Protein AF-A0A9P1MII8-F1 (afdb_monomer_lite)

Radius of gyration: 29.65 Å; chains: 1; bounding box: 87×74×85 Å

Structure (mmCIF, N/CA/C/O backbone):
data_AF-A0A9P1MII8-F1
#
_entry.id   AF-A0A9P1MII8-F1
#
loop_
_atom_site.group_PDB
_atom_site.id
_atom_site.type_symbol
_atom_site.label_atom_id
_atom_site.label_alt_id
_atom_site.label_comp_id
_atom_site.label_asym_id
_atom_site.label_entity_id
_atom_site.label_seq_id
_atom_site.pdbx_PDB_ins_code
_atom_site.Cartn_x
_atom_site.Cartn_y
_atom_site.Cartn_z
_atom_site.occupancy
_atom_site.B_iso_or_equiv
_atom_site.auth_seq_id
_atom_site.auth_comp_id
_atom_site.auth_asym_id
_atom_site.auth_atom_id
_atom_site.pdbx_PDB_model_num
ATOM 1 N N . MET A 1 1 ? 31.396 -28.221 -33.953 1.00 32.97 1 MET A N 1
ATOM 2 C CA . MET A 1 1 ? 29.943 -28.342 -33.719 1.00 32.97 1 MET A CA 1
ATOM 3 C C . MET A 1 1 ? 29.299 -27.112 -34.314 1.00 32.97 1 MET A C 1
ATOM 5 O O . MET A 1 1 ? 29.757 -26.018 -34.018 1.00 32.97 1 MET A O 1
ATOM 9 N N . ASP A 1 2 ? 28.346 -27.312 -35.213 1.00 24.75 2 ASP A N 1
ATOM 10 C CA . ASP A 1 2 ? 27.667 -26.253 -35.956 1.00 24.75 2 ASP A CA 1
ATOM 11 C C . ASP A 1 2 ? 26.706 -25.480 -35.022 1.00 24.75 2 ASP A C 1
ATOM 13 O O . ASP A 1 2 ? 25.773 -26.088 -34.491 1.00 24.75 2 ASP A O 1
ATOM 17 N N . PRO A 1 3 ? 26.929 -24.178 -34.755 1.00 28.34 3 PRO A N 1
ATOM 18 C CA . PRO A 1 3 ? 26.127 -23.385 -33.819 1.00 28.34 3 PRO A CA 1
ATOM 19 C C . PRO A 1 3 ? 24.722 -23.040 -34.347 1.00 28.34 3 PRO A C 1
ATOM 21 O O . PRO A 1 3 ? 23.960 -22.377 -33.648 1.00 28.34 3 PRO A O 1
ATOM 24 N N . THR A 1 4 ? 24.363 -23.480 -35.557 1.00 27.45 4 THR A N 1
ATOM 25 C CA . THR A 1 4 ? 23.090 -23.144 -36.217 1.00 27.45 4 THR A CA 1
ATOM 26 C C . THR A 1 4 ? 21.970 -24.175 -36.016 1.00 27.45 4 THR A C 1
ATOM 28 O O . THR A 1 4 ? 20.829 -23.900 -36.372 1.00 27.45 4 THR A O 1
ATOM 31 N N . LYS A 1 5 ? 22.243 -25.324 -35.375 1.00 28.20 5 LYS A N 1
ATOM 32 C CA . LYS A 1 5 ? 21.247 -26.380 -35.074 1.00 28.20 5 LYS A CA 1
ATOM 33 C C . LYS A 1 5 ? 20.663 -26.333 -33.651 1.00 28.20 5 LYS A C 1
ATOM 35 O O . LYS A 1 5 ? 20.306 -27.366 -33.093 1.00 28.20 5 LYS A O 1
ATOM 40 N N . PHE A 1 6 ? 20.571 -25.154 -33.039 1.00 36.53 6 PHE A N 1
ATOM 41 C CA . PHE A 1 6 ? 19.809 -24.977 -31.798 1.00 36.53 6 PHE A CA 1
ATOM 42 C C . PHE A 1 6 ? 18.383 -24.537 -32.148 1.00 36.53 6 PHE A C 1
ATOM 44 O O . PHE A 1 6 ? 18.087 -23.342 -32.169 1.00 36.53 6 PHE A O 1
ATOM 51 N N . GLU A 1 7 ? 17.504 -25.496 -32.452 1.00 34.78 7 GLU A N 1
ATOM 52 C CA . GLU A 1 7 ? 16.065 -25.223 -32.474 1.00 34.78 7 GLU A CA 1
ATOM 53 C C . GLU A 1 7 ? 15.640 -24.755 -31.077 1.00 34.78 7 GLU A C 1
ATOM 55 O O . GLU A 1 7 ? 15.855 -25.417 -30.060 1.00 34.78 7 GLU A O 1
ATOM 60 N N . THR A 1 8 ? 15.107 -23.536 -31.026 1.00 40.72 8 THR A N 1
ATOM 61 C CA . THR A 1 8 ? 14.504 -22.970 -29.824 1.00 40.72 8 THR A CA 1
ATOM 62 C C . THR A 1 8 ? 13.138 -23.620 -29.662 1.00 40.72 8 THR A C 1
ATOM 64 O O . THR A 1 8 ? 12.155 -23.138 -30.215 1.00 40.72 8 THR A O 1
ATOM 67 N N . ASP A 1 9 ? 13.072 -24.710 -28.896 1.00 37.88 9 ASP A N 1
ATOM 68 C CA . ASP A 1 9 ? 11.817 -25.326 -28.440 1.00 37.88 9 ASP A CA 1
ATOM 69 C C . ASP A 1 9 ? 11.101 -24.403 -27.429 1.00 37.88 9 ASP A C 1
ATOM 71 O O . ASP A 1 9 ? 10.887 -24.737 -26.263 1.00 37.88 9 ASP A O 1
ATOM 75 N N . LEU A 1 10 ? 10.762 -23.186 -27.855 1.00 39.09 10 LEU A N 1
ATOM 76 C CA . LEU A 1 10 ? 9.827 -22.317 -27.157 1.00 39.09 10 LEU A CA 1
ATOM 77 C C . LEU A 1 10 ? 8.441 -22.862 -27.463 1.00 39.09 10 LEU A C 1
ATOM 79 O O . LEU A 1 10 ? 7.957 -22.699 -28.580 1.00 39.09 10 LEU A O 1
ATOM 83 N N . ILE A 1 11 ? 7.824 -23.527 -26.492 1.00 37.69 11 ILE A N 1
ATOM 84 C CA . ILE A 1 11 ? 6.453 -24.017 -26.621 1.00 37.69 11 ILE A CA 1
ATOM 85 C C . ILE A 1 11 ? 5.523 -22.800 -26.507 1.00 37.69 11 ILE A C 1
ATOM 87 O O . ILE A 1 11 ? 5.471 -22.191 -25.438 1.00 37.69 11 ILE A O 1
ATOM 91 N N . PRO A 1 12 ? 4.792 -22.406 -27.565 1.00 37.06 12 PRO A N 1
ATOM 92 C CA . PRO A 1 12 ? 3.627 -21.556 -27.388 1.00 37.06 12 PRO A CA 1
ATOM 93 C C . PRO A 1 12 ? 2.546 -22.438 -26.760 1.00 37.06 12 PRO A C 1
ATOM 95 O O . PRO A 1 12 ? 2.223 -23.483 -27.330 1.00 37.06 12 PRO A O 1
ATOM 98 N N . ASP A 1 13 ? 1.997 -22.058 -25.606 1.00 37.84 13 ASP A N 1
ATOM 99 C CA . ASP A 1 13 ? 0.803 -22.731 -25.089 1.00 37.84 13 ASP A CA 1
ATOM 100 C C . ASP A 1 13 ? -0.326 -22.451 -26.101 1.00 37.84 13 ASP A C 1
ATOM 102 O O . ASP A 1 13 ? -0.834 -21.333 -26.208 1.00 37.84 13 ASP A O 1
ATOM 106 N N . ARG A 1 14 ? -0.604 -23.422 -26.982 1.00 30.30 14 ARG A N 1
ATOM 107 C CA . ARG A 1 14 ? -1.606 -23.318 -28.050 1.00 30.30 14 ARG A CA 1
ATOM 108 C C . ARG A 1 14 ? -2.989 -23.434 -27.419 1.00 30.30 14 ARG A C 1
ATOM 110 O O . ARG A 1 14 ? -3.574 -24.505 -27.455 1.00 30.30 14 ARG A O 1
ATOM 117 N N . ASN A 1 15 ? -3.472 -22.346 -26.833 1.00 28.12 15 ASN A N 1
ATOM 118 C CA . ASN A 1 15 ? -4.881 -22.095 -26.530 1.00 28.12 15 ASN A CA 1
ATOM 119 C C . ASN A 1 15 ? -5.052 -20.582 -26.348 1.00 28.12 15 ASN A C 1
ATOM 121 O O . ASN A 1 15 ? -4.929 -20.058 -25.247 1.00 28.12 15 ASN A O 1
ATOM 125 N N . VAL A 1 16 ? -5.259 -19.874 -27.460 1.00 31.19 16 VAL A N 1
ATOM 126 C CA . VAL A 1 16 ? -5.390 -18.405 -27.491 1.00 31.19 16 VAL A CA 1
ATOM 127 C C . VAL A 1 16 ? -6.837 -17.945 -27.228 1.00 31.19 16 VAL A C 1
ATOM 129 O O . VAL A 1 16 ? -7.058 -16.758 -27.036 1.00 31.19 16 VAL A O 1
ATOM 132 N N . ASP A 1 17 ? -7.803 -18.858 -27.068 1.00 26.58 17 ASP A N 1
ATOM 133 C CA . ASP A 1 17 ? -9.234 -18.504 -26.987 1.00 26.58 17 ASP A CA 1
ATOM 134 C C . ASP A 1 17 ? -9.902 -18.714 -25.611 1.00 26.58 17 ASP A C 1
ATOM 136 O O . ASP A 1 17 ? -11.124 -18.770 -25.510 1.00 26.58 17 ASP A O 1
ATOM 140 N N . THR A 1 18 ? -9.145 -18.783 -24.509 1.00 30.89 18 THR A N 1
ATOM 141 C CA . THR A 1 18 ? -9.731 -18.854 -23.149 1.00 30.89 18 THR A CA 1
ATOM 142 C C . THR A 1 18 ? -9.037 -17.899 -22.176 1.00 30.89 18 THR A C 1
ATOM 144 O O . THR A 1 18 ? -8.422 -18.330 -21.202 1.00 30.89 18 THR A O 1
ATOM 147 N N . PHE A 1 19 ? -9.094 -16.592 -22.441 1.00 35.31 19 PHE A N 1
ATOM 148 C CA . PHE A 1 19 ? -8.396 -15.573 -21.637 1.00 35.31 19 PHE A CA 1
ATOM 149 C C . PHE A 1 19 ? -9.067 -15.215 -20.297 1.00 35.31 19 PHE A C 1
ATOM 151 O O . PHE A 1 19 ? -8.437 -14.555 -19.478 1.00 35.31 19 PHE A O 1
ATOM 158 N N . TYR A 1 20 ? -10.285 -15.698 -20.027 1.00 35.06 20 TYR A N 1
ATOM 159 C CA . TYR A 1 20 ? -11.029 -15.372 -18.798 1.00 35.06 20 TYR A CA 1
ATOM 160 C C . TYR A 1 20 ? -11.209 -16.540 -17.808 1.00 35.06 20 TYR A C 1
ATOM 162 O O . TYR A 1 20 ? -11.705 -16.316 -16.712 1.00 35.06 20 TYR A O 1
ATOM 170 N N . ASN A 1 21 ? -10.769 -17.765 -18.136 1.00 33.09 21 ASN A N 1
ATOM 171 C CA . ASN A 1 21 ? -11.118 -18.972 -17.357 1.00 33.09 21 ASN A CA 1
ATOM 172 C C . ASN A 1 21 ? -9.945 -19.732 -16.709 1.00 33.09 21 ASN A C 1
ATOM 174 O O . ASN A 1 21 ? -10.143 -20.827 -16.186 1.00 33.09 21 ASN A O 1
ATOM 178 N N . ARG A 1 22 ? -8.723 -19.187 -16.698 1.00 48.59 22 ARG A N 1
ATOM 179 C CA . ARG A 1 22 ? -7.664 -19.690 -15.805 1.00 48.59 22 ARG A CA 1
ATOM 180 C C . ARG A 1 22 ? -7.437 -18.658 -14.710 1.00 48.59 22 ARG A C 1
ATOM 182 O O . ARG A 1 22 ? -6.872 -17.603 -14.977 1.00 48.59 22 ARG A O 1
ATOM 189 N N . THR A 1 23 ? -7.880 -18.962 -13.493 1.00 64.56 23 THR A N 1
ATOM 190 C CA . THR A 1 23 ? -7.539 -18.191 -12.292 1.00 64.56 23 THR A CA 1
ATOM 191 C C . THR A 1 23 ? -6.019 -18.074 -12.208 1.00 64.56 23 THR A C 1
ATOM 193 O O . THR A 1 23 ? -5.321 -19.089 -12.167 1.00 64.56 23 THR A O 1
ATOM 196 N N . PHE A 1 24 ? -5.496 -16.849 -12.257 1.00 80.56 24 PHE A N 1
ATOM 197 C CA . PHE A 1 24 ? -4.070 -16.608 -12.073 1.00 80.56 24 PHE A CA 1
ATOM 198 C C . PHE A 1 24 ? -3.636 -17.139 -10.702 1.00 80.56 24 PHE A C 1
ATOM 200 O O . PHE A 1 24 ? -4.272 -16.843 -9.694 1.00 80.56 24 PHE A O 1
ATOM 207 N N . ASP A 1 25 ? -2.553 -17.912 -10.681 1.00 83.50 25 ASP A N 1
ATOM 208 C CA . ASP A 1 25 ? -2.006 -18.520 -9.472 1.00 83.50 25 ASP A CA 1
ATOM 209 C C . ASP A 1 25 ? -0.565 -18.053 -9.253 1.00 83.50 25 ASP A C 1
ATOM 211 O O . ASP A 1 25 ? 0.316 -18.265 -10.097 1.00 83.50 25 ASP A O 1
ATOM 215 N N . TRP A 1 26 ? -0.325 -17.428 -8.099 1.00 87.00 26 TRP A N 1
ATOM 216 C CA . TRP A 1 26 ? 0.993 -16.932 -7.718 1.00 87.00 26 TRP A CA 1
ATOM 217 C C . TRP A 1 26 ? 2.016 -18.045 -7.580 1.00 87.00 26 TRP A C 1
ATOM 219 O O . TRP A 1 26 ? 3.171 -17.821 -7.934 1.00 87.00 26 TRP A O 1
ATOM 229 N N . GLN A 1 27 ? 1.620 -19.224 -7.094 1.00 85.75 27 GLN A N 1
ATOM 230 C CA . GLN A 1 27 ? 2.563 -20.319 -6.906 1.00 85.75 27 GLN A CA 1
ATOM 231 C C . GLN A 1 27 ? 3.094 -20.798 -8.261 1.00 85.75 27 GLN A C 1
ATOM 233 O O . GLN A 1 27 ? 4.303 -20.771 -8.496 1.00 85.75 27 GLN A O 1
ATOM 238 N N . SER A 1 28 ? 2.202 -21.133 -9.195 1.00 83.50 28 SER A N 1
ATOM 239 C CA . SER A 1 28 ? 2.582 -21.538 -10.549 1.00 83.50 28 SER A CA 1
ATOM 240 C C . SER A 1 28 ? 3.354 -20.440 -11.284 1.00 83.50 28 SER A C 1
ATOM 242 O O . SER A 1 28 ? 4.308 -20.736 -12.007 1.00 83.50 28 SER A O 1
ATOM 244 N N . TYR A 1 29 ? 2.973 -19.170 -11.107 1.00 84.19 29 TYR A N 1
ATOM 245 C CA . TYR A 1 29 ? 3.687 -18.051 -11.718 1.00 84.19 29 TYR A CA 1
ATOM 246 C C . TYR A 1 29 ? 5.101 -17.884 -11.140 1.00 84.19 29 TYR A C 1
ATOM 248 O O . TYR A 1 29 ? 6.058 -17.750 -11.902 1.00 84.19 29 TYR A O 1
ATOM 256 N N . ALA A 1 30 ? 5.265 -17.956 -9.816 1.00 83.12 30 ALA A N 1
ATOM 257 C CA . ALA A 1 30 ? 6.565 -17.878 -9.153 1.00 83.12 30 ALA A CA 1
ATOM 258 C C . ALA A 1 30 ? 7.491 -19.026 -9.571 1.00 83.12 30 ALA A C 1
ATOM 260 O O . ALA A 1 30 ? 8.643 -18.781 -9.931 1.00 83.12 30 ALA A O 1
ATOM 261 N N . GLU A 1 31 ? 6.976 -20.256 -9.621 1.00 79.50 31 GLU A N 1
ATOM 262 C CA . GLU A 1 31 ? 7.726 -21.434 -10.069 1.00 79.50 31 GLU A CA 1
ATOM 263 C C . GLU A 1 31 ? 8.198 -21.295 -11.525 1.00 79.50 31 GLU A C 1
ATOM 265 O O . GLU A 1 31 ? 9.358 -21.582 -11.835 1.00 79.50 31 GLU A O 1
ATOM 270 N N . LYS A 1 32 ? 7.334 -20.800 -12.420 1.00 76.50 32 LYS A N 1
ATOM 271 C CA . LYS A 1 32 ? 7.652 -20.629 -13.848 1.00 76.50 32 LYS A CA 1
ATOM 272 C C . LYS A 1 32 ? 8.563 -19.444 -14.137 1.00 76.50 32 LYS A C 1
ATOM 274 O O . LYS A 1 32 ? 9.344 -19.516 -15.083 1.00 76.50 32 LYS A O 1
ATOM 279 N N . CYS A 1 33 ? 8.468 -18.369 -13.360 1.00 78.12 33 CYS A N 1
ATOM 280 C CA . CYS A 1 33 ? 9.134 -17.103 -13.666 1.00 78.12 33 CYS A CA 1
ATOM 281 C C . CYS A 1 33 ? 10.329 -16.788 -12.754 1.00 78.12 33 CYS A C 1
ATOM 283 O O . CYS A 1 33 ? 11.115 -15.901 -13.081 1.00 78.12 33 CYS A O 1
ATOM 285 N N . GLY A 1 34 ? 10.493 -17.504 -11.636 1.00 75.44 34 GLY A N 1
ATOM 286 C CA . GLY A 1 34 ? 11.553 -17.248 -10.656 1.00 75.44 34 GLY A CA 1
ATOM 287 C C . GLY A 1 34 ? 11.399 -15.892 -9.963 1.00 75.44 34 GLY A C 1
ATOM 288 O O . GLY A 1 34 ? 12.386 -15.178 -9.786 1.00 75.44 34 GLY A O 1
ATOM 289 N N . VAL A 1 35 ? 10.159 -15.509 -9.643 1.00 79.00 35 VAL A N 1
ATOM 290 C CA . VAL A 1 35 ? 9.812 -14.213 -9.037 1.00 79.00 35 VAL A CA 1
ATOM 291 C C . VAL A 1 35 ? 9.468 -14.356 -7.562 1.00 79.00 35 VAL A C 1
ATOM 293 O O . VAL A 1 35 ? 9.085 -15.435 -7.114 1.00 79.00 35 VAL A O 1
ATOM 296 N N . TYR A 1 36 ? 9.556 -13.249 -6.822 1.00 81.50 36 TYR A N 1
ATOM 297 C CA . TYR A 1 36 ? 9.311 -13.229 -5.382 1.00 81.50 36 TYR A CA 1
ATOM 298 C C . TYR A 1 36 ? 8.209 -12.225 -5.019 1.00 81.50 36 TYR A C 1
ATOM 300 O O . TYR A 1 36 ? 8.204 -11.109 -5.554 1.00 81.50 36 TYR A O 1
ATOM 308 N N . PRO A 1 37 ? 7.294 -12.574 -4.099 1.00 89.00 37 PRO A N 1
ATOM 309 C CA . PRO A 1 37 ? 6.378 -11.604 -3.518 1.00 89.00 37 PRO A CA 1
ATOM 310 C C . PRO A 1 37 ? 7.143 -10.627 -2.614 1.00 89.00 37 PRO A C 1
ATOM 312 O O . PRO A 1 37 ? 8.171 -10.968 -2.024 1.00 89.00 37 PRO A O 1
ATOM 315 N N . CYS A 1 38 ? 6.645 -9.400 -2.491 1.00 89.00 38 CYS A N 1
ATOM 316 C CA . CYS A 1 38 ? 7.130 -8.465 -1.488 1.00 89.00 38 CYS A CA 1
ATOM 317 C C . CYS A 1 38 ? 6.577 -8.871 -0.118 1.00 89.00 38 CYS A C 1
ATOM 319 O O . CYS A 1 38 ? 5.375 -9.065 0.037 1.00 89.00 38 CYS A O 1
ATOM 321 N N . THR A 1 39 ? 7.452 -8.978 0.880 1.00 88.25 39 THR A N 1
ATOM 322 C CA . THR A 1 39 ? 7.093 -9.345 2.262 1.00 88.25 39 THR A CA 1
ATOM 323 C C . THR A 1 39 ? 7.304 -8.189 3.239 1.00 88.25 39 THR A C 1
ATOM 325 O O . THR A 1 39 ? 7.342 -8.389 4.452 1.00 88.25 39 THR A O 1
ATOM 328 N N . ASP A 1 40 ? 7.509 -6.974 2.727 1.00 87.81 40 ASP A N 1
ATOM 329 C CA . ASP A 1 40 ? 7.775 -5.808 3.557 1.00 87.81 40 ASP A CA 1
ATOM 330 C C . ASP A 1 40 ? 6.486 -5.314 4.229 1.00 87.81 40 ASP A C 1
ATOM 332 O O . ASP A 1 40 ? 5.653 -4.650 3.611 1.00 87.81 40 ASP A O 1
ATOM 336 N N . GLN A 1 41 ? 6.338 -5.615 5.521 1.00 87.06 41 GLN A N 1
ATOM 337 C CA . GLN A 1 41 ? 5.151 -5.279 6.320 1.00 87.06 41 GLN A CA 1
ATOM 338 C C . GLN A 1 41 ? 4.811 -3.783 6.326 1.00 87.06 41 GLN A C 1
ATOM 340 O O . GLN A 1 41 ? 3.676 -3.400 6.597 1.00 87.06 41 GLN A O 1
ATOM 345 N N . ARG A 1 42 ? 5.759 -2.895 5.997 1.00 87.06 42 ARG A N 1
ATOM 346 C CA . ARG A 1 42 ? 5.494 -1.450 5.940 1.00 87.06 42 ARG A CA 1
ATOM 347 C C . ARG A 1 42 ? 4.495 -1.088 4.843 1.00 87.06 42 ARG A C 1
ATOM 349 O O . ARG A 1 42 ? 3.798 -0.089 4.998 1.00 87.06 42 ARG A O 1
ATOM 356 N N . LEU A 1 43 ? 4.399 -1.898 3.787 1.00 89.44 43 LEU A N 1
ATOM 357 C CA . LEU A 1 43 ? 3.382 -1.753 2.745 1.00 89.44 43 LEU A CA 1
ATOM 358 C C . LEU A 1 43 ? 2.004 -2.259 3.191 1.00 89.44 43 LEU A C 1
ATOM 360 O O . LEU A 1 43 ? 0.995 -1.738 2.732 1.00 89.44 43 LEU A O 1
ATOM 364 N N . PHE A 1 44 ? 1.955 -3.218 4.117 1.00 92.56 44 PHE A N 1
ATOM 365 C CA . PHE A 1 44 ? 0.747 -3.988 4.434 1.00 92.56 44 PHE A CA 1
ATOM 366 C C . PHE A 1 44 ? 0.205 -3.740 5.847 1.00 92.56 44 PHE A C 1
ATOM 368 O O . PHE A 1 44 ? -0.633 -4.489 6.332 1.00 92.56 44 PHE A O 1
ATOM 375 N N . ARG A 1 45 ? 0.612 -2.649 6.510 1.00 89.69 45 ARG A N 1
ATOM 376 C CA . ARG A 1 45 ? 0.165 -2.308 7.879 1.00 89.69 45 ARG A CA 1
ATOM 377 C C . ARG A 1 45 ? -1.352 -2.202 8.054 1.00 89.69 45 ARG A C 1
ATOM 379 O O . ARG A 1 45 ? -1.831 -2.238 9.191 1.00 89.69 45 ARG A O 1
ATOM 386 N N . HIS A 1 46 ? -2.078 -1.944 6.969 1.00 91.38 46 HIS A N 1
ATOM 387 C CA . HIS A 1 46 ? -3.537 -1.903 6.961 1.00 91.38 46 HIS A CA 1
ATOM 388 C C . HIS A 1 46 ? -4.134 -3.311 6.939 1.00 91.38 46 HIS A C 1
ATOM 390 O O . HIS A 1 46 ? -5.064 -3.557 7.697 1.00 91.38 46 HIS A O 1
ATOM 396 N N . VAL A 1 47 ? -3.537 -4.235 6.176 1.00 93.81 47 VAL A N 1
ATOM 397 C CA . VAL A 1 47 ? -3.856 -5.669 6.220 1.00 93.81 47 VAL A CA 1
ATOM 398 C C . VAL A 1 47 ? -3.575 -6.217 7.612 1.00 93.81 47 VAL A C 1
ATOM 400 O O . VAL A 1 47 ? -4.473 -6.757 8.244 1.00 93.81 47 VAL A O 1
ATOM 403 N N . ASP A 1 48 ? -2.370 -5.985 8.139 1.00 91.50 48 ASP A N 1
ATOM 404 C CA . ASP A 1 48 ? -1.997 -6.454 9.478 1.00 91.50 48 ASP A CA 1
ATOM 405 C C . ASP A 1 48 ? -2.962 -5.938 10.549 1.00 91.50 48 ASP A C 1
ATOM 407 O O . ASP A 1 48 ? -3.234 -6.640 11.510 1.00 91.50 48 ASP A O 1
ATOM 411 N N . PHE A 1 49 ? -3.495 -4.721 10.385 1.00 91.81 49 PHE A N 1
ATOM 412 C CA . PHE A 1 49 ? -4.441 -4.142 11.334 1.00 91.81 49 PHE A CA 1
ATOM 413 C C . PHE A 1 49 ? -5.793 -4.843 11.332 1.00 91.81 49 PHE A C 1
ATOM 415 O O . PHE A 1 49 ? -6.271 -5.224 12.391 1.00 91.81 49 PHE A O 1
ATOM 422 N N . VAL A 1 50 ? -6.424 -5.002 10.168 1.00 92.69 50 VAL A N 1
ATOM 423 C CA . VAL A 1 50 ? -7.760 -5.619 10.094 1.00 92.69 50 VAL A CA 1
ATOM 424 C C . VAL A 1 50 ? -7.720 -7.119 10.401 1.00 92.69 50 VAL A C 1
ATOM 426 O O . VAL A 1 50 ? -8.735 -7.705 10.767 1.00 92.69 50 VAL A O 1
ATOM 429 N N . GLU A 1 51 ? -6.544 -7.739 10.309 1.00 92.44 51 GLU A N 1
ATOM 430 C CA . GLU A 1 51 ? -6.304 -9.123 10.724 1.00 92.44 51 GLU A CA 1
ATOM 431 C C . GLU A 1 51 ? -6.136 -9.293 12.238 1.00 92.44 51 GLU A C 1
ATOM 433 O O . GLU A 1 51 ? -6.151 -10.434 12.709 1.00 92.44 51 GLU A O 1
ATOM 438 N N . GLN A 1 52 ? -6.000 -8.196 12.995 1.00 92.19 52 GLN A N 1
ATOM 439 C CA . GLN A 1 52 ? -5.939 -8.260 14.452 1.00 92.19 52 GLN A CA 1
ATOM 440 C C . GLN A 1 52 ? -7.267 -8.739 15.032 1.00 92.19 52 GLN A C 1
ATOM 442 O O . GLN A 1 52 ? -8.337 -8.415 14.525 1.00 92.19 52 GLN A O 1
ATOM 447 N N . THR A 1 53 ? -7.211 -9.478 16.128 1.00 93.38 53 THR A N 1
ATOM 448 C CA . THR A 1 53 ? -8.350 -9.801 16.981 1.00 93.38 53 THR A CA 1
ATOM 449 C C . THR A 1 53 ? -8.783 -8.593 17.806 1.00 93.38 53 THR A C 1
ATOM 451 O O . THR A 1 53 ? -7.996 -7.688 18.095 1.00 93.38 53 THR A O 1
ATOM 454 N N . VAL A 1 54 ? -10.037 -8.589 18.248 1.00 93.00 54 VAL A N 1
ATOM 455 C CA . VAL A 1 54 ? -10.553 -7.558 19.158 1.00 93.00 54 VAL A CA 1
ATOM 456 C C . VAL A 1 54 ? -9.727 -7.477 20.442 1.00 93.00 54 VAL A C 1
ATOM 458 O O . VAL A 1 54 ? -9.426 -6.381 20.913 1.00 93.00 54 VAL A O 1
ATOM 461 N N . LEU A 1 55 ? -9.292 -8.621 20.976 1.00 92.06 55 LEU A N 1
ATOM 462 C CA . LEU A 1 55 ? -8.419 -8.668 22.144 1.00 92.06 55 LEU A CA 1
ATOM 463 C C . LEU A 1 55 ? -7.084 -7.964 21.889 1.00 92.06 55 LEU A C 1
ATOM 465 O O . LEU A 1 55 ? -6.668 -7.162 22.715 1.00 92.06 55 LEU A O 1
ATOM 469 N N . GLU A 1 56 ? -6.418 -8.227 20.763 1.00 91.25 56 GLU A N 1
ATOM 470 C CA . GLU A 1 56 ? -5.174 -7.526 20.400 1.00 91.25 56 GLU A CA 1
ATOM 471 C C . GLU A 1 56 ? -5.387 -6.020 20.286 1.00 91.25 56 GLU A C 1
ATOM 473 O O . GLU A 1 56 ? -4.526 -5.235 20.684 1.00 91.25 56 GLU A O 1
ATOM 478 N N . ARG A 1 57 ? -6.550 -5.607 19.772 1.00 89.31 57 ARG A N 1
ATOM 479 C CA . ARG A 1 57 ? -6.863 -4.192 19.601 1.00 89.31 57 ARG A CA 1
ATOM 480 C C . ARG A 1 57 ? -7.073 -3.477 20.931 1.00 89.31 57 ARG A C 1
ATOM 482 O O . ARG A 1 57 ? -6.631 -2.334 21.063 1.00 89.31 57 ARG A O 1
ATOM 489 N N . ILE A 1 58 ? -7.753 -4.122 21.876 1.00 89.88 58 ILE A N 1
ATOM 490 C CA . ILE A 1 58 ? -8.085 -3.554 23.187 1.00 89.88 58 ILE A CA 1
ATOM 491 C C . ILE A 1 58 ? -6.890 -3.667 24.153 1.00 89.88 58 ILE A C 1
ATOM 493 O O . ILE A 1 58 ? -6.601 -2.735 24.903 1.00 89.88 58 ILE A O 1
ATOM 497 N N . CYS A 1 59 ? -6.168 -4.788 24.129 1.00 86.69 59 CYS A N 1
ATOM 498 C CA . CYS A 1 59 ? -5.003 -5.052 24.972 1.00 86.69 59 CYS A CA 1
ATOM 499 C C . CYS A 1 59 ? -3.707 -4.613 24.280 1.00 86.69 59 CYS A C 1
ATOM 501 O O . CYS A 1 59 ? -2.856 -5.443 23.957 1.00 86.69 59 CYS A O 1
ATOM 503 N N . SER A 1 60 ? -3.547 -3.303 24.069 1.00 76.31 60 SER A N 1
ATOM 504 C CA . SER A 1 60 ? -2.277 -2.748 23.592 1.00 76.31 60 SER A CA 1
ATOM 505 C C . SER A 1 60 ? -1.142 -2.982 24.596 1.00 76.31 60 SER A C 1
ATOM 507 O O . SER A 1 60 ? -1.381 -3.159 25.795 1.00 76.31 60 SER A O 1
ATOM 509 N N . ASP A 1 61 ? 0.101 -2.922 24.120 1.00 73.75 61 ASP A N 1
ATOM 510 C CA . ASP A 1 61 ? 1.286 -3.126 24.951 1.00 73.75 61 ASP A CA 1
ATOM 511 C C . ASP A 1 61 ? 1.256 -2.258 26.219 1.00 73.75 61 ASP A C 1
ATOM 513 O O . ASP A 1 61 ? 0.923 -1.070 26.190 1.00 73.75 61 ASP A O 1
ATOM 517 N N . HIS A 1 62 ? 1.635 -2.868 27.342 1.00 81.69 62 HIS A N 1
ATOM 518 C CA . HIS A 1 62 ? 1.768 -2.241 28.660 1.00 81.69 62 HIS A CA 1
ATOM 519 C C . HIS A 1 62 ? 0.468 -1.855 29.377 1.00 81.69 62 HIS A C 1
ATOM 521 O O . HIS A 1 62 ? 0.533 -1.226 30.436 1.00 81.69 62 HIS A O 1
ATOM 527 N N . VAL A 1 63 ? -0.691 -2.276 28.872 1.00 90.25 63 VAL A N 1
ATOM 528 C CA . VAL A 1 63 ? -1.960 -2.201 29.611 1.00 90.25 63 VAL A CA 1
ATOM 529 C C . VAL A 1 63 ? -1.977 -3.247 30.735 1.00 90.25 63 VAL A C 1
ATOM 531 O O . VAL A 1 63 ? -1.444 -4.346 30.573 1.00 90.25 63 VAL A O 1
ATOM 534 N N . HIS A 1 64 ? -2.580 -2.918 31.881 1.00 94.06 64 HIS A N 1
ATOM 535 C CA . HIS A 1 64 ? -2.810 -3.887 32.955 1.00 94.06 64 HIS A CA 1
ATOM 536 C C . HIS A 1 64 ? -4.200 -4.504 32.815 1.00 94.06 64 HIS A C 1
ATOM 538 O O . HIS A 1 64 ? -5.191 -3.802 32.614 1.00 94.06 64 HIS A O 1
ATOM 544 N N . ILE A 1 65 ? -4.270 -5.822 32.946 1.00 94.56 65 ILE A N 1
ATOM 545 C CA . ILE A 1 65 ? -5.509 -6.597 32.900 1.00 94.56 65 ILE A CA 1
ATOM 546 C C . ILE A 1 65 ? -5.598 -7.508 34.122 1.00 94.56 65 ILE A C 1
ATOM 548 O O . ILE A 1 65 ? -4.585 -7.825 34.752 1.00 94.56 65 ILE A O 1
ATOM 552 N N . ILE A 1 66 ? -6.814 -7.941 34.447 1.00 95.00 66 ILE A N 1
ATOM 553 C CA . ILE A 1 66 ? -7.041 -8.983 35.447 1.00 95.00 66 ILE A CA 1
ATOM 554 C C . ILE A 1 66 ? -7.130 -10.318 34.715 1.00 95.00 66 ILE A C 1
ATOM 556 O O . ILE A 1 66 ? -7.909 -10.470 33.772 1.00 95.00 66 ILE A O 1
ATOM 560 N N . VAL A 1 67 ? -6.340 -11.287 35.164 1.00 94.75 67 VAL A N 1
ATOM 561 C CA . VAL A 1 67 ? -6.327 -12.645 34.620 1.00 94.75 67 VAL A CA 1
ATOM 562 C C . VAL A 1 67 ? -6.609 -13.667 35.712 1.00 94.75 67 VAL A C 1
ATOM 564 O O . VAL A 1 67 ? -6.296 -13.442 36.880 1.00 94.75 67 VAL A O 1
ATOM 567 N N . TYR A 1 68 ? -7.201 -14.794 35.340 1.00 94.56 68 TYR A N 1
ATOM 568 C CA . TYR A 1 68 ? -7.391 -15.951 36.200 1.00 94.56 68 TYR A CA 1
ATOM 569 C C . TYR A 1 68 ? -6.341 -17.009 35.866 1.00 94.56 68 TYR A C 1
ATOM 571 O O . TYR A 1 68 ? -6.326 -17.557 34.768 1.00 94.56 68 TYR A O 1
ATOM 579 N N . THR A 1 69 ? -5.441 -17.294 36.804 1.00 91.25 69 THR A N 1
ATOM 580 C CA . THR A 1 69 ? -4.373 -18.281 36.607 1.00 91.25 69 THR A CA 1
ATOM 581 C C . THR A 1 69 ? -4.015 -18.972 37.915 1.00 91.25 69 THR A C 1
ATOM 583 O O . THR A 1 69 ? -4.025 -18.370 38.987 1.00 91.25 69 THR A O 1
ATOM 586 N N . GLY A 1 70 ? -3.721 -20.272 37.849 1.00 83.69 70 GLY A N 1
ATOM 587 C CA . GLY A 1 70 ? -3.333 -21.045 39.032 1.00 83.69 70 GLY A CA 1
ATOM 588 C C . GLY A 1 70 ? -4.387 -21.060 40.147 1.00 83.69 70 GLY A C 1
ATOM 589 O O . GLY A 1 70 ? -4.027 -21.216 41.310 1.00 83.69 70 GLY A O 1
ATOM 590 N N . GLY A 1 71 ? -5.668 -20.883 39.802 1.00 89.00 71 GLY A N 1
ATOM 591 C CA . GLY A 1 71 ? -6.780 -20.877 40.753 1.00 89.00 71 GLY A CA 1
ATOM 592 C C . GLY A 1 71 ? -7.122 -19.514 41.362 1.00 89.00 71 GLY A C 1
ATOM 593 O O . GLY A 1 71 ? -8.052 -19.457 42.162 1.00 89.00 71 GLY A O 1
ATOM 594 N N . ASP A 1 72 ? -6.422 -18.439 40.986 1.00 91.06 72 ASP A N 1
ATOM 595 C CA . ASP A 1 72 ? -6.571 -17.112 41.592 1.00 91.06 72 ASP A CA 1
ATOM 596 C C . ASP A 1 72 ? -6.617 -15.983 40.547 1.00 91.06 72 ASP A C 1
ATOM 598 O O . ASP A 1 72 ? -6.155 -16.144 39.413 1.00 91.06 72 ASP A O 1
ATOM 602 N N . HIS A 1 73 ? -7.180 -14.836 40.930 1.00 93.75 73 HIS A N 1
ATOM 603 C CA . HIS A 1 73 ? -7.210 -13.626 40.110 1.00 93.75 73 HIS A CA 1
ATOM 604 C C . HIS A 1 73 ? -5.969 -12.781 40.375 1.00 93.75 73 HIS A C 1
ATOM 606 O O . HIS A 1 73 ? -5.608 -12.539 41.522 1.00 93.75 73 HIS A O 1
ATOM 612 N N . ARG A 1 74 ? -5.311 -12.314 39.315 1.00 92.81 74 ARG A N 1
ATOM 613 C CA . ARG A 1 74 ? -4.069 -11.542 39.422 1.00 92.81 74 ARG A CA 1
ATOM 614 C C . ARG A 1 74 ? -4.049 -10.389 38.442 1.00 92.81 74 ARG A C 1
ATOM 616 O O . ARG A 1 74 ? -4.580 -10.499 37.338 1.00 92.81 74 ARG A O 1
ATOM 623 N N . VAL A 1 75 ? -3.371 -9.312 38.828 1.00 94.06 75 VAL A N 1
ATOM 624 C CA . VAL A 1 75 ? -3.050 -8.219 37.908 1.00 94.06 75 VAL A CA 1
ATOM 625 C C . VAL A 1 75 ? -1.814 -8.598 37.106 1.00 94.06 75 VAL A C 1
ATOM 627 O O . VAL A 1 75 ? -0.767 -8.943 37.665 1.00 94.06 75 VAL A O 1
ATOM 630 N N . ALA A 1 76 ? -1.931 -8.508 35.788 1.00 94.25 76 ALA A N 1
ATOM 631 C CA . ALA A 1 76 ? -0.835 -8.773 34.881 1.00 94.25 76 ALA A CA 1
ATOM 632 C C . ALA A 1 76 ? -0.702 -7.647 33.855 1.00 94.25 76 ALA A C 1
ATOM 634 O O . ALA A 1 76 ? -1.689 -7.086 33.375 1.00 94.25 76 ALA A O 1
ATOM 635 N N . LYS A 1 77 ? 0.540 -7.297 33.540 1.00 94.31 77 LYS A N 1
ATOM 636 C CA . LYS A 1 77 ? 0.889 -6.336 32.503 1.00 94.31 77 LYS A CA 1
ATOM 637 C C . LYS A 1 77 ? 0.994 -7.068 31.173 1.00 94.31 77 LYS A C 1
ATOM 639 O O . LYS A 1 77 ? 1.742 -8.035 31.063 1.00 94.31 77 LYS A O 1
ATOM 644 N N . VAL A 1 78 ? 0.289 -6.590 30.155 1.00 93.50 78 VAL A N 1
ATOM 645 C CA . VAL A 1 78 ? 0.389 -7.132 28.798 1.00 93.50 78 VAL A CA 1
ATOM 646 C C . VAL A 1 78 ? 1.749 -6.760 28.207 1.00 93.50 78 VAL A C 1
ATOM 648 O O . VAL A 1 78 ? 2.113 -5.582 28.134 1.00 93.50 78 VAL A O 1
ATOM 651 N N . LEU A 1 79 ? 2.516 -7.773 27.811 1.00 92.19 79 LEU A N 1
ATOM 652 C CA . LEU A 1 79 ? 3.784 -7.615 27.098 1.00 92.19 79 LEU A CA 1
ATOM 653 C C . LEU A 1 79 ? 3.607 -7.746 25.587 1.00 92.19 79 LEU A C 1
ATOM 655 O O . LEU A 1 79 ? 4.319 -7.089 24.838 1.00 92.19 79 LEU A O 1
ATOM 659 N N . SER A 1 80 ? 2.704 -8.626 25.152 1.00 91.31 80 SER A N 1
ATOM 660 C CA . SER A 1 80 ? 2.371 -8.835 23.745 1.00 91.31 80 SER A CA 1
ATOM 661 C C . SER A 1 80 ? 1.014 -9.526 23.635 1.00 91.31 80 SER A C 1
ATOM 663 O O . SER A 1 80 ? 0.662 -10.333 24.494 1.00 91.31 80 SER A O 1
ATOM 665 N N . CYS A 1 81 ? 0.266 -9.246 22.575 1.00 89.38 81 CYS A N 1
ATOM 666 C CA . CYS A 1 81 ? -0.962 -9.955 22.238 1.00 89.38 81 CYS A CA 1
ATOM 667 C C . CYS A 1 81 ? -0.878 -10.383 20.769 1.00 89.38 81 CYS A C 1
ATOM 669 O O . CYS A 1 81 ? -0.668 -9.527 19.909 1.00 89.38 81 CYS A O 1
ATOM 671 N N . VAL A 1 82 ? -0.960 -11.693 20.497 1.00 88.19 82 VAL A N 1
ATOM 672 C CA . VAL A 1 82 ? -0.877 -12.263 19.140 1.00 88.19 82 VAL A CA 1
ATOM 673 C C . VAL A 1 82 ? -1.816 -13.469 18.979 1.00 88.19 82 VAL A C 1
ATOM 675 O O . VAL A 1 82 ? -1.751 -14.433 19.745 1.00 88.19 82 VAL A O 1
ATOM 678 N N . GLY A 1 83 ? -2.670 -13.460 17.956 1.00 82.06 83 GLY A N 1
ATOM 679 C CA . GLY A 1 83 ? -3.581 -14.546 17.593 1.00 82.06 83 GLY A CA 1
ATOM 680 C C . GLY A 1 83 ? -4.582 -14.908 18.692 1.00 82.06 83 GLY A C 1
ATOM 681 O O . GLY A 1 83 ? -4.910 -16.082 18.842 1.00 82.06 83 GLY A O 1
ATOM 682 N N . GLY A 1 84 ? -5.003 -13.935 19.508 1.00 81.50 84 GLY A N 1
ATOM 683 C CA . GLY A 1 84 ? -5.862 -14.171 20.676 1.00 81.50 84 GLY A CA 1
ATOM 684 C C . GLY A 1 84 ? -5.142 -14.799 21.881 1.00 81.50 84 GLY A C 1
ATOM 685 O O . GLY A 1 84 ? -5.792 -15.216 22.840 1.00 81.50 84 GLY A O 1
ATOM 686 N N . ASN A 1 85 ? -3.810 -14.868 21.854 1.00 89.88 85 ASN A N 1
ATOM 687 C CA . ASN A 1 85 ? -2.996 -15.212 23.015 1.00 89.88 85 ASN A CA 1
ATOM 688 C C . ASN A 1 85 ? -2.343 -13.949 23.567 1.00 89.88 85 ASN A C 1
ATOM 690 O O . ASN A 1 85 ? -1.904 -13.090 22.804 1.00 89.88 85 ASN A O 1
ATOM 694 N N . VAL A 1 86 ? -2.238 -13.857 24.887 1.00 92.75 86 VAL A N 1
ATOM 695 C CA . VAL A 1 86 ? -1.654 -12.711 25.583 1.00 92.75 86 VAL A CA 1
ATOM 696 C C . VAL A 1 86 ? -0.438 -13.183 26.360 1.00 92.75 86 VAL A C 1
ATOM 698 O O . VAL A 1 86 ? -0.551 -14.023 27.249 1.00 92.75 86 VAL A O 1
ATOM 701 N N . LEU A 1 87 ? 0.730 -12.639 26.043 1.00 93.94 87 LEU A N 1
ATOM 702 C CA . LEU A 1 87 ? 1.902 -12.744 26.895 1.00 93.94 87 LEU A CA 1
ATOM 703 C C . LEU A 1 87 ? 1.789 -11.682 27.980 1.00 93.94 87 LEU A C 1
ATOM 705 O O . LEU A 1 87 ? 1.752 -10.484 27.682 1.00 93.94 87 LEU A O 1
ATOM 709 N N . VAL A 1 88 ? 1.760 -12.116 29.232 1.00 94.38 88 VAL A N 1
ATOM 710 C CA . VAL A 1 88 ? 1.648 -11.219 30.380 1.00 94.38 88 VAL A CA 1
ATOM 711 C C . VAL A 1 88 ? 2.827 -11.375 31.328 1.00 94.38 88 VAL A C 1
ATOM 713 O O . VAL A 1 88 ? 3.432 -12.439 31.403 1.00 94.38 88 VAL A O 1
ATOM 716 N N . GLU A 1 89 ? 3.123 -10.319 32.075 1.00 94.44 89 GLU A N 1
ATOM 717 C CA . GLU A 1 89 ? 4.034 -10.318 33.219 1.00 94.44 89 GLU A CA 1
ATOM 718 C C . GLU A 1 89 ? 3.243 -10.003 34.488 1.00 94.44 89 GLU A C 1
ATOM 720 O O . GLU A 1 89 ? 2.498 -9.020 34.539 1.00 94.44 89 GLU A O 1
ATOM 725 N N . PHE A 1 90 ? 3.384 -10.8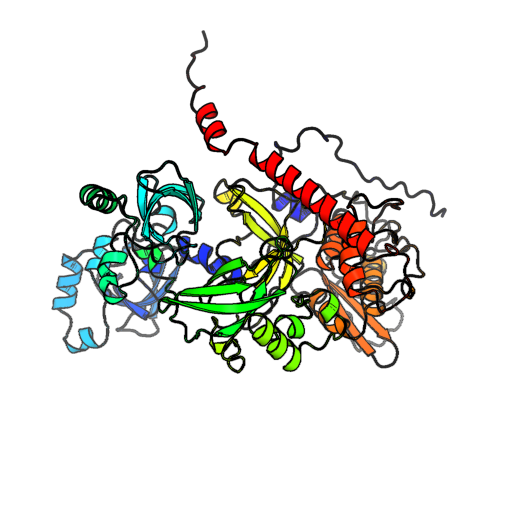29 35.523 1.00 92.94 90 PHE A N 1
ATOM 726 C CA . PHE A 1 90 ? 2.665 -10.607 36.775 1.00 92.94 90 PHE A CA 1
ATOM 727 C C . PHE A 1 90 ? 3.281 -9.464 37.573 1.00 92.94 90 PHE A C 1
ATOM 729 O O . PHE A 1 90 ? 4.480 -9.433 37.837 1.00 92.94 90 PHE A O 1
ATOM 736 N N . VAL A 1 91 ? 2.434 -8.551 38.039 1.00 90.12 91 VAL A N 1
ATOM 737 C CA . VAL A 1 91 ? 2.868 -7.354 38.767 1.00 90.12 91 VAL A CA 1
ATOM 738 C C . VAL A 1 91 ? 3.576 -7.685 40.091 1.00 90.12 91 VAL A C 1
ATOM 740 O O . VAL A 1 91 ? 4.510 -6.994 40.493 1.00 90.12 91 VAL A O 1
ATOM 743 N N . GLU A 1 92 ? 3.161 -8.760 40.761 1.00 86.06 92 GLU A N 1
ATOM 744 C CA . GLU A 1 92 ? 3.752 -9.232 42.022 1.00 86.06 92 GLU A CA 1
ATOM 745 C C . GLU A 1 92 ? 5.111 -9.922 41.832 1.00 86.06 92 GLU A C 1
ATOM 747 O O . GLU A 1 92 ? 5.913 -10.000 42.764 1.00 86.06 92 GLU A O 1
ATOM 752 N N . LYS A 1 93 ? 5.364 -10.443 40.626 1.00 83.69 93 LYS A N 1
ATOM 753 C CA . LYS A 1 93 ? 6.577 -11.176 40.250 1.00 83.69 93 LYS A CA 1
ATOM 754 C C . LYS A 1 93 ? 7.055 -10.693 38.879 1.00 83.69 93 LYS A C 1
ATOM 756 O O . LYS A 1 93 ? 6.916 -11.423 37.895 1.00 83.69 93 LYS A O 1
ATOM 761 N N . PRO A 1 94 ? 7.612 -9.470 38.806 1.00 73.50 94 PRO A N 1
ATOM 762 C CA . PRO A 1 94 ? 8.230 -8.998 37.574 1.00 73.50 94 PRO A CA 1
ATOM 763 C C . PRO A 1 94 ? 9.278 -10.023 37.113 1.00 73.50 94 PRO A C 1
ATOM 765 O O . PRO A 1 94 ? 9.916 -10.664 37.952 1.00 73.50 94 PRO A O 1
ATOM 768 N N . TYR A 1 95 ? 9.433 -10.190 35.800 1.00 77.00 95 TYR A N 1
ATOM 769 C CA . TYR A 1 95 ? 10.223 -11.222 35.110 1.00 77.00 95 TYR A CA 1
ATOM 770 C C . TYR A 1 95 ? 9.609 -12.631 35.016 1.00 77.00 95 TYR A C 1
ATOM 772 O O . TYR A 1 95 ? 10.200 -13.488 34.357 1.00 77.00 95 TYR A O 1
ATOM 780 N N . ASP A 1 96 ? 8.433 -12.881 35.603 1.00 84.06 96 ASP A N 1
ATOM 781 C CA . ASP A 1 96 ? 7.667 -14.114 35.372 1.00 84.06 96 ASP A CA 1
ATOM 782 C C . ASP A 1 96 ? 6.639 -13.888 34.251 1.00 84.06 96 ASP A C 1
ATOM 784 O O . ASP A 1 96 ? 5.551 -13.345 34.474 1.00 84.06 96 ASP A O 1
ATOM 788 N N . SER A 1 97 ? 7.029 -14.238 33.019 1.00 90.69 97 SER A N 1
ATOM 789 C CA . SER A 1 97 ? 6.200 -14.064 31.824 1.00 90.69 97 SER A CA 1
ATOM 790 C C . SER A 1 97 ? 5.459 -15.346 31.453 1.00 90.69 97 SER A C 1
ATOM 792 O O . SER A 1 97 ? 6.093 -16.388 31.264 1.00 90.69 97 SER A O 1
ATOM 794 N N . LEU A 1 98 ? 4.145 -15.264 31.251 1.00 93.81 98 LEU A N 1
ATOM 795 C CA . LEU A 1 98 ? 3.308 -16.411 30.908 1.00 93.81 98 LEU A CA 1
ATOM 796 C C . LEU A 1 98 ? 2.414 -16.109 29.703 1.00 93.81 98 LEU A C 1
ATOM 798 O O . LEU A 1 98 ? 1.807 -15.042 29.621 1.00 93.81 98 LEU A O 1
ATOM 802 N N . TRP A 1 99 ? 2.316 -17.069 28.783 1.00 93.56 99 TRP A N 1
ATOM 803 C CA . TRP A 1 99 ? 1.316 -17.039 27.719 1.00 93.56 99 TRP A CA 1
ATOM 804 C C . TRP A 1 99 ? -0.032 -17.510 28.254 1.00 93.56 99 TRP A C 1
ATOM 806 O O . TRP A 1 99 ? -0.142 -18.601 28.812 1.00 93.56 99 TRP A O 1
ATOM 816 N N . LEU A 1 100 ? -1.045 -16.681 28.046 1.00 93.56 100 LEU A N 1
ATOM 817 C CA . LEU A 1 100 ? -2.434 -16.915 28.403 1.00 93.56 100 LEU A CA 1
ATOM 818 C C . LEU A 1 100 ? -3.319 -16.834 27.158 1.00 93.56 100 LEU A C 1
ATOM 820 O O . LEU A 1 100 ? -2.920 -16.315 26.115 1.00 93.56 100 LEU A O 1
ATOM 824 N N . THR A 1 101 ? -4.540 -17.333 27.278 1.00 91.75 101 THR A N 1
ATOM 825 C CA . THR A 1 101 ? -5.574 -17.273 26.242 1.00 91.75 101 THR A CA 1
ATOM 826 C C . THR A 1 101 ? -6.649 -16.251 26.610 1.00 91.75 101 THR A C 1
ATOM 828 O O . THR A 1 101 ? -6.760 -15.844 27.766 1.00 91.75 101 THR A O 1
ATOM 831 N N . VAL A 1 102 ? -7.517 -15.889 25.655 1.00 87.94 102 VAL A N 1
ATOM 832 C CA . VAL A 1 102 ? -8.721 -15.064 25.915 1.00 87.94 102 VAL A CA 1
ATOM 833 C C . VAL A 1 102 ? -9.517 -15.543 27.138 1.00 87.94 102 VAL A C 1
ATOM 835 O O . VAL A 1 102 ? -10.074 -14.726 27.860 1.00 87.94 102 VAL A O 1
ATOM 838 N N . ARG A 1 103 ? -9.581 -16.859 27.386 1.00 90.38 103 ARG A N 1
ATOM 839 C CA . ARG A 1 103 ? -10.385 -17.447 28.475 1.00 90.38 103 ARG A CA 1
ATOM 840 C C . ARG A 1 103 ? -9.864 -17.107 29.864 1.00 90.38 103 ARG A C 1
ATOM 842 O O . ARG A 1 103 ? -10.625 -17.161 30.824 1.00 90.38 103 ARG A O 1
ATOM 849 N N . ASP A 1 104 ? -8.580 -16.793 29.951 1.00 93.75 104 ASP A N 1
ATOM 850 C CA . ASP A 1 104 ? -7.922 -16.454 31.203 1.00 93.75 104 ASP A CA 1
ATOM 851 C C . ASP A 1 104 ? -8.124 -14.970 31.540 1.00 93.75 104 ASP A C 1
ATOM 853 O O . ASP A 1 104 ? -7.910 -14.570 32.679 1.00 93.75 104 ASP A O 1
ATOM 857 N N . VAL A 1 105 ? -8.562 -14.141 30.585 1.00 93.06 105 VAL A N 1
ATOM 858 C CA . VAL A 1 105 ? -8.853 -12.718 30.802 1.00 93.06 105 VAL A CA 1
ATOM 859 C C . VAL A 1 105 ? -10.202 -12.568 31.505 1.00 93.06 105 VAL A C 1
ATOM 861 O O . VAL A 1 105 ? -11.218 -13.108 31.067 1.00 93.06 105 VAL A O 1
ATOM 864 N N . VAL A 1 106 ? -10.237 -11.809 32.601 1.00 94.06 106 VAL A N 1
ATOM 865 C CA . VAL A 1 106 ? -11.480 -11.537 33.330 1.00 94.06 106 VAL A CA 1
ATOM 866 C C . VAL A 1 106 ? -12.310 -10.509 32.565 1.00 94.06 106 VAL A C 1
ATOM 868 O O . VAL A 1 106 ? -11.952 -9.339 32.496 1.00 94.06 106 VAL A O 1
ATOM 871 N N . THR A 1 107 ? -13.446 -10.949 32.025 1.00 92.75 107 THR A N 1
ATOM 872 C CA . THR A 1 107 ? -14.386 -10.102 31.266 1.00 92.75 107 THR A CA 1
ATOM 873 C C . THR A 1 107 ? -15.696 -9.821 31.998 1.00 92.75 107 THR A C 1
ATOM 875 O O . THR A 1 107 ? -16.465 -8.964 31.575 1.00 92.75 107 THR A O 1
ATOM 878 N N . LYS A 1 108 ? -15.973 -10.540 33.093 1.00 92.75 108 LYS A N 1
ATOM 879 C CA . LYS A 1 108 ? -17.222 -10.407 33.847 1.00 92.75 108 LYS A CA 1
ATOM 880 C C . LYS A 1 108 ? -17.145 -9.267 34.861 1.00 92.75 108 LYS A C 1
ATOM 882 O O . LYS A 1 108 ? -16.237 -9.244 35.697 1.00 92.75 108 LYS A O 1
ATOM 887 N N . ARG A 1 109 ? -18.125 -8.361 34.811 1.00 94.00 109 ARG A N 1
ATOM 888 C CA . ARG A 1 109 ? -18.186 -7.147 35.637 1.00 94.00 109 ARG A CA 1
ATOM 889 C C . ARG A 1 109 ? -18.172 -7.422 37.137 1.00 94.00 109 ARG A C 1
ATOM 891 O O . ARG A 1 109 ? -17.393 -6.814 37.858 1.00 94.00 109 ARG A O 1
ATOM 898 N N . ASP A 1 110 ? -18.974 -8.372 37.595 1.00 94.00 110 ASP A N 1
ATOM 899 C CA . ASP A 1 110 ? -19.076 -8.772 39.001 1.00 94.00 110 ASP A CA 1
ATOM 900 C C . ASP A 1 110 ? -17.741 -9.274 39.576 1.00 94.00 110 ASP A C 1
ATOM 902 O O . ASP A 1 110 ? -17.363 -8.921 40.694 1.00 94.00 110 ASP A O 1
ATOM 906 N N . VAL A 1 111 ? -16.995 -10.065 38.800 1.00 93.12 111 VAL A N 1
ATOM 907 C CA . VAL A 1 111 ? -15.662 -10.554 39.187 1.00 93.12 111 VAL A CA 1
ATOM 908 C C . VAL A 1 111 ? -14.647 -9.411 39.202 1.00 93.12 111 VAL A C 1
ATOM 910 O O . VAL A 1 111 ? -13.872 -9.288 40.151 1.00 93.12 111 VAL A O 1
ATOM 913 N N . TYR A 1 112 ? -14.668 -8.567 38.169 1.00 93.88 112 TYR A N 1
ATOM 914 C CA . TYR A 1 112 ? -13.766 -7.427 38.030 1.00 93.88 112 TYR A CA 1
ATOM 915 C C . TYR A 1 112 ? -13.952 -6.416 39.168 1.00 93.88 112 TYR A C 1
ATOM 917 O O . TYR A 1 112 ? -12.997 -6.095 39.870 1.00 93.88 112 TYR A O 1
ATOM 925 N N . GLU A 1 113 ? -15.182 -5.954 39.404 1.00 93.00 113 GLU A N 1
ATOM 926 C CA . GLU A 1 113 ? -15.494 -4.954 40.430 1.00 93.00 113 GLU A CA 1
ATOM 927 C C . GLU A 1 113 ? -15.173 -5.473 41.834 1.00 93.00 113 GLU A C 1
ATOM 929 O O . GLU A 1 113 ? -14.592 -4.743 42.635 1.00 93.00 113 GLU A O 1
ATOM 934 N N . LYS A 1 114 ? -15.457 -6.753 42.115 1.00 93.62 114 LYS A N 1
ATOM 935 C CA . LYS A 1 114 ? -15.089 -7.395 43.385 1.00 93.62 114 LYS A CA 1
ATOM 936 C C . LYS A 1 114 ? -13.575 -7.458 43.589 1.00 93.62 114 LYS A C 1
ATOM 938 O O . LYS A 1 114 ? -13.101 -7.336 44.717 1.00 93.62 114 LYS A O 1
ATOM 943 N N . PHE A 1 115 ? -12.805 -7.695 42.530 1.00 92.69 115 PHE A N 1
ATOM 944 C CA . PHE A 1 115 ? -11.348 -7.684 42.620 1.00 92.69 115 PHE A CA 1
ATOM 945 C C . PHE A 1 115 ? -10.830 -6.264 42.868 1.00 92.69 115 PHE A C 1
ATOM 947 O O . PHE A 1 115 ? -10.054 -6.042 43.795 1.00 92.69 115 PHE A O 1
ATOM 954 N N . VAL A 1 116 ? -11.317 -5.292 42.092 1.00 91.06 116 VAL A N 1
ATOM 955 C CA . VAL A 1 116 ? -10.918 -3.883 42.205 1.00 91.06 116 VAL A CA 1
ATOM 956 C C . VAL A 1 116 ? -11.295 -3.293 43.564 1.00 91.06 116 VAL A C 1
ATOM 958 O O . VAL A 1 116 ? -10.493 -2.563 44.135 1.00 91.06 116 VAL A O 1
ATOM 961 N N . SER A 1 117 ? -12.443 -3.656 44.147 1.00 90.94 117 SER A N 1
ATOM 962 C CA . SER A 1 117 ? -12.829 -3.196 45.490 1.00 90.94 117 SER A CA 1
ATOM 963 C C . SER A 1 117 ? -11.895 -3.689 46.598 1.00 90.94 117 SER A C 1
ATOM 965 O O . SER A 1 117 ? -11.873 -3.110 47.681 1.00 90.94 117 SER A O 1
ATOM 967 N N . ASN A 1 118 ? -11.150 -4.768 46.344 1.00 90.38 118 ASN A N 1
ATOM 968 C CA . ASN A 1 118 ? -10.165 -5.315 47.273 1.00 90.38 118 ASN A CA 1
ATOM 969 C C . ASN A 1 118 ? -8.744 -4.791 47.006 1.00 90.38 118 ASN A C 1
ATOM 971 O O . ASN A 1 118 ? -7.849 -5.057 47.809 1.00 90.38 118 ASN A O 1
ATOM 975 N N . MET A 1 119 ? -8.513 -4.068 45.902 1.00 90.00 119 MET A N 1
ATOM 976 C CA . MET A 1 119 ? -7.228 -3.416 45.649 1.00 90.00 119 MET A CA 1
ATOM 977 C C . MET A 1 119 ? -7.051 -2.203 46.562 1.00 90.00 119 MET A C 1
ATOM 979 O O . MET A 1 119 ? -7.994 -1.469 46.850 1.00 90.00 119 MET A O 1
ATOM 983 N N . SER A 1 120 ? -5.811 -1.959 46.986 1.00 89.31 120 SER A N 1
ATOM 984 C CA . SER A 1 120 ? -5.481 -0.726 47.695 1.00 89.31 120 SER A CA 1
ATOM 985 C C . SER A 1 120 ? -5.531 0.482 46.748 1.00 89.31 120 SER A C 1
ATOM 987 O O . SER A 1 120 ? -5.210 0.371 45.561 1.00 89.31 120 SER A O 1
ATOM 989 N N . ASP A 1 121 ? -5.837 1.670 47.278 1.00 85.81 121 ASP A N 1
ATOM 990 C CA . ASP A 1 121 ? -5.796 2.925 46.506 1.00 85.81 121 ASP A CA 1
ATOM 991 C C . ASP A 1 121 ? -4.417 3.194 45.875 1.00 85.81 121 ASP A C 1
ATOM 993 O O . ASP A 1 121 ? -4.307 3.862 44.842 1.00 85.81 121 ASP A O 1
ATOM 997 N N . GLN A 1 122 ? -3.345 2.701 46.506 1.00 86.00 122 GLN A N 1
ATOM 998 C CA . GLN A 1 122 ? -1.987 2.815 45.979 1.00 86.00 122 GLN A CA 1
ATOM 999 C C . GLN A 1 122 ? -1.789 1.911 44.759 1.00 86.00 122 GLN A C 1
ATOM 1001 O O . GLN A 1 122 ? -1.236 2.368 43.758 1.00 86.00 122 GLN A O 1
ATOM 1006 N N . ASP A 1 123 ? -2.279 0.671 44.807 1.00 86.38 123 ASP A N 1
ATOM 1007 C CA . ASP A 1 123 ? -2.170 -0.273 43.694 1.00 86.38 123 ASP A CA 1
ATOM 1008 C C . ASP A 1 123 ? -3.040 0.149 42.509 1.00 86.38 123 ASP A C 1
ATOM 1010 O O . ASP A 1 123 ? -2.576 0.105 41.372 1.00 86.38 123 ASP A O 1
ATOM 1014 N N . ALA A 1 124 ? -4.257 0.642 42.758 1.00 84.38 124 ALA A N 1
ATOM 1015 C CA . ALA A 1 124 ? -5.151 1.124 41.704 1.00 84.38 124 ALA A CA 1
ATOM 1016 C C . ALA A 1 124 ? -4.547 2.304 40.916 1.00 84.38 124 ALA A C 1
ATOM 1018 O O . ALA A 1 124 ? -4.707 2.398 39.700 1.00 84.38 124 ALA A O 1
ATOM 1019 N N . LYS A 1 125 ? -3.801 3.193 41.591 1.00 87.62 125 LYS A N 1
ATOM 1020 C CA . LYS A 1 125 ? -3.060 4.285 40.932 1.00 87.62 125 LYS A CA 1
ATOM 1021 C C . LYS A 1 125 ? -1.805 3.800 40.214 1.00 87.62 125 LYS A C 1
ATOM 1023 O O . LYS A 1 125 ? -1.430 4.369 39.192 1.00 87.62 125 LYS A O 1
ATOM 1028 N N . LYS A 1 126 ? -1.126 2.796 40.769 1.00 88.62 126 LYS A N 1
ATOM 1029 C CA . LYS A 1 126 ? 0.130 2.266 40.228 1.00 88.62 126 LYS A CA 1
ATOM 1030 C C . LYS A 1 126 ? -0.095 1.404 38.982 1.00 88.62 126 LYS A C 1
ATOM 1032 O O . LYS A 1 126 ? 0.749 1.413 38.087 1.00 88.62 126 LYS A O 1
ATOM 1037 N N . TYR A 1 127 ? -1.224 0.702 38.914 1.00 89.44 127 TYR A N 1
ATOM 1038 C CA . TYR A 1 127 ? -1.563 -0.232 37.842 1.00 89.44 127 TYR A CA 1
ATOM 1039 C C . TYR A 1 127 ? -2.923 0.136 37.238 1.00 89.44 127 TYR A C 1
ATOM 1041 O O . TYR A 1 127 ? -3.942 -0.440 37.618 1.00 89.44 127 TYR A O 1
ATOM 1049 N N . PRO A 1 128 ? -2.970 1.107 36.307 1.00 88.81 128 PRO A N 1
ATOM 1050 C CA . PRO A 1 128 ? -4.217 1.480 35.654 1.00 88.81 128 PRO A CA 1
ATOM 1051 C C . PRO A 1 128 ? -4.737 0.292 34.840 1.00 88.81 128 PRO A C 1
ATOM 1053 O O . PRO A 1 128 ? -4.124 -0.107 33.844 1.00 88.81 128 PRO A O 1
ATOM 1056 N N . LEU A 1 129 ? -5.840 -0.288 35.312 1.00 92.12 129 LEU A N 1
ATOM 1057 C CA . LEU A 1 129 ? -6.496 -1.425 34.683 1.00 92.12 129 LEU A CA 1
ATOM 1058 C C . LEU A 1 129 ? -7.303 -0.984 33.460 1.00 92.12 129 LEU A C 1
ATOM 1060 O O . LEU A 1 129 ? -7.886 0.102 33.432 1.00 92.12 129 LEU A O 1
ATOM 1064 N N . LEU A 1 130 ? -7.360 -1.861 32.462 1.00 91.44 130 LEU A N 1
ATOM 1065 C CA . LEU A 1 130 ? -8.270 -1.732 31.333 1.00 91.44 130 LEU A CA 1
ATOM 1066 C C . LEU A 1 130 ? -9.727 -1.680 31.817 1.00 91.44 130 LEU A C 1
ATOM 1068 O O . LEU A 1 130 ? -10.147 -2.522 32.605 1.00 91.44 130 LEU A O 1
ATOM 1072 N N . SER A 1 131 ? -10.497 -0.716 31.306 1.00 90.19 131 SER A N 1
ATOM 1073 C CA . SER A 1 131 ? -11.911 -0.539 31.655 1.00 90.19 131 SER A CA 1
ATOM 1074 C C . SER A 1 131 ? -12.723 -1.813 31.398 1.00 90.19 131 SER A C 1
ATOM 1076 O O . SER A 1 131 ? -12.666 -2.416 30.320 1.00 90.19 131 SER A O 1
ATOM 1078 N N . ILE A 1 132 ? -13.510 -2.196 32.404 1.00 92.44 132 ILE A N 1
ATOM 1079 C CA . ILE A 1 132 ? -14.395 -3.356 32.333 1.00 92.44 132 ILE A CA 1
ATOM 1080 C C . ILE A 1 132 ? -15.531 -3.144 31.340 1.00 92.44 132 ILE A C 1
ATOM 1082 O O . ILE A 1 132 ? -15.951 -4.100 30.702 1.00 92.44 132 ILE A O 1
ATOM 1086 N N . GLU A 1 133 ? -15.980 -1.903 31.141 1.00 92.12 133 GLU A N 1
ATOM 1087 C CA . GLU A 1 133 ? -16.997 -1.562 30.145 1.00 92.12 133 GLU A CA 1
ATOM 1088 C C . GLU A 1 133 ? -16.561 -1.998 28.743 1.00 92.12 133 GLU A C 1
ATOM 1090 O O . GLU A 1 133 ? -17.354 -2.575 28.002 1.00 92.12 133 GLU A O 1
ATOM 1095 N N . VAL A 1 134 ? -15.285 -1.788 28.405 1.00 89.06 134 VAL A N 1
ATOM 1096 C CA . VAL A 1 134 ? -14.723 -2.192 27.110 1.00 89.06 134 VAL A CA 1
ATOM 1097 C C . VAL A 1 134 ? -14.649 -3.718 27.002 1.00 89.06 134 VAL A C 1
ATOM 1099 O O . VAL A 1 134 ? -15.059 -4.290 25.994 1.00 89.06 134 VAL A O 1
ATOM 1102 N N . LEU A 1 135 ? -14.160 -4.403 28.039 1.00 90.38 135 LEU A N 1
ATOM 1103 C CA . LEU A 1 135 ? -14.054 -5.868 28.039 1.00 90.38 135 LEU A CA 1
ATOM 1104 C C . LEU A 1 135 ? -15.423 -6.556 27.976 1.00 90.38 135 LEU A C 1
ATOM 1106 O O . LEU A 1 135 ? -15.586 -7.536 27.253 1.00 90.38 135 LEU A O 1
ATOM 1110 N N . GLU A 1 136 ? -16.404 -6.036 28.707 1.00 91.06 136 GLU A N 1
ATOM 1111 C CA . GLU A 1 136 ? -17.770 -6.554 28.747 1.00 91.06 136 GLU A CA 1
ATOM 1112 C C . GLU A 1 136 ? -18.486 -6.334 27.409 1.00 91.06 136 GLU A C 1
ATOM 1114 O O . GLU A 1 136 ? -19.114 -7.262 26.894 1.00 91.06 136 GLU A O 1
ATOM 1119 N N . GLN A 1 137 ? -18.329 -5.148 26.803 1.00 90.69 137 GLN A N 1
ATOM 1120 C CA . GLN A 1 137 ? -18.896 -4.823 25.489 1.00 90.69 137 GLN A CA 1
ATOM 1121 C C . GLN A 1 137 ? -18.471 -5.836 24.418 1.00 90.69 137 GLN A C 1
ATOM 1123 O O . GLN A 1 137 ? -19.290 -6.241 23.592 1.00 90.69 137 GLN A O 1
ATOM 1128 N N . TYR A 1 138 ? -17.210 -6.276 24.451 1.00 91.50 138 TYR A N 1
ATOM 1129 C CA . TYR A 1 138 ? -16.629 -7.153 23.434 1.00 91.50 138 TYR A CA 1
ATOM 1130 C C . TYR A 1 138 ? -16.374 -8.590 23.906 1.00 91.50 138 TYR A C 1
ATOM 1132 O O . TYR A 1 138 ? -15.716 -9.349 23.194 1.00 91.50 138 TYR A O 1
ATOM 1140 N N . GLN A 1 139 ? -16.904 -9.013 25.058 1.00 90.81 139 GLN A N 1
ATOM 1141 C CA . GLN A 1 139 ? -16.552 -10.294 25.697 1.00 90.81 139 GLN A CA 1
ATOM 1142 C C . GLN A 1 139 ? -16.670 -11.518 24.770 1.00 90.81 139 GLN A C 1
ATOM 1144 O O . GLN A 1 139 ? -15.835 -12.419 24.809 1.00 90.81 139 GLN A O 1
ATOM 1149 N N . ASN A 1 140 ? -17.681 -11.532 23.894 1.00 90.94 140 ASN A N 1
ATOM 1150 C CA . ASN A 1 140 ? -17.949 -12.637 22.967 1.00 90.94 140 ASN A CA 1
ATOM 1151 C C . ASN A 1 140 ? -17.187 -12.504 21.639 1.00 90.94 140 ASN A C 1
ATOM 1153 O O . ASN A 1 140 ? -17.205 -13.419 20.822 1.00 90.94 140 ASN A O 1
ATOM 1157 N N . GLN A 1 141 ? -16.540 -11.361 21.415 1.00 92.81 141 GLN A N 1
ATOM 1158 C CA . GLN A 1 141 ? -15.848 -11.000 20.181 1.00 92.81 141 GLN A CA 1
ATOM 1159 C C . GLN A 1 141 ? -14.333 -10.886 20.365 1.00 92.81 141 GLN A C 1
ATOM 1161 O O . GLN A 1 141 ? -13.627 -10.761 19.375 1.00 92.81 141 GLN A O 1
ATOM 1166 N N . LEU A 1 142 ? -13.810 -11.001 21.592 1.00 92.19 142 LEU A N 1
ATOM 1167 C CA . LEU A 1 142 ? -12.373 -10.946 21.887 1.00 92.19 142 LEU A CA 1
ATOM 1168 C C . LEU A 1 142 ? -11.477 -11.772 20.932 1.00 92.19 142 LEU A C 1
ATOM 1170 O O . LEU A 1 142 ? -10.470 -11.224 20.487 1.00 92.19 142 LEU A O 1
ATOM 1174 N N . PRO A 1 143 ? -11.796 -13.034 20.566 1.00 91.25 143 PRO A N 1
ATOM 1175 C CA . PRO A 1 143 ? -10.962 -13.805 19.637 1.00 91.25 143 PRO A CA 1
ATOM 1176 C C . PRO A 1 143 ? -11.242 -13.514 18.152 1.00 91.25 143 PRO A C 1
ATOM 1178 O O . PRO A 1 143 ? -10.548 -14.048 17.290 1.00 91.25 143 PRO A O 1
ATOM 1181 N N . VAL A 1 144 ? -12.280 -12.735 17.836 1.00 93.50 144 VAL A N 1
ATOM 1182 C CA . VAL A 1 144 ? -12.731 -12.459 16.465 1.00 93.50 144 VAL A CA 1
ATOM 1183 C C . VAL A 1 144 ? -11.833 -11.397 15.843 1.00 93.50 144 VAL A C 1
ATOM 1185 O O . VAL A 1 144 ? -11.459 -10.437 16.518 1.00 93.50 144 VAL A O 1
ATOM 1188 N N . LYS A 1 145 ? -11.477 -11.558 14.564 1.00 93.88 145 LYS A N 1
ATOM 1189 C CA . LYS A 1 145 ? -10.694 -10.556 13.832 1.00 93.88 145 LYS A CA 1
ATOM 1190 C C . LYS A 1 145 ? -11.527 -9.318 13.541 1.00 93.88 145 LYS A C 1
ATOM 1192 O O . LYS A 1 145 ? -12.717 -9.429 13.270 1.00 93.88 145 LYS A O 1
ATOM 1197 N N . LEU A 1 146 ? -10.894 -8.151 13.509 1.00 94.31 146 LEU A N 1
ATOM 1198 C CA . LEU A 1 146 ? -11.550 -6.887 13.182 1.00 94.31 146 LEU A CA 1
ATOM 1199 C C . LEU A 1 146 ? -12.228 -6.945 11.809 1.00 94.31 146 LEU A C 1
ATOM 1201 O O . LEU A 1 146 ? -13.359 -6.489 11.669 1.00 94.31 146 LEU A O 1
ATOM 1205 N N . ASN A 1 147 ? -11.584 -7.568 10.820 1.00 95.31 147 ASN A N 1
ATOM 1206 C CA . ASN A 1 147 ? -12.175 -7.790 9.505 1.00 95.31 147 ASN A CA 1
ATOM 1207 C C . ASN A 1 147 ? -13.511 -8.552 9.569 1.00 95.31 147 ASN A C 1
ATOM 1209 O O . ASN A 1 147 ? -14.442 -8.227 8.838 1.00 95.31 147 ASN A O 1
ATOM 1213 N N . ASP A 1 148 ? -13.619 -9.541 10.453 1.00 94.56 148 ASP A N 1
ATOM 1214 C CA . ASP A 1 148 ? -14.798 -10.405 10.554 1.00 94.56 148 ASP A CA 1
ATOM 1215 C C . ASP A 1 148 ? -15.968 -9.706 11.277 1.00 94.56 148 ASP A C 1
ATOM 1217 O O . ASP A 1 148 ? -17.102 -10.186 11.252 1.00 94.56 148 ASP A O 1
ATOM 1221 N N . LEU A 1 149 ? -15.713 -8.543 11.891 1.00 94.81 149 LEU A N 1
ATOM 1222 C CA . LEU A 1 149 ? -16.748 -7.673 12.457 1.00 94.81 149 LEU A CA 1
ATOM 1223 C C . LEU A 1 149 ? -17.453 -6.814 11.404 1.00 94.81 149 LEU A C 1
ATOM 1225 O O . LEU A 1 149 ? -18.441 -6.166 11.741 1.00 94.81 149 LEU A O 1
ATOM 1229 N N . ILE A 1 150 ? -16.945 -6.774 10.167 1.00 96.19 150 ILE A N 1
ATOM 1230 C CA . ILE A 1 150 ? -17.539 -6.014 9.066 1.00 96.19 150 ILE A CA 1
ATOM 1231 C C . ILE A 1 150 ? -18.520 -6.921 8.320 1.00 96.19 150 ILE A C 1
ATOM 1233 O O . ILE A 1 150 ? -18.131 -7.816 7.566 1.00 96.19 150 ILE A O 1
ATOM 1237 N N . GLN A 1 151 ? -19.804 -6.666 8.531 1.00 95.75 151 GLN A N 1
ATOM 1238 C CA . GLN A 1 151 ? -20.933 -7.424 8.011 1.00 95.75 151 GLN A CA 1
ATOM 1239 C C . GLN A 1 151 ? -21.772 -6.579 7.048 1.00 95.75 151 GLN A C 1
ATOM 1241 O O . GLN A 1 151 ? -21.855 -5.353 7.145 1.00 95.75 151 GLN A O 1
ATOM 1246 N N . ILE A 1 152 ? -22.415 -7.261 6.101 1.00 95.81 152 ILE A N 1
ATOM 1247 C CA . ILE A 1 152 ? -23.323 -6.643 5.132 1.00 95.81 152 ILE A CA 1
ATOM 1248 C C . ILE A 1 152 ? -24.502 -5.993 5.871 1.00 95.81 152 ILE A C 1
ATOM 1250 O O . ILE A 1 152 ? -25.028 -6.546 6.835 1.00 95.81 152 ILE A O 1
ATOM 1254 N N . GLY A 1 153 ? -24.913 -4.810 5.413 1.00 95.56 153 GLY A N 1
ATOM 1255 C CA . GLY A 1 153 ? -26.006 -4.029 5.994 1.00 95.56 153 GLY A CA 1
ATOM 1256 C C . GLY A 1 153 ? -25.606 -3.166 7.193 1.00 95.56 153 GLY A C 1
ATOM 1257 O O . GLY A 1 153 ? -26.465 -2.478 7.748 1.00 95.56 153 GLY A O 1
ATOM 1258 N N . GLN A 1 154 ? -24.337 -3.191 7.618 1.00 96.94 154 GLN A N 1
ATOM 1259 C CA . GLN A 1 154 ? -23.826 -2.260 8.627 1.00 96.94 154 GLN A CA 1
ATOM 1260 C C . GLN A 1 154 ? -23.523 -0.883 8.031 1.00 96.94 154 GLN A C 1
ATOM 1262 O O . GLN A 1 154 ? -23.252 -0.750 6.836 1.00 96.94 154 GLN A O 1
ATOM 1267 N N . PHE A 1 155 ? -23.544 0.139 8.886 1.00 96.81 155 PHE A N 1
ATOM 1268 C CA . PHE A 1 155 ? -23.401 1.538 8.495 1.00 96.81 155 PHE A CA 1
ATOM 1269 C C . PHE A 1 155 ? -22.139 2.193 9.051 1.00 96.81 155 PHE A C 1
ATOM 1271 O O . PHE A 1 155 ? -21.704 1.905 10.164 1.00 96.81 155 PHE A O 1
ATOM 1278 N N . PHE A 1 156 ? -21.592 3.137 8.295 1.00 96.06 156 PHE A N 1
ATOM 1279 C CA . PHE A 1 156 ? -20.502 4.015 8.718 1.00 96.06 156 PHE A CA 1
ATOM 1280 C C . PHE A 1 156 ? -20.657 5.403 8.101 1.00 96.06 156 PHE A C 1
ATOM 1282 O O . PHE A 1 156 ? -21.423 5.588 7.151 1.00 96.06 156 PHE A O 1
ATOM 1289 N N . GLU A 1 157 ? -19.952 6.385 8.652 1.00 93.88 157 GLU A N 1
ATOM 1290 C CA . GLU A 1 157 ? -19.880 7.730 8.091 1.00 93.88 157 GLU A CA 1
ATOM 1291 C C . GLU A 1 157 ? -18.720 7.813 7.095 1.00 93.88 157 GLU A C 1
ATOM 1293 O O . GLU A 1 157 ? -17.620 7.345 7.362 1.00 93.88 157 GLU A O 1
ATOM 1298 N N . VAL A 1 158 ? -18.960 8.404 5.927 1.00 92.56 158 VAL A N 1
ATOM 1299 C CA . VAL A 1 158 ? -17.962 8.598 4.875 1.00 92.56 158 VAL A CA 1
ATOM 1300 C C . VAL A 1 158 ? -17.971 10.047 4.403 1.00 92.56 158 VAL A C 1
ATOM 1302 O O . VAL A 1 158 ? -19.008 10.583 4.003 1.00 92.56 158 VAL A O 1
ATOM 1305 N N . GLN A 1 159 ? -16.816 10.697 4.458 1.00 89.62 159 GLN A N 1
ATOM 1306 C CA . GLN A 1 159 ? -16.602 12.022 3.883 1.00 89.62 159 GLN A CA 1
ATOM 1307 C C . GLN A 1 159 ? -16.446 11.926 2.360 1.00 89.62 159 GLN A C 1
ATOM 1309 O O . GLN A 1 159 ? -15.837 10.987 1.850 1.00 89.62 159 GLN A O 1
ATOM 1314 N N . ASP A 1 160 ? -16.986 12.893 1.614 1.00 85.25 160 ASP A N 1
ATOM 1315 C CA . ASP A 1 160 ? -16.748 12.968 0.168 1.00 85.25 160 ASP A CA 1
ATOM 1316 C C . ASP A 1 160 ? -15.286 13.386 -0.098 1.00 85.25 160 ASP A C 1
ATOM 1318 O O . ASP A 1 160 ? -14.891 14.471 0.334 1.00 85.25 160 ASP A O 1
ATOM 1322 N N . PRO A 1 161 ? -14.474 12.597 -0.830 1.00 82.00 161 PRO A N 1
ATOM 1323 C CA . PRO A 1 161 ? -13.076 12.949 -1.095 1.00 82.00 161 PRO A CA 1
ATOM 1324 C C . PRO A 1 161 ? -12.899 14.275 -1.851 1.00 82.00 161 PRO A C 1
ATOM 1326 O O . PRO A 1 161 ? -11.881 14.944 -1.698 1.00 82.00 161 PRO A O 1
ATOM 1329 N N . SER A 1 162 ? -13.886 14.674 -2.661 1.00 82.06 162 SER A N 1
ATOM 1330 C CA . SER A 1 162 ? -13.884 15.952 -3.385 1.00 82.06 162 SER A CA 1
ATOM 1331 C C . SER A 1 162 ? -14.377 17.122 -2.534 1.00 82.06 162 SER A C 1
ATOM 1333 O O . SER A 1 162 ? -14.068 18.277 -2.819 1.00 82.06 162 SER A O 1
ATOM 1335 N N . CYS A 1 163 ? -15.145 16.831 -1.484 1.00 84.56 163 CYS A N 1
ATOM 1336 C CA . CYS A 1 163 ? -15.748 17.806 -0.586 1.00 84.56 163 CYS A CA 1
ATOM 1337 C C . CYS A 1 163 ? -15.764 17.250 0.851 1.00 84.56 163 CYS A C 1
ATOM 1339 O O . CYS A 1 163 ? -16.840 16.905 1.342 1.00 84.56 163 CYS A O 1
ATOM 1341 N N . PRO A 1 164 ? -14.622 17.205 1.573 1.00 84.94 164 PRO A N 1
ATOM 1342 C CA . PRO A 1 164 ? -14.536 16.530 2.880 1.00 84.94 164 PRO A CA 1
ATOM 1343 C C . PRO A 1 164 ? -15.471 17.101 3.953 1.00 84.94 164 PRO A C 1
ATOM 1345 O O . PRO A 1 164 ? -15.768 16.458 4.956 1.00 84.94 164 PRO A O 1
ATOM 1348 N N . ASN A 1 165 ? -15.972 18.316 3.736 1.00 84.12 165 ASN A N 1
ATOM 1349 C CA . ASN A 1 165 ? -16.977 18.956 4.577 1.00 84.12 165 ASN A CA 1
ATOM 1350 C C . ASN A 1 165 ? -18.368 18.309 4.465 1.00 84.12 165 ASN A C 1
ATOM 1352 O O . ASN A 1 165 ? -19.251 18.640 5.250 1.00 84.12 165 ASN A O 1
ATOM 1356 N N . ILE A 1 166 ? -18.596 17.421 3.498 1.00 87.50 166 ILE A N 1
ATOM 1357 C CA . ILE A 1 166 ? -19.855 16.702 3.321 1.00 87.50 166 ILE A CA 1
ATOM 1358 C C . ILE A 1 166 ? -19.668 15.269 3.809 1.00 87.50 166 ILE A C 1
ATOM 1360 O O . ILE A 1 166 ? -18.857 14.517 3.272 1.00 87.50 166 ILE A O 1
ATOM 1364 N N . VAL A 1 167 ? -20.463 14.891 4.806 1.00 90.12 167 VAL A N 1
ATOM 1365 C CA . VAL A 1 167 ? -20.508 13.543 5.378 1.00 90.12 167 VAL A CA 1
ATOM 1366 C C . VAL A 1 167 ? -21.761 12.827 4.885 1.00 90.12 167 VAL A C 1
ATOM 1368 O O . VAL A 1 167 ? -22.871 13.370 4.902 1.00 90.12 167 VAL A O 1
ATOM 1371 N N . SER A 1 168 ? -21.584 11.591 4.443 1.00 92.69 168 SER A N 1
ATOM 1372 C CA . SER A 1 168 ? -22.641 10.670 4.040 1.00 92.69 168 SER A CA 1
ATOM 1373 C C . SER A 1 168 ? -22.604 9.389 4.860 1.00 92.69 168 SER A C 1
ATOM 1375 O O . SER A 1 168 ? -21.603 9.101 5.499 1.00 92.69 168 SER A O 1
ATOM 1377 N N . PHE A 1 169 ? -23.679 8.605 4.819 1.00 94.31 169 PHE A N 1
ATOM 1378 C CA . PHE A 1 169 ? -23.667 7.240 5.335 1.00 94.31 169 PHE A CA 1
ATOM 1379 C C . PHE A 1 169 ? -23.369 6.262 4.205 1.00 94.31 169 PHE A C 1
ATOM 1381 O O . PHE A 1 169 ? -23.950 6.367 3.120 1.00 94.31 169 PHE A O 1
ATOM 1388 N N . GLY A 1 170 ? -22.465 5.325 4.463 1.00 95.38 170 GLY A N 1
ATOM 1389 C CA . GLY A 1 170 ? -22.230 4.156 3.627 1.00 95.38 170 GLY A CA 1
ATOM 1390 C C . GLY A 1 170 ? -22.857 2.925 4.269 1.00 95.38 170 GLY A C 1
ATOM 1391 O O . GLY A 1 170 ? -22.633 2.667 5.448 1.00 95.38 170 GLY A O 1
ATOM 1392 N N . GLU A 1 171 ? -23.639 2.172 3.502 1.00 96.12 171 GLU A N 1
ATOM 1393 C CA . GLU A 1 171 ? -24.103 0.835 3.876 1.00 96.12 171 GLU A CA 1
ATOM 1394 C C . GLU A 1 171 ? -23.177 -0.208 3.251 1.00 96.12 171 GLU A C 1
ATOM 1396 O O . GLU A 1 171 ? -22.984 -0.213 2.033 1.00 96.12 171 GLU A O 1
ATOM 1401 N N . VAL A 1 172 ? -22.617 -1.106 4.058 1.00 96.75 172 VAL A N 1
ATOM 1402 C CA . VAL A 1 172 ? -21.736 -2.177 3.578 1.00 96.75 172 VAL A CA 1
ATOM 1403 C C . VAL A 1 172 ? -22.529 -3.165 2.721 1.00 96.75 172 VAL A C 1
ATOM 1405 O O . VAL A 1 172 ? -23.506 -3.754 3.177 1.00 96.75 172 VAL A O 1
ATOM 1408 N N . LYS A 1 173 ? -22.080 -3.386 1.484 1.00 95.00 173 LYS A N 1
ATOM 1409 C CA . LYS A 1 173 ? -22.657 -4.360 0.541 1.00 95.00 173 LYS A CA 1
ATOM 1410 C C . LYS A 1 173 ? -21.780 -5.586 0.340 1.00 95.00 173 LYS A C 1
ATOM 1412 O O . LYS A 1 173 ? -22.305 -6.668 0.115 1.00 95.00 173 LYS A O 1
ATOM 1417 N N . ALA A 1 174 ? -20.465 -5.434 0.463 1.00 92.94 174 ALA A N 1
ATOM 1418 C CA . ALA A 1 174 ? -19.533 -6.553 0.489 1.00 92.94 174 ALA A CA 1
ATOM 1419 C C . ALA A 1 174 ? -18.294 -6.201 1.315 1.00 92.94 174 ALA A C 1
ATOM 1421 O O . ALA A 1 174 ? -17.858 -5.049 1.322 1.00 92.94 174 ALA A O 1
ATOM 1422 N N . ASN A 1 175 ? -17.712 -7.211 1.961 1.00 94.56 175 ASN A N 1
ATOM 1423 C CA . ASN A 1 175 ? -16.428 -7.119 2.644 1.00 94.56 175 ASN A CA 1
ATOM 1424 C C . ASN A 1 175 ? -15.411 -8.032 1.952 1.00 94.56 175 ASN A C 1
ATOM 1426 O O . ASN A 1 175 ? -15.609 -9.243 1.881 1.00 94.56 175 ASN A O 1
ATOM 1430 N N . MET A 1 176 ? -14.318 -7.448 1.471 1.00 92.88 176 MET A N 1
ATOM 1431 C CA . MET A 1 176 ? -13.221 -8.140 0.801 1.00 92.88 176 MET A CA 1
ATOM 1432 C C . MET A 1 176 ? -11.919 -7.968 1.596 1.00 92.88 176 MET A C 1
ATOM 1434 O O . MET A 1 176 ? -10.908 -7.504 1.071 1.00 92.88 176 MET A O 1
ATOM 1438 N N . GLY A 1 177 ? -11.960 -8.293 2.891 1.00 91.38 177 GLY A N 1
ATOM 1439 C CA . GLY A 1 177 ? -10.790 -8.240 3.775 1.00 91.38 177 GLY A CA 1
ATOM 1440 C C . GLY A 1 177 ? -10.516 -6.866 4.397 1.00 91.38 177 GLY A C 1
ATOM 1441 O O . GLY A 1 177 ? -9.384 -6.581 4.774 1.00 91.38 177 GLY A O 1
ATOM 1442 N N . GLY A 1 178 ? -11.525 -5.999 4.498 1.00 92.94 178 GLY A N 1
ATOM 1443 C CA . GLY A 1 178 ? -11.396 -4.610 4.946 1.00 92.94 178 GLY A CA 1
ATOM 1444 C C . GLY A 1 178 ? -11.480 -3.612 3.792 1.00 92.94 178 GLY A C 1
ATOM 1445 O O . GLY A 1 178 ? -11.777 -2.439 4.013 1.00 92.94 178 GLY A O 1
ATOM 1446 N N . LEU A 1 179 ? -11.313 -4.079 2.553 1.00 94.56 179 LEU A N 1
ATOM 1447 C CA . LEU A 1 179 ? -11.766 -3.369 1.364 1.00 94.56 179 LEU A CA 1
ATOM 1448 C C . LEU A 1 179 ? -13.268 -3.612 1.188 1.00 94.56 179 LEU A C 1
ATOM 1450 O O . LEU A 1 179 ? -13.696 -4.733 0.915 1.00 94.56 179 LEU A O 1
ATOM 1454 N N . ILE A 1 180 ? -14.073 -2.571 1.354 1.00 94.12 180 ILE A N 1
ATOM 1455 C CA . ILE A 1 180 ? -15.529 -2.681 1.340 1.00 94.12 180 ILE A CA 1
ATOM 1456 C C . ILE A 1 180 ? -16.115 -2.105 0.053 1.00 94.12 180 ILE A C 1
ATOM 1458 O O . ILE A 1 180 ? -15.706 -1.042 -0.422 1.00 94.12 180 ILE A O 1
ATOM 1462 N N . LEU A 1 181 ? -17.106 -2.806 -0.498 1.00 92.88 181 LEU A N 1
ATOM 1463 C CA . LEU A 1 181 ? -18.070 -2.207 -1.417 1.00 92.88 181 LEU A CA 1
ATOM 1464 C C . LEU A 1 181 ? -19.221 -1.683 -0.578 1.00 92.88 181 LEU A C 1
ATOM 1466 O O . LEU A 1 181 ? -19.762 -2.412 0.258 1.00 92.88 181 LEU A O 1
ATOM 1470 N N . PHE A 1 182 ? -19.599 -0.434 -0.796 1.00 94.06 182 PHE A N 1
ATOM 1471 C CA . PHE A 1 182 ? -20.665 0.199 -0.037 1.00 94.06 182 PHE A CA 1
ATOM 1472 C C . PHE A 1 182 ? -21.607 0.963 -0.955 1.00 94.06 182 PHE A C 1
ATOM 1474 O O . PHE A 1 182 ? -21.217 1.444 -2.017 1.00 94.06 182 PHE A O 1
ATOM 1481 N N . GLN A 1 183 ? -22.855 1.089 -0.531 1.00 93.75 183 GLN A N 1
ATOM 1482 C CA . GLN A 1 183 ? -23.840 1.940 -1.180 1.00 93.75 183 GLN A CA 1
ATOM 1483 C C . GLN A 1 183 ? -24.008 3.207 -0.350 1.00 93.75 183 GLN A C 1
ATOM 1485 O O . GLN A 1 183 ? -24.155 3.147 0.871 1.00 93.75 183 GLN A O 1
ATOM 1490 N N . TYR A 1 184 ? -23.995 4.363 -1.003 1.00 91.69 184 TYR A N 1
ATOM 1491 C CA . TYR A 1 184 ? -24.343 5.615 -0.346 1.00 91.69 184 TYR A CA 1
ATOM 1492 C C . TYR A 1 184 ? -25.815 5.564 0.068 1.00 91.69 184 TYR A C 1
ATOM 1494 O O . TYR A 1 184 ? -26.698 5.443 -0.784 1.00 91.69 184 TYR A O 1
ATOM 1502 N N . PHE A 1 185 ? -26.078 5.676 1.368 1.00 89.44 185 PHE A N 1
ATOM 1503 C CA . PHE A 1 185 ? -27.413 5.495 1.923 1.00 89.44 185 PHE A CA 1
ATOM 1504 C C . PHE A 1 185 ? -28.437 6.424 1.259 1.00 89.44 185 PHE A C 1
ATOM 1506 O O . PHE A 1 185 ? -28.198 7.630 1.107 1.00 89.44 185 PHE A O 1
ATOM 1513 N N . GLY A 1 186 ? -29.574 5.843 0.868 1.00 84.38 186 GLY A N 1
ATOM 1514 C CA . GLY A 1 186 ? -30.657 6.542 0.176 1.00 84.38 186 GLY A CA 1
ATOM 1515 C C . GLY A 1 186 ? -30.384 6.855 -1.300 1.00 84.38 186 GLY A C 1
ATOM 1516 O O . GLY A 1 186 ? -31.087 7.683 -1.870 1.00 84.38 186 GLY A O 1
ATOM 1517 N N . THR A 1 187 ? -29.368 6.244 -1.920 1.00 86.75 187 THR A N 1
ATOM 1518 C CA . THR A 1 187 ? -29.046 6.424 -3.347 1.00 86.75 187 THR A CA 1
ATOM 1519 C C . THR A 1 187 ? -28.590 5.114 -3.985 1.00 86.75 187 THR A C 1
ATOM 1521 O O . THR A 1 187 ? -28.084 4.244 -3.288 1.00 86.75 187 THR A O 1
ATOM 1524 N N . ASP A 1 188 ? -28.644 5.008 -5.311 1.00 86.06 188 ASP A N 1
ATOM 1525 C CA . ASP A 1 188 ? -28.104 3.853 -6.054 1.00 86.06 188 ASP A CA 1
ATOM 1526 C C . ASP A 1 188 ? -26.590 3.946 -6.310 1.00 86.06 188 ASP A C 1
ATOM 1528 O O . ASP A 1 188 ? -25.997 3.099 -6.975 1.00 86.06 188 ASP A O 1
ATOM 1532 N N . ARG A 1 189 ? -25.930 4.987 -5.784 1.00 88.19 189 ARG A N 1
ATOM 1533 C CA . ARG A 1 189 ? -24.492 5.183 -5.967 1.00 88.19 189 ARG A CA 1
ATOM 1534 C C . ARG A 1 189 ? -23.724 4.178 -5.112 1.00 88.19 189 ARG A C 1
ATOM 1536 O O . ARG A 1 189 ? -23.843 4.176 -3.887 1.00 88.19 189 ARG A O 1
ATOM 1543 N N . VAL A 1 190 ? -22.876 3.390 -5.762 1.00 88.62 190 VAL A N 1
ATOM 1544 C CA . VAL A 1 190 ? -21.947 2.453 -5.120 1.00 88.62 190 VAL A CA 1
ATOM 1545 C C . VAL A 1 190 ? -20.541 3.051 -5.106 1.00 88.62 190 VAL A C 1
ATOM 1547 O O . VAL A 1 190 ? -20.142 3.763 -6.029 1.00 88.62 190 VAL A O 1
ATOM 1550 N N . GLY A 1 191 ? -19.795 2.782 -4.041 1.00 89.56 191 GLY A N 1
ATOM 1551 C CA . GLY A 1 191 ? -18.389 3.125 -3.888 1.00 89.56 191 GLY A CA 1
ATOM 1552 C C . GLY A 1 191 ? -17.566 1.923 -3.427 1.00 89.56 191 GLY A C 1
ATOM 1553 O O . GLY A 1 191 ? -18.102 0.910 -2.976 1.00 89.56 191 GLY A O 1
ATOM 1554 N N . SER A 1 192 ? -16.245 2.048 -3.539 1.00 91.19 192 SER A N 1
ATOM 1555 C CA . SER A 1 192 ? -15.288 1.109 -2.953 1.00 91.19 192 SER A CA 1
ATOM 1556 C C . SER A 1 192 ? -14.248 1.879 -2.150 1.00 91.19 192 SER A C 1
ATOM 1558 O O . SER A 1 192 ? -13.721 2.883 -2.630 1.00 91.19 192 SER A O 1
ATOM 1560 N N . ILE A 1 193 ? -13.963 1.432 -0.931 1.00 92.25 193 ILE A N 1
ATOM 1561 C CA . ILE A 1 193 ? -13.007 2.092 -0.035 1.00 92.25 193 ILE A CA 1
ATOM 1562 C C . ILE A 1 193 ? -12.422 1.073 0.938 1.00 92.25 193 ILE A C 1
ATOM 1564 O O . ILE A 1 193 ? -13.068 0.080 1.266 1.00 92.25 193 ILE A O 1
ATOM 1568 N N . HIS A 1 194 ? -11.189 1.281 1.387 1.00 93.75 194 HIS A N 1
ATOM 1569 C CA . HIS A 1 194 ? -10.662 0.504 2.504 1.00 93.75 194 HIS A CA 1
ATOM 1570 C C . HIS A 1 194 ? -11.209 1.098 3.806 1.00 93.75 194 HIS A C 1
ATOM 1572 O O . HIS A 1 194 ? -11.176 2.308 3.969 1.00 93.75 194 HIS A O 1
ATOM 1578 N N . ILE A 1 195 ? -11.687 0.292 4.754 1.00 93.69 195 ILE A N 1
ATOM 1579 C CA . ILE A 1 195 ? -12.375 0.803 5.958 1.00 93.69 195 ILE A CA 1
ATOM 1580 C C . ILE A 1 195 ? -11.501 1.711 6.838 1.00 93.69 195 ILE A C 1
ATOM 1582 O O . ILE A 1 195 ? -12.002 2.551 7.574 1.00 93.69 195 ILE A O 1
ATOM 1586 N N . LEU A 1 196 ? -10.180 1.549 6.744 1.00 92.25 196 LEU A N 1
ATOM 1587 C CA . LEU A 1 196 ? -9.205 2.399 7.437 1.00 92.25 196 LEU A CA 1
ATOM 1588 C C . LEU A 1 196 ? -8.916 3.715 6.713 1.00 92.25 196 LEU A C 1
ATOM 1590 O O . LEU A 1 196 ? -8.044 4.463 7.145 1.00 92.25 196 LEU A O 1
ATOM 1594 N N . ASP A 1 197 ? -9.557 3.970 5.577 1.00 90.81 197 ASP A N 1
ATOM 1595 C CA . ASP A 1 197 ? -9.363 5.215 4.858 1.00 90.81 197 ASP A CA 1
ATOM 1596 C C . ASP A 1 197 ? -9.724 6.406 5.761 1.00 90.81 197 ASP A C 1
ATOM 1598 O O . ASP A 1 197 ? -10.743 6.345 6.449 1.00 90.81 197 ASP A O 1
ATOM 1602 N N . PRO A 1 198 ? -8.914 7.481 5.787 1.00 86.06 198 PRO A N 1
ATOM 1603 C CA . PRO A 1 198 ? -9.178 8.654 6.614 1.00 86.06 198 PRO A CA 1
ATOM 1604 C C . PRO A 1 198 ? -10.549 9.311 6.426 1.00 86.06 198 PRO A C 1
ATOM 1606 O O . PRO A 1 198 ? -10.967 10.092 7.279 1.00 86.06 198 PRO A O 1
ATOM 1609 N N . PHE A 1 199 ? -11.220 9.052 5.304 1.00 88.06 199 PHE A N 1
ATOM 1610 C CA . PHE A 1 199 ? -12.571 9.538 5.055 1.00 88.06 199 PHE A CA 1
ATOM 1611 C C . PHE A 1 199 ? -13.659 8.667 5.701 1.00 88.06 199 PHE A C 1
ATOM 1613 O O . PHE A 1 199 ? -14.817 9.079 5.691 1.00 88.06 199 PHE A O 1
ATOM 1620 N N . CYS A 1 200 ? -13.324 7.491 6.240 1.00 92.19 200 CYS A N 1
ATOM 1621 C CA . CYS A 1 200 ? -14.250 6.583 6.915 1.00 92.19 200 CYS A CA 1
ATOM 1622 C C . CYS A 1 200 ? -14.249 6.815 8.429 1.00 92.19 200 CYS A C 1
ATOM 1624 O O . CYS A 1 200 ? -13.199 6.830 9.067 1.00 92.19 200 CYS A O 1
ATOM 1626 N N . HIS A 1 201 ? -15.441 6.914 9.011 1.00 91.12 201 HIS A N 1
ATOM 1627 C CA . HIS A 1 201 ? -15.647 7.235 10.418 1.00 91.12 201 HIS A CA 1
ATOM 1628 C C . HIS A 1 201 ? -16.759 6.394 11.042 1.00 91.12 201 HIS A C 1
ATOM 1630 O O . HIS A 1 201 ? -17.663 5.897 10.363 1.00 91.12 201 HIS A O 1
ATOM 1636 N N . GLU A 1 202 ? -16.721 6.280 12.367 1.00 92.44 202 GLU A N 1
ATOM 1637 C CA . GLU A 1 202 ? -17.806 5.673 13.132 1.00 92.44 202 GLU A CA 1
ATOM 1638 C C . GLU A 1 202 ? -19.110 6.477 13.010 1.00 92.44 202 GLU A C 1
ATOM 1640 O O . GLU A 1 202 ? -19.112 7.700 12.844 1.00 92.44 202 GLU A O 1
ATOM 1645 N N . VAL A 1 203 ? -20.250 5.795 13.132 1.00 92.19 203 VAL A N 1
ATOM 1646 C CA . VAL A 1 203 ? -21.552 6.472 13.178 1.00 92.19 203 VAL A CA 1
ATOM 1647 C C . VAL A 1 203 ? -21.633 7.340 14.436 1.00 92.19 203 VAL A C 1
ATOM 1649 O O . VAL A 1 203 ? -21.493 6.849 15.552 1.00 92.19 203 VAL A O 1
ATOM 1652 N N . GLY A 1 204 ? -21.923 8.626 14.257 1.00 88.75 204 GLY A N 1
ATOM 1653 C CA . GLY A 1 204 ? -21.917 9.642 15.305 1.00 88.75 204 GLY A CA 1
ATOM 1654 C C . GLY A 1 204 ? -20.677 10.538 15.294 1.00 88.75 204 GLY A C 1
ATOM 1655 O O . GLY A 1 204 ? -20.682 11.551 16.001 1.00 88.75 204 GLY A O 1
ATOM 1656 N N . TRP A 1 205 ? -19.657 10.239 14.482 1.00 88.31 205 TRP A N 1
ATOM 1657 C CA . TRP A 1 205 ? -18.414 11.014 14.412 1.00 88.31 205 TRP A CA 1
ATOM 1658 C C . TRP A 1 205 ? -18.656 12.503 14.135 1.00 88.31 205 TRP A C 1
ATOM 1660 O O . TRP A 1 205 ? -18.148 13.373 14.852 1.00 88.31 205 TRP A O 1
ATOM 1670 N N . LYS A 1 206 ? -19.521 12.826 13.167 1.00 85.56 206 LYS A N 1
ATOM 1671 C CA . LYS A 1 206 ? -19.863 14.219 12.846 1.00 85.56 206 LYS A CA 1
ATOM 1672 C C . LYS A 1 206 ? -20.515 14.959 14.024 1.00 85.56 206 LYS A C 1
ATOM 1674 O O . LYS A 1 206 ? -20.452 16.189 14.109 1.00 85.56 206 LYS A O 1
ATOM 1679 N N . GLU A 1 207 ? -21.197 14.253 14.925 1.00 81.88 207 GLU A N 1
ATOM 1680 C CA . GLU A 1 207 ? -21.853 14.852 16.093 1.00 81.88 207 GLU A CA 1
ATOM 1681 C C . GLU A 1 207 ? -20.927 15.045 17.286 1.00 81.88 207 GLU A C 1
ATOM 1683 O O . GLU A 1 207 ? -21.147 15.977 18.065 1.00 81.88 207 GLU A O 1
ATOM 1688 N N . THR A 1 208 ? -19.907 14.203 17.422 1.00 76.62 208 THR A N 1
ATOM 1689 C CA . THR A 1 208 ? -18.880 14.342 18.456 1.00 76.62 208 THR A CA 1
ATOM 1690 C C . THR A 1 208 ? -17.866 15.431 18.093 1.00 76.62 208 THR A C 1
ATOM 1692 O O . THR A 1 208 ? -17.403 16.140 18.983 1.00 76.62 208 THR A O 1
ATOM 1695 N N . HIS A 1 209 ? -17.632 15.687 16.799 1.00 71.25 209 HIS A N 1
ATOM 1696 C CA . HIS A 1 209 ? -16.699 16.709 16.290 1.00 71.25 209 HIS A CA 1
ATOM 1697 C C . HIS A 1 209 ? -1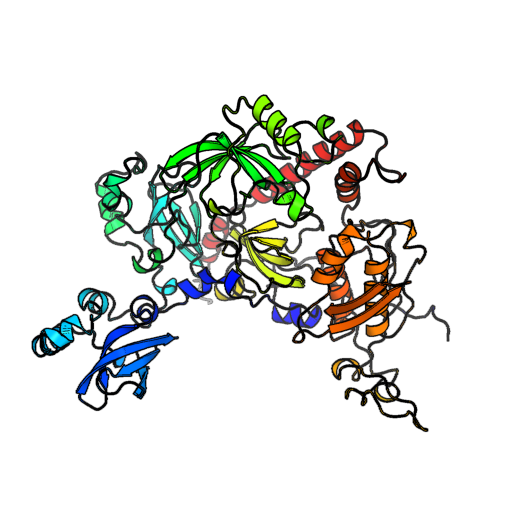7.364 18.062 15.959 1.00 71.25 209 HIS A C 1
ATOM 1699 O O . HIS A 1 209 ? -16.899 18.826 15.113 1.00 71.25 209 HIS A O 1
ATOM 1705 N N . LYS A 1 210 ? -18.453 18.420 16.661 1.00 57.78 210 LYS A N 1
ATOM 1706 C CA . LYS A 1 210 ? -19.187 19.695 16.472 1.00 57.78 210 LYS A CA 1
ATOM 1707 C C . LYS A 1 210 ? -18.307 20.952 16.557 1.00 57.78 210 LYS A C 1
ATOM 1709 O O . LYS A 1 210 ? -18.676 21.977 15.986 1.00 57.78 210 LYS A O 1
ATOM 1714 N N . SER A 1 211 ? -17.175 20.888 17.260 1.00 51.34 211 SER A N 1
ATOM 1715 C CA . SER A 1 211 ? -16.220 21.995 17.387 1.00 51.34 211 SER A CA 1
ATOM 1716 C C . SER A 1 211 ? -15.531 22.368 16.073 1.00 51.34 211 SER A C 1
ATOM 1718 O O . SER A 1 211 ? -15.108 23.510 15.937 1.00 51.34 211 SER A O 1
ATOM 1720 N N . GLU A 1 212 ? -15.455 21.460 15.093 1.00 56.44 212 GLU A N 1
ATOM 1721 C CA . GLU A 1 212 ? -14.742 21.697 13.830 1.00 56.44 212 GLU A CA 1
ATOM 1722 C C . GLU A 1 212 ? -15.561 22.482 12.783 1.00 56.44 212 GLU A C 1
ATOM 1724 O O . GLU A 1 212 ? -15.029 22.775 11.716 1.00 56.44 212 GLU A O 1
ATOM 1729 N N . GLN A 1 213 ? -16.821 22.854 13.084 1.00 53.22 213 GLN A N 1
ATOM 1730 C CA . GLN A 1 213 ? -17.769 23.741 12.354 1.00 53.22 213 GLN A CA 1
ATOM 1731 C C . GLN A 1 213 ? -17.948 23.564 10.825 1.00 53.22 213 GLN A C 1
ATOM 1733 O O . GLN A 1 213 ? -18.817 24.204 10.230 1.00 53.22 213 GLN A O 1
ATOM 1738 N N . THR A 1 214 ? -17.188 22.690 10.175 1.00 64.38 214 THR A N 1
ATOM 1739 C CA . THR A 1 214 ? -17.051 22.607 8.715 1.00 64.38 214 THR A CA 1
ATOM 1740 C C . THR A 1 214 ? -17.758 21.384 8.141 1.00 64.38 214 THR A C 1
ATOM 1742 O O . THR A 1 214 ? -18.354 21.489 7.069 1.00 64.38 214 THR A O 1
ATOM 1745 N N . ALA A 1 215 ? -17.798 20.268 8.877 1.00 75.38 215 ALA A N 1
ATOM 1746 C CA . ALA A 1 215 ? -18.483 19.050 8.458 1.00 75.38 215 ALA A CA 1
ATOM 1747 C C . ALA A 1 215 ? -20.012 19.134 8.638 1.00 75.38 215 ALA A C 1
ATOM 1749 O O . ALA A 1 215 ? -20.539 19.425 9.720 1.00 75.38 215 ALA A O 1
ATOM 1750 N N . LYS A 1 216 ? -20.752 18.828 7.574 1.00 83.50 216 LYS A N 1
ATOM 1751 C CA . LYS A 1 216 ? -22.215 18.771 7.530 1.00 83.50 216 LYS A CA 1
ATOM 1752 C C . LYS A 1 216 ? -22.647 17.442 6.932 1.00 83.50 216 LYS A C 1
ATOM 1754 O O . LYS A 1 216 ? -22.022 16.940 6.003 1.00 83.50 216 LYS A O 1
ATOM 1759 N N . TYR A 1 217 ? -23.744 16.893 7.443 1.00 86.12 217 TYR A N 1
ATOM 1760 C CA . TYR A 1 217 ? -24.398 15.799 6.739 1.00 86.12 217 TYR A CA 1
ATOM 1761 C C . TYR A 1 217 ? -24.922 16.305 5.399 1.00 86.12 217 TYR A C 1
ATOM 1763 O O . TYR A 1 217 ? -25.369 17.450 5.298 1.00 86.12 217 TYR A O 1
ATOM 1771 N N . HIS A 1 218 ? -24.884 15.443 4.388 1.00 82.50 218 HIS A N 1
ATOM 1772 C CA . HIS A 1 218 ? -25.546 15.719 3.123 1.00 82.50 218 HIS A CA 1
ATOM 1773 C C . HIS A 1 218 ? -27.021 16.064 3.375 1.00 82.50 218 HIS A C 1
ATOM 1775 O O . HIS A 1 218 ? -27.707 15.378 4.132 1.00 82.50 218 HIS A O 1
ATOM 1781 N N . GLU A 1 219 ? -27.533 17.087 2.691 1.00 80.31 219 GLU A N 1
ATOM 1782 C CA . GLU A 1 219 ? -28.872 17.666 2.914 1.00 80.31 219 GLU A CA 1
ATOM 1783 C C . GLU A 1 219 ? -30.041 16.686 2.700 1.00 80.31 219 GLU A C 1
ATOM 1785 O O . GLU A 1 219 ? -31.187 17.006 2.994 1.00 80.31 219 GLU A O 1
ATOM 1790 N N . ARG A 1 220 ? -29.757 15.480 2.199 1.00 82.06 220 ARG A N 1
ATOM 1791 C CA . ARG A 1 220 ? -30.757 14.463 1.867 1.00 82.06 220 ARG A CA 1
ATOM 1792 C C . ARG A 1 220 ? -31.270 13.686 3.077 1.00 82.06 220 ARG A C 1
ATOM 1794 O O . ARG A 1 220 ? -32.310 13.052 2.966 1.00 82.06 220 ARG A O 1
ATOM 1801 N N . TYR A 1 221 ? -30.538 13.677 4.192 1.00 84.25 221 TYR A N 1
ATOM 1802 C CA . TYR A 1 221 ? -30.879 12.825 5.331 1.00 84.25 221 TYR A CA 1
ATOM 1803 C C . TYR A 1 221 ? -31.910 13.482 6.247 1.00 84.25 221 TYR A C 1
ATOM 1805 O O . TYR A 1 221 ? -31.695 14.582 6.760 1.00 84.25 221 TYR A O 1
ATOM 1813 N N . ALA A 1 222 ? -33.001 12.769 6.519 1.00 81.56 222 ALA A N 1
ATOM 1814 C CA . ALA A 1 222 ? -33.939 13.117 7.575 1.00 81.56 222 ALA A CA 1
ATOM 1815 C C . ALA A 1 222 ? -33.466 12.571 8.936 1.00 81.56 222 ALA A C 1
ATOM 1817 O O . ALA A 1 222 ? -32.662 11.644 9.017 1.00 81.56 222 ALA A O 1
ATOM 1818 N N . LEU A 1 223 ? -34.023 13.084 10.042 1.00 79.38 223 LEU A N 1
ATOM 1819 C CA . LEU A 1 223 ? -33.713 12.573 11.390 1.00 79.38 223 LEU A CA 1
ATOM 1820 C C . LEU A 1 223 ? -33.942 11.056 11.513 1.00 79.38 223 LEU A C 1
ATOM 1822 O O . LEU A 1 223 ? -33.180 10.377 12.192 1.00 79.38 223 LEU A O 1
ATOM 1826 N N . GLN A 1 224 ? -34.972 10.519 10.854 1.00 82.81 224 GLN A N 1
ATOM 1827 C CA . GLN A 1 224 ? -35.283 9.084 10.872 1.00 82.81 224 GLN A CA 1
ATOM 1828 C C . GLN A 1 224 ? -34.190 8.232 10.210 1.00 82.81 224 GLN A C 1
ATOM 1830 O O . GLN A 1 224 ? -33.929 7.120 10.665 1.00 82.81 224 GLN A O 1
ATOM 1835 N N . ASP A 1 225 ? -33.516 8.762 9.190 1.00 84.56 225 ASP A N 1
ATOM 1836 C CA . ASP A 1 225 ? -32.413 8.083 8.507 1.00 84.56 225 ASP A CA 1
ATOM 1837 C C . ASP A 1 225 ? -31.199 7.941 9.427 1.00 84.56 225 ASP A C 1
ATOM 1839 O O . ASP A 1 225 ? -30.591 6.873 9.502 1.00 84.56 225 ASP A O 1
ATOM 1843 N N . LEU A 1 226 ? -30.911 8.987 10.211 1.00 83.88 226 LEU A N 1
ATOM 1844 C CA . LEU A 1 226 ? -29.855 8.963 11.227 1.00 83.88 226 LEU A CA 1
ATOM 1845 C C . LEU A 1 226 ? -30.115 7.877 12.277 1.00 83.88 226 LEU A C 1
ATOM 1847 O O . LEU A 1 226 ? -29.200 7.155 12.669 1.00 83.88 226 LEU A O 1
ATOM 1851 N N . TRP A 1 227 ? -31.370 7.729 12.718 1.00 85.50 227 TRP A N 1
ATOM 1852 C CA . TRP A 1 227 ? -31.752 6.683 13.668 1.00 85.50 227 TRP A CA 1
ATOM 1853 C C . TRP A 1 227 ? -31.550 5.279 13.104 1.00 85.50 227 TRP A C 1
ATOM 1855 O O . TRP A 1 227 ? -31.052 4.418 13.822 1.00 85.50 227 TRP A O 1
ATOM 1865 N N . ARG A 1 228 ? -31.887 5.047 11.830 1.00 87.75 228 ARG A N 1
ATOM 1866 C CA . ARG A 1 228 ? -31.679 3.744 11.177 1.00 87.75 228 ARG A CA 1
ATOM 1867 C C . ARG A 1 228 ? -30.202 3.374 11.109 1.00 87.75 228 ARG A C 1
ATOM 1869 O O . ARG A 1 228 ? -29.839 2.274 11.511 1.00 87.75 228 ARG A O 1
ATOM 1876 N N . CYS A 1 229 ? -29.348 4.307 10.693 1.00 89.19 229 CYS A N 1
ATOM 1877 C CA . CYS A 1 229 ? -27.908 4.058 10.589 1.00 89.19 229 CYS A CA 1
ATOM 1878 C C . CYS A 1 229 ? -27.283 3.705 11.953 1.00 89.19 229 CYS A C 1
ATOM 1880 O O . CYS A 1 229 ? -26.383 2.876 12.039 1.00 89.19 229 CYS A O 1
ATOM 1882 N N . ARG A 1 230 ? -27.806 4.279 13.044 1.00 90.88 230 ARG A N 1
ATOM 1883 C CA . ARG A 1 230 ? -27.360 4.001 14.423 1.00 90.88 230 ARG A CA 1
ATOM 1884 C C . ARG A 1 230 ? -27.782 2.652 14.978 1.00 90.88 230 ARG A C 1
ATOM 1886 O O . ARG A 1 230 ? -27.221 2.228 15.982 1.00 90.88 230 ARG A O 1
ATOM 1893 N N . GLN A 1 231 ? -28.786 2.007 14.393 1.00 92.56 231 GLN A N 1
ATOM 1894 C CA . GLN A 1 231 ? -29.241 0.703 14.874 1.00 92.56 231 GLN A CA 1
ATOM 1895 C C . GLN A 1 231 ? -28.276 -0.417 14.490 1.00 92.56 231 GLN A C 1
ATOM 1897 O O . GLN A 1 231 ? -28.242 -1.434 15.175 1.00 92.56 231 GLN A O 1
ATOM 1902 N N . ASN A 1 232 ? -27.493 -0.229 13.424 1.00 94.25 232 ASN A N 1
ATOM 1903 C CA . ASN A 1 232 ? -26.553 -1.233 12.938 1.00 94.25 232 ASN A CA 1
ATOM 1904 C C . ASN A 1 232 ? -25.218 -0.615 12.471 1.00 94.25 232 ASN A C 1
ATOM 1906 O O . ASN A 1 232 ? -24.881 -0.705 11.290 1.00 94.25 232 ASN A O 1
ATOM 1910 N N . PRO A 1 233 ? -24.461 0.069 13.347 1.00 95.44 233 PRO A N 1
ATOM 1911 C CA . PRO A 1 233 ? -23.200 0.688 12.965 1.00 95.44 233 PRO A CA 1
ATOM 1912 C C . PRO A 1 233 ? -22.081 -0.354 12.832 1.00 95.44 233 PRO A C 1
ATOM 1914 O O . PRO A 1 233 ? -22.124 -1.424 13.445 1.00 95.44 233 PRO A O 1
ATOM 1917 N N . LEU A 1 234 ? -21.042 -0.016 12.070 1.00 94.81 234 LEU A N 1
ATOM 1918 C CA . LEU A 1 234 ? -19.765 -0.720 12.124 1.00 94.81 234 LEU A CA 1
ATOM 1919 C C . LEU A 1 234 ? -19.115 -0.568 13.502 1.00 94.81 234 LEU A C 1
ATOM 1921 O O . LEU A 1 234 ? -19.300 0.431 14.199 1.00 94.81 234 LEU A O 1
ATOM 1925 N N . CYS A 1 235 ? -18.326 -1.575 13.876 1.00 91.88 235 CYS A N 1
ATOM 1926 C CA . CYS A 1 235 ? -17.617 -1.603 15.148 1.00 91.88 235 CYS A CA 1
ATOM 1927 C C . CYS A 1 235 ? -16.644 -0.408 15.275 1.00 91.88 235 CYS A C 1
ATOM 1929 O O . CYS A 1 235 ? -15.735 -0.297 14.448 1.00 91.88 235 CYS A O 1
ATOM 1931 N N . PRO A 1 236 ? -16.749 0.427 16.331 1.00 90.81 236 PRO A N 1
ATOM 1932 C CA . PRO A 1 236 ? -15.872 1.585 16.552 1.00 90.81 236 PRO A CA 1
ATOM 1933 C C . PRO A 1 236 ? -14.369 1.278 16.514 1.00 90.81 236 PRO A C 1
ATOM 1935 O O . PRO A 1 236 ? -13.586 2.063 15.983 1.00 90.81 236 PRO A O 1
ATOM 1938 N N . LEU A 1 237 ? -13.964 0.089 16.984 1.00 90.56 237 LEU A N 1
ATOM 1939 C CA . LEU A 1 237 ? -12.560 -0.354 17.013 1.00 90.56 237 LEU A CA 1
ATOM 1940 C C . LEU A 1 237 ? -11.857 -0.320 15.642 1.00 90.56 237 LEU A C 1
ATOM 1942 O O . LEU A 1 237 ? -10.624 -0.262 15.582 1.00 90.56 237 LEU A O 1
ATOM 1946 N N . LEU A 1 238 ? -12.624 -0.356 14.546 1.00 90.81 238 LEU A N 1
ATOM 1947 C CA . LEU A 1 238 ? -12.113 -0.258 13.177 1.00 90.81 238 LEU A CA 1
ATOM 1948 C C . LEU A 1 238 ? -11.527 1.128 12.865 1.00 90.81 238 LEU A C 1
ATOM 1950 O O . LEU A 1 238 ? -10.602 1.225 12.062 1.00 90.81 238 LEU A O 1
ATOM 1954 N N . PHE A 1 239 ? -12.015 2.184 13.518 1.00 88.50 239 PHE A N 1
ATOM 1955 C CA . PHE A 1 239 ? -11.681 3.576 13.196 1.00 88.50 239 PHE A CA 1
ATOM 1956 C C . PHE A 1 239 ? -10.571 4.161 14.086 1.00 88.50 239 PHE A C 1
ATOM 1958 O O . PHE A 1 239 ? -10.048 5.242 13.820 1.00 88.50 239 PHE A O 1
ATOM 1965 N N . ASP A 1 240 ? -10.133 3.439 15.119 1.00 75.50 240 ASP A N 1
ATOM 1966 C CA . ASP A 1 240 ? -9.232 3.988 16.138 1.00 75.50 240 ASP A CA 1
ATOM 1967 C C . ASP A 1 240 ? -7.782 4.251 15.668 1.00 75.50 240 ASP A C 1
ATOM 1969 O O . ASP A 1 240 ? -7.020 4.907 16.382 1.00 75.50 240 ASP A O 1
ATOM 1973 N N . LYS A 1 241 ? -7.336 3.706 14.524 1.00 66.56 241 LYS A N 1
ATOM 1974 C CA . LYS A 1 241 ? -5.911 3.754 14.119 1.00 66.56 241 LYS A CA 1
ATOM 1975 C C . LYS A 1 241 ? -5.542 4.955 13.255 1.00 66.56 241 LYS A C 1
ATOM 1977 O O . LYS A 1 241 ? -4.416 5.444 13.370 1.00 66.56 241 LYS A O 1
ATOM 1982 N N . ILE A 1 242 ? -6.427 5.407 12.368 1.00 62.59 242 ILE A N 1
ATOM 1983 C CA . ILE A 1 242 ? -6.060 6.388 11.338 1.00 62.59 242 ILE A CA 1
ATOM 1984 C C . ILE A 1 242 ? -6.724 7.724 11.645 1.00 62.59 242 ILE A C 1
ATOM 1986 O O . ILE A 1 242 ? -7.719 8.110 11.050 1.00 62.59 242 ILE A O 1
ATOM 1990 N N . ARG A 1 243 ? -6.124 8.458 12.587 1.00 68.19 243 ARG A N 1
ATOM 1991 C CA . ARG A 1 243 ? -6.408 9.885 12.755 1.00 68.19 243 ARG A CA 1
ATOM 1992 C C . ARG A 1 243 ? -5.449 10.676 11.882 1.00 68.19 243 ARG A C 1
ATOM 1994 O O . ARG A 1 243 ? -4.228 10.533 12.006 1.00 68.19 243 ARG A O 1
ATOM 2001 N N . LEU A 1 244 ? -5.997 11.495 10.988 1.00 75.94 244 LEU A N 1
ATOM 2002 C CA . LEU A 1 244 ? -5.190 12.462 10.258 1.00 75.94 244 LEU A CA 1
ATOM 2003 C C . LEU A 1 244 ? -4.509 13.390 11.257 1.00 75.94 244 LEU A C 1
ATOM 2005 O O . LEU A 1 244 ? -5.110 13.840 12.229 1.00 75.94 244 LEU A O 1
ATOM 2009 N N . LYS A 1 245 ? -3.227 13.656 11.022 1.00 80.56 245 LYS A N 1
ATOM 2010 C CA . LYS A 1 245 ? -2.516 14.682 11.775 1.00 80.56 245 LYS A CA 1
ATOM 2011 C C . LYS A 1 245 ? -2.931 16.040 11.239 1.00 80.56 245 LYS A C 1
ATOM 2013 O O . LYS A 1 245 ? -2.967 16.214 10.018 1.00 80.56 245 LYS A O 1
ATOM 2018 N N . GLU A 1 246 ? -3.181 16.977 12.147 1.00 86.94 246 GLU A N 1
ATOM 2019 C CA . GLU A 1 246 ? -3.304 18.381 11.776 1.00 86.94 246 GLU A CA 1
ATOM 2020 C C . GLU A 1 246 ? -2.058 18.813 11.001 1.00 86.94 246 GLU A C 1
ATOM 2022 O O . GLU A 1 246 ? -0.929 18.429 11.333 1.00 86.94 246 GLU A O 1
ATOM 2027 N N . HIS A 1 247 ? -2.265 19.586 9.943 1.00 89.25 247 HIS A N 1
ATOM 2028 C CA . HIS A 1 247 ? -1.180 20.124 9.145 1.00 89.25 247 HIS A CA 1
ATOM 2029 C C . HIS A 1 247 ? -0.861 21.560 9.560 1.00 89.25 247 HIS A C 1
ATOM 2031 O O . HIS A 1 247 ? -1.718 22.325 9.990 1.00 89.25 247 HIS A O 1
ATOM 2037 N N . ASN A 1 248 ? 0.374 21.976 9.316 1.00 90.38 248 ASN A N 1
ATOM 2038 C CA . ASN A 1 248 ? 0.820 23.366 9.426 1.00 90.38 248 ASN A CA 1
ATOM 2039 C C . ASN A 1 248 ? 0.995 24.030 8.046 1.00 90.38 248 ASN A C 1
ATOM 2041 O O . ASN A 1 248 ? 1.778 24.965 7.898 1.00 90.38 248 ASN A O 1
ATOM 2045 N N . VAL A 1 249 ? 0.303 23.510 7.028 1.00 91.94 249 VAL A N 1
ATOM 2046 C CA . VAL A 1 249 ? 0.292 24.042 5.659 1.00 91.94 249 VAL A CA 1
ATOM 2047 C C . VAL A 1 249 ? -0.498 25.355 5.594 1.00 91.94 249 VAL A C 1
ATOM 2049 O O . VAL A 1 249 ? -1.545 25.484 6.229 1.00 91.94 249 VAL A O 1
ATOM 2052 N N . SER A 1 250 ? -0.016 26.300 4.784 1.00 91.31 250 SER A N 1
ATOM 2053 C CA . SER A 1 250 ? -0.624 27.619 4.569 1.00 91.31 250 SER A CA 1
ATOM 2054 C C . SER A 1 250 ? -0.994 27.841 3.101 1.00 91.31 250 SER A C 1
ATOM 2056 O O . SER A 1 250 ? -0.358 27.295 2.199 1.00 91.31 250 SER A O 1
ATOM 2058 N N . VAL A 1 251 ? -1.999 28.690 2.857 1.00 91.44 251 VAL A N 1
ATOM 2059 C CA . VAL A 1 251 ? -2.364 29.147 1.503 1.00 91.44 251 VAL A CA 1
ATOM 2060 C C . VAL A 1 251 ? -1.165 29.819 0.830 1.00 91.44 251 VAL A C 1
ATOM 2062 O O . VAL A 1 251 ? -0.419 30.552 1.477 1.00 91.44 251 VAL A O 1
ATOM 2065 N N . GLY A 1 252 ? -0.985 29.560 -0.465 1.00 88.94 252 GLY A N 1
ATOM 2066 C CA . GLY A 1 252 ? 0.127 30.062 -1.272 1.00 88.94 252 GLY A CA 1
ATOM 2067 C C . GLY A 1 252 ? 1.370 29.173 -1.247 1.00 88.94 252 GLY A C 1
ATOM 2068 O O . GLY A 1 252 ? 2.255 29.367 -2.074 1.00 88.94 252 GLY A O 1
ATOM 2069 N N . MET A 1 253 ? 1.436 28.166 -0.362 1.00 91.69 253 MET A N 1
ATOM 2070 C CA . MET A 1 253 ? 2.569 27.242 -0.348 1.00 91.69 253 MET A CA 1
ATOM 2071 C C . MET A 1 253 ? 2.697 26.496 -1.676 1.00 91.69 253 MET A C 1
ATOM 2073 O O . MET A 1 253 ? 1.739 25.867 -2.126 1.00 91.69 253 MET A O 1
ATOM 2077 N N . ILE A 1 254 ? 3.892 26.525 -2.265 1.00 91.62 254 ILE A N 1
ATOM 2078 C CA . ILE A 1 254 ? 4.215 25.789 -3.495 1.00 91.62 254 ILE A CA 1
ATOM 2079 C C . ILE A 1 254 ? 4.708 24.373 -3.185 1.00 91.62 254 ILE A C 1
ATOM 2081 O O . ILE A 1 254 ? 5.362 24.131 -2.165 1.00 91.62 254 ILE A O 1
ATOM 2085 N N . LEU A 1 255 ? 4.385 23.435 -4.071 1.00 93.38 255 LEU A N 1
ATOM 2086 C CA . LEU A 1 255 ? 4.665 22.008 -3.937 1.00 93.38 255 LEU A CA 1
ATOM 2087 C C . LEU A 1 255 ? 4.790 21.336 -5.310 1.00 93.38 255 LEU A C 1
ATOM 2089 O O . LEU A 1 255 ? 4.490 21.926 -6.346 1.00 93.38 255 LEU A O 1
ATOM 2093 N N . GLU A 1 256 ? 5.208 20.075 -5.308 1.00 91.25 256 GLU A N 1
ATOM 2094 C CA . GLU A 1 256 ? 5.173 19.219 -6.490 1.00 91.25 256 GLU A CA 1
ATOM 2095 C C . GLU A 1 256 ? 3.976 18.269 -6.405 1.00 91.25 256 GLU A C 1
ATOM 2097 O O . GLU A 1 256 ? 3.708 17.679 -5.356 1.00 91.25 256 GLU A O 1
ATOM 2102 N N . VAL A 1 257 ? 3.257 18.107 -7.512 1.00 90.25 257 VAL A N 1
ATOM 2103 C CA . VAL A 1 257 ? 2.073 17.255 -7.615 1.00 90.25 257 VAL A CA 1
ATOM 2104 C C . VAL A 1 257 ? 2.292 16.202 -8.685 1.00 90.25 257 VAL A C 1
ATOM 2106 O O . VAL A 1 257 ? 2.671 16.506 -9.810 1.00 90.25 257 VAL A O 1
ATOM 2109 N N . ARG A 1 258 ? 2.067 14.938 -8.352 1.00 85.50 258 ARG A N 1
ATOM 2110 C CA . ARG A 1 258 ? 2.144 13.846 -9.319 1.00 85.50 258 ARG A CA 1
ATOM 2111 C C . ARG A 1 258 ? 0.895 13.834 -10.193 1.00 85.50 258 ARG A C 1
ATOM 2113 O O . ARG A 1 258 ? -0.220 13.863 -9.677 1.00 85.50 258 ARG A O 1
ATOM 2120 N N . ASP A 1 259 ? 1.090 13.672 -11.496 1.00 75.19 259 ASP A N 1
ATOM 2121 C CA . ASP A 1 259 ? -0.011 13.419 -12.421 1.00 75.19 259 ASP A CA 1
ATOM 2122 C C . ASP A 1 259 ? -0.745 12.113 -12.087 1.00 75.19 259 ASP A C 1
ATOM 2124 O O . ASP A 1 259 ? -0.135 11.040 -11.999 1.00 75.19 259 ASP A O 1
ATOM 2128 N N . GLN A 1 260 ? -2.063 12.200 -11.927 1.00 65.94 260 GLN A N 1
ATOM 2129 C CA . GLN A 1 260 ? -2.918 11.051 -11.628 1.00 65.94 260 GLN A CA 1
ATOM 2130 C C . GLN A 1 260 ? -3.308 10.258 -12.887 1.00 65.94 260 GLN A C 1
ATOM 2132 O O . GLN A 1 260 ? -3.703 9.100 -12.764 1.00 65.94 260 GLN A O 1
ATOM 2137 N N . GLY A 1 261 ? -3.171 10.845 -14.086 1.00 59.38 261 GLY A N 1
ATOM 2138 C CA . GLY A 1 261 ? -3.537 10.212 -15.360 1.00 59.38 261 GLY A CA 1
ATOM 2139 C C . GLY A 1 261 ? -2.443 9.306 -15.936 1.00 59.38 261 GLY A C 1
ATOM 2140 O O . GLY A 1 261 ? -2.647 8.104 -16.138 1.00 59.38 261 GLY A O 1
ATOM 2141 N N . MET A 1 262 ? -1.247 9.854 -16.185 1.00 52.56 262 MET A N 1
ATOM 2142 C CA . MET A 1 262 ? -0.135 9.125 -16.819 1.00 52.56 262 MET A CA 1
ATOM 2143 C C . MET A 1 262 ? 0.941 8.630 -15.835 1.00 52.56 262 MET A C 1
ATOM 2145 O O . MET A 1 262 ? 1.821 7.859 -16.227 1.00 52.56 262 MET A O 1
ATOM 2149 N N . GLY A 1 263 ? 0.879 9.029 -14.558 1.00 55.47 263 GLY A N 1
ATOM 2150 C CA . GLY A 1 263 ? 1.614 8.406 -13.445 1.00 55.47 263 GLY A CA 1
ATOM 2151 C C . GLY A 1 263 ? 3.138 8.597 -13.414 1.00 55.47 263 GLY A C 1
ATOM 2152 O O . GLY A 1 263 ? 3.799 8.021 -12.547 1.00 55.47 263 GLY A O 1
ATOM 2153 N N . ARG A 1 264 ? 3.723 9.389 -14.327 1.00 57.75 264 ARG A N 1
ATOM 2154 C CA . ARG A 1 264 ? 5.187 9.599 -14.405 1.00 57.75 264 ARG A CA 1
ATOM 2155 C C . ARG A 1 264 ? 5.664 11.048 -14.325 1.00 57.75 264 ARG A C 1
ATOM 2157 O O . ARG A 1 264 ? 6.833 11.259 -14.002 1.00 57.75 264 ARG A O 1
ATOM 2164 N N . GLY A 1 265 ? 4.805 12.017 -14.626 1.00 69.88 265 GLY A N 1
ATOM 2165 C CA . GLY A 1 265 ? 5.134 13.439 -14.546 1.00 69.88 265 GLY A CA 1
ATOM 2166 C C . GLY A 1 265 ? 4.872 14.002 -13.154 1.00 69.88 265 GLY A C 1
ATOM 2167 O O . GLY A 1 265 ? 3.880 13.645 -12.516 1.00 69.88 265 GLY A O 1
ATOM 2168 N N . PHE A 1 266 ? 5.757 14.884 -12.700 1.00 81.12 266 PHE A N 1
ATOM 2169 C CA . PHE A 1 266 ? 5.461 15.807 -11.610 1.00 81.12 266 PHE A CA 1
ATOM 2170 C C . PHE A 1 266 ? 5.119 17.154 -12.228 1.00 81.12 266 PHE A C 1
ATOM 2172 O O . PHE A 1 266 ? 5.727 17.549 -13.216 1.00 81.12 266 PHE A O 1
ATOM 2179 N N . PHE A 1 267 ? 4.173 17.860 -11.642 1.00 85.62 267 PHE A N 1
ATOM 2180 C CA . PHE A 1 267 ? 3.754 19.195 -12.021 1.00 85.62 267 PHE A CA 1
ATOM 2181 C C . PHE A 1 267 ? 3.962 20.141 -10.845 1.00 85.62 267 PHE A C 1
ATOM 2183 O O . PHE A 1 267 ? 3.839 19.722 -9.691 1.00 85.62 267 PHE A O 1
ATOM 2190 N N . PRO A 1 268 ? 4.265 21.420 -11.094 1.00 88.69 268 PRO A N 1
ATOM 2191 C CA . PRO A 1 268 ? 4.187 22.412 -10.040 1.00 88.69 268 PRO A CA 1
ATOM 2192 C C . PRO A 1 268 ? 2.725 22.568 -9.594 1.00 88.69 268 PRO A C 1
ATOM 2194 O O . PRO A 1 268 ? 1.786 22.514 -10.396 1.00 88.69 268 PRO A O 1
ATOM 2197 N N . GLY A 1 269 ? 2.530 22.737 -8.294 1.00 91.00 269 GLY A N 1
ATOM 2198 C CA . GLY A 1 269 ? 1.234 23.027 -7.702 1.00 91.00 269 GLY A CA 1
ATOM 2199 C C . GLY A 1 269 ? 1.360 24.010 -6.551 1.00 91.00 269 GLY A C 1
ATOM 2200 O O . GLY A 1 269 ? 2.457 24.269 -6.046 1.00 91.00 269 GLY A O 1
ATOM 2201 N N . HIS A 1 270 ? 0.226 24.544 -6.117 1.00 92.12 270 HIS A N 1
ATOM 2202 C CA . HIS A 1 270 ? 0.157 25.414 -4.951 1.00 92.12 270 HIS A CA 1
ATOM 2203 C C . HIS A 1 270 ? -1.100 25.150 -4.127 1.00 92.12 270 HIS A C 1
ATOM 2205 O O . HIS A 1 270 ? -2.117 24.679 -4.638 1.00 92.12 270 HIS A O 1
ATOM 2211 N N . VAL A 1 271 ? -1.031 25.475 -2.839 1.00 93.44 271 VAL A N 1
ATOM 2212 C CA . VAL A 1 271 ? -2.172 25.400 -1.926 1.00 93.44 271 VAL A CA 1
ATOM 2213 C C . VAL A 1 271 ? -3.070 26.612 -2.145 1.00 93.44 271 VAL A C 1
ATOM 2215 O O . VAL A 1 271 ? -2.686 27.736 -1.820 1.00 93.44 271 VAL A O 1
ATOM 2218 N N . SER A 1 272 ? -4.269 26.399 -2.679 1.00 91.56 272 SER A N 1
ATOM 2219 C CA . SER A 1 272 ? -5.231 27.466 -2.982 1.00 91.56 272 SER A CA 1
ATOM 2220 C C . SER A 1 272 ? -6.111 27.822 -1.784 1.00 91.56 272 SER A C 1
ATOM 2222 O O . SER A 1 272 ? -6.524 28.973 -1.637 1.00 91.56 272 SER A O 1
ATOM 2224 N N . LYS A 1 273 ? -6.418 26.847 -0.919 1.00 91.44 273 LYS A N 1
ATOM 2225 C CA . LYS A 1 273 ? -7.365 27.021 0.190 1.00 91.44 273 LYS A CA 1
ATOM 2226 C C . LYS A 1 273 ? -7.117 26.018 1.316 1.00 91.44 273 LYS A C 1
ATOM 2228 O O . LYS A 1 273 ? -6.836 24.855 1.056 1.00 91.44 273 LYS A O 1
ATOM 2233 N N . ILE A 1 274 ? -7.295 26.440 2.568 1.00 91.44 274 ILE A N 1
ATOM 2234 C CA . ILE A 1 274 ? -7.376 25.525 3.718 1.00 91.44 274 ILE A CA 1
ATOM 2235 C C . ILE A 1 274 ? -8.848 25.193 3.969 1.00 91.44 274 ILE A C 1
ATOM 2237 O O . ILE A 1 274 ? -9.676 26.099 4.078 1.00 91.44 274 ILE A O 1
ATOM 2241 N N . LEU A 1 275 ? -9.181 23.902 4.010 1.00 87.75 275 LEU A N 1
ATOM 2242 C CA . LEU A 1 275 ? -10.558 23.425 4.166 1.00 87.75 275 LEU A CA 1
ATOM 2243 C C . LEU A 1 275 ? -10.873 23.097 5.627 1.00 87.75 275 LEU A C 1
ATOM 2245 O O . LEU A 1 275 ? -11.969 23.395 6.095 1.00 87.75 275 LEU A O 1
ATOM 2249 N N . SER A 1 276 ? -9.907 22.516 6.337 1.00 85.25 276 SER A N 1
ATOM 2250 C CA . SER A 1 276 ? -9.971 22.184 7.762 1.00 85.25 276 SER A CA 1
ATOM 2251 C C . SER A 1 276 ? -8.544 22.066 8.329 1.00 85.25 276 SER A C 1
ATOM 2253 O O . SER A 1 276 ? -7.588 22.212 7.569 1.00 85.25 276 SER A O 1
ATOM 2255 N N . PRO A 1 277 ? -8.354 21.769 9.629 1.00 87.38 277 PRO A N 1
ATOM 2256 C CA . PRO A 1 277 ? -7.030 21.447 10.174 1.00 87.38 277 PRO A CA 1
ATOM 2257 C C . PRO A 1 277 ? -6.334 20.243 9.509 1.00 87.38 277 PRO A C 1
ATOM 2259 O O . PRO A 1 277 ? -5.125 20.076 9.662 1.00 87.38 277 PRO A O 1
ATOM 2262 N N . TYR A 1 278 ? -7.076 19.397 8.782 1.00 87.19 278 TYR A N 1
ATOM 2263 C CA . TYR A 1 278 ? -6.566 18.157 8.181 1.00 87.19 278 TYR A CA 1
ATOM 2264 C C . TYR A 1 278 ? -6.508 18.185 6.652 1.00 87.19 278 TYR A C 1
ATOM 2266 O O . TYR A 1 278 ? -5.704 17.454 6.068 1.00 87.19 278 TYR A O 1
ATOM 2274 N N . PHE A 1 279 ? -7.343 19.006 6.008 1.00 90.31 279 PHE A N 1
ATOM 2275 C CA . PHE A 1 279 ? -7.508 19.025 4.558 1.00 90.31 279 PHE A CA 1
ATOM 2276 C C . PHE A 1 279 ? -7.268 20.412 3.965 1.00 90.31 279 PHE A C 1
ATOM 2278 O O . PHE A 1 279 ? -7.715 21.436 4.489 1.00 90.31 279 PHE A O 1
ATOM 2285 N N . PHE A 1 280 ? -6.648 20.428 2.793 1.00 92.25 280 PHE A N 1
ATOM 2286 C CA . PHE A 1 280 ? -6.386 21.624 2.006 1.00 92.25 280 PHE A CA 1
ATOM 2287 C C . PHE A 1 280 ? -6.579 21.347 0.516 1.00 92.25 280 PHE A C 1
ATOM 2289 O O . PHE A 1 280 ? -6.539 20.210 0.059 1.00 92.25 280 PHE A O 1
ATOM 2296 N N . GLU A 1 281 ? -6.822 22.400 -0.246 1.00 93.19 281 GLU A N 1
ATOM 2297 C CA . GLU A 1 281 ? -7.018 22.364 -1.688 1.00 93.19 281 GLU A CA 1
ATOM 2298 C C . GLU A 1 281 ? -5.707 22.723 -2.398 1.00 93.19 281 GLU A C 1
ATOM 2300 O O . GLU A 1 281 ? -5.014 23.666 -2.011 1.00 93.19 281 GLU A O 1
ATOM 2305 N N . VAL A 1 282 ? -5.374 21.960 -3.435 1.00 92.88 282 VAL A N 1
ATOM 2306 C CA . VAL A 1 282 ? -4.184 22.107 -4.268 1.00 92.88 282 VAL A CA 1
ATOM 2307 C C . VAL A 1 282 ? -4.612 22.332 -5.709 1.00 92.88 282 VAL A C 1
ATOM 2309 O O . VAL A 1 282 ? -5.358 21.532 -6.274 1.00 92.88 282 VAL A O 1
ATOM 2312 N N . LYS A 1 283 ? -4.091 23.388 -6.329 1.00 90.25 283 LYS A N 1
ATOM 2313 C CA . LYS A 1 283 ? -4.231 23.636 -7.763 1.00 90.25 283 LYS A CA 1
ATOM 2314 C C . LYS A 1 283 ? -2.976 23.204 -8.501 1.00 90.25 283 LYS A C 1
ATOM 2316 O O . LYS A 1 283 ? -1.861 23.485 -8.064 1.00 90.25 283 LYS A O 1
ATOM 2321 N N . THR A 1 284 ? -3.158 22.509 -9.616 1.00 87.88 284 THR A N 1
ATOM 2322 C CA . THR A 1 284 ? -2.070 22.056 -10.494 1.00 87.88 284 THR A CA 1
ATOM 2323 C C . THR A 1 284 ? -2.595 21.832 -11.917 1.00 87.88 284 THR A C 1
ATOM 2325 O O . THR A 1 284 ? -3.740 22.167 -12.203 1.00 87.88 284 THR A O 1
ATOM 2328 N N . ARG A 1 285 ? -1.785 21.276 -12.819 1.00 78.62 285 ARG A N 1
ATOM 2329 C CA . ARG A 1 285 ? -2.192 20.864 -14.175 1.00 78.62 285 ARG A CA 1
ATOM 2330 C C . ARG A 1 285 ? -1.973 19.364 -14.371 1.00 78.62 285 ARG A C 1
ATOM 2332 O O . ARG A 1 285 ? -1.341 18.715 -13.540 1.00 78.62 285 ARG A O 1
ATOM 2339 N N . SER A 1 286 ? -2.502 18.817 -15.462 1.00 71.38 286 SER A N 1
ATOM 2340 C CA . SER A 1 286 ? -2.277 17.426 -15.870 1.00 71.38 286 SER A CA 1
ATOM 2341 C C . SER A 1 286 ? -1.829 17.363 -17.331 1.00 71.38 286 SER A C 1
ATOM 2343 O O . SER A 1 286 ? -2.020 18.297 -18.100 1.00 71.38 286 SER A O 1
ATOM 2345 N N . LEU A 1 287 ? -1.220 16.245 -17.729 1.00 63.72 287 LEU A N 1
ATOM 2346 C CA . LEU A 1 287 ? -0.879 15.975 -19.129 1.00 63.72 287 LEU A CA 1
ATOM 2347 C C . LEU A 1 287 ? -2.124 15.778 -20.008 1.00 63.72 287 LEU A C 1
ATOM 2349 O O . LEU A 1 287 ? -2.050 15.974 -21.220 1.00 63.72 287 LEU A O 1
ATOM 2353 N N . ASP A 1 288 ? -3.235 15.356 -19.403 1.00 58.16 288 ASP A N 1
ATOM 2354 C CA . ASP A 1 288 ? -4.486 15.057 -20.105 1.00 58.16 288 ASP A CA 1
ATOM 2355 C C . ASP A 1 288 ? -5.391 16.293 -20.234 1.00 58.16 288 ASP A C 1
ATOM 2357 O O . ASP A 1 288 ? -6.330 16.296 -21.029 1.00 58.16 288 ASP A O 1
ATOM 2361 N N . ASN A 1 289 ? -5.115 17.345 -19.457 1.00 61.00 289 ASN A N 1
ATOM 2362 C CA . ASN A 1 289 ? -5.877 18.583 -19.465 1.00 61.00 289 ASN A CA 1
ATOM 2363 C C . ASN A 1 289 ? -4.948 19.778 -19.232 1.00 61.00 289 ASN A C 1
ATOM 2365 O O . ASN A 1 289 ? -4.346 19.899 -18.163 1.00 61.00 289 ASN A O 1
ATOM 2369 N N . GLU A 1 290 ? -4.862 20.670 -20.222 1.00 61.34 290 GLU A N 1
ATOM 2370 C CA . GLU A 1 290 ? -4.101 21.912 -20.080 1.00 61.34 290 GLU A CA 1
ATOM 2371 C C . GLU A 1 290 ? -4.717 22.848 -19.030 1.00 61.34 290 GLU A C 1
ATOM 2373 O O . GLU A 1 290 ? -4.011 23.720 -18.530 1.00 61.34 290 GLU A O 1
ATOM 2378 N N . ASP A 1 291 ? -5.982 22.666 -18.643 1.00 70.56 291 ASP A N 1
ATOM 2379 C CA . ASP A 1 291 ? -6.625 23.474 -17.610 1.00 70.56 291 ASP A CA 1
ATOM 2380 C C . ASP A 1 291 ? -6.101 23.176 -16.198 1.00 70.56 291 ASP A C 1
ATOM 2382 O O . ASP A 1 291 ? -5.609 22.092 -15.867 1.00 70.56 291 ASP A O 1
ATOM 2386 N N . ILE A 1 292 ? -6.248 24.176 -15.327 1.00 79.75 292 ILE A N 1
ATOM 2387 C CA . ILE A 1 292 ? -5.948 24.040 -13.904 1.00 79.75 292 ILE A CA 1
ATOM 2388 C C . ILE A 1 292 ? -6.959 23.076 -13.279 1.00 79.75 292 ILE A C 1
ATOM 2390 O O . ILE A 1 292 ? -8.159 23.348 -13.230 1.00 79.75 292 ILE A O 1
ATOM 2394 N N . ILE A 1 293 ? -6.455 21.968 -12.747 1.00 85.44 293 ILE A N 1
ATOM 2395 C CA . ILE A 1 293 ? -7.218 21.018 -11.950 1.00 85.44 293 ILE A CA 1
ATOM 2396 C C . ILE A 1 293 ? -7.101 21.358 -10.467 1.00 85.44 293 ILE A C 1
ATOM 2398 O O . ILE A 1 293 ? -6.084 21.868 -9.992 1.00 85.44 293 ILE A O 1
ATOM 2402 N N . THR A 1 294 ? -8.163 21.051 -9.729 1.00 88.81 294 THR A N 1
ATOM 2403 C CA . THR A 1 294 ? -8.242 21.257 -8.283 1.00 88.81 294 THR A CA 1
ATOM 2404 C C . THR A 1 294 ? -8.322 19.903 -7.594 1.00 88.81 294 THR A C 1
ATOM 2406 O O . THR A 1 294 ? -9.170 19.080 -7.933 1.00 88.81 294 THR A O 1
ATOM 2409 N N . LEU A 1 295 ? -7.428 19.669 -6.639 1.00 90.81 295 LEU A N 1
ATOM 2410 C CA . LEU A 1 295 ? -7.310 18.431 -5.880 1.00 90.81 295 LEU A CA 1
ATOM 2411 C C . LEU A 1 295 ? -7.444 18.745 -4.394 1.00 90.81 295 LEU A C 1
ATOM 2413 O O . LEU A 1 295 ? -6.814 19.668 -3.890 1.00 90.81 295 LEU A O 1
ATOM 2417 N N . VAL A 1 296 ? -8.222 17.958 -3.664 1.00 91.31 296 VAL A N 1
ATOM 2418 C CA . VAL A 1 296 ? -8.244 18.029 -2.199 1.00 91.31 296 VAL A CA 1
ATOM 2419 C C . VAL A 1 296 ? -7.159 17.116 -1.666 1.00 91.31 296 VAL A C 1
ATOM 2421 O O . VAL A 1 296 ? -7.067 15.998 -2.144 1.00 91.31 296 VAL A O 1
ATOM 2424 N N . ALA A 1 297 ? -6.342 17.557 -0.714 1.00 91.25 297 ALA A N 1
ATOM 2425 C CA . ALA A 1 297 ? -5.223 16.806 -0.156 1.00 91.25 297 ALA A CA 1
ATOM 2426 C C . ALA A 1 297 ? -5.160 16.909 1.375 1.00 91.25 297 ALA A C 1
ATOM 2428 O O . ALA A 1 297 ? -5.755 17.788 1.995 1.00 91.25 297 ALA A O 1
ATOM 2429 N N . HIS A 1 298 ? -4.405 15.998 1.979 1.00 89.12 298 HIS A N 1
ATOM 2430 C CA . HIS A 1 298 ? -4.007 16.000 3.384 1.00 89.12 298 HIS A CA 1
ATOM 2431 C C . HIS A 1 298 ? -2.510 15.662 3.479 1.00 89.12 298 HIS A C 1
ATOM 2433 O O . HIS A 1 298 ? -1.881 15.261 2.501 1.00 89.12 298 HIS A O 1
ATOM 2439 N N . SER A 1 299 ? -1.915 15.759 4.670 1.00 86.50 299 SER A N 1
ATOM 2440 C CA . SER A 1 299 ? -0.464 15.562 4.893 1.00 86.50 299 SER A CA 1
ATOM 2441 C C . SER A 1 299 ? 0.092 14.170 4.522 1.00 86.50 299 SER A C 1
ATOM 2443 O O . SER A 1 299 ? 1.307 13.961 4.556 1.00 86.50 299 SER A O 1
ATOM 2445 N N . ASN A 1 300 ? -0.783 13.219 4.186 1.00 81.69 300 ASN A N 1
ATOM 2446 C CA . ASN A 1 300 ? -0.478 11.827 3.840 1.00 81.69 300 ASN A CA 1
ATOM 2447 C C . ASN A 1 300 ? -0.855 11.461 2.389 1.00 81.69 300 ASN A C 1
ATOM 2449 O O . ASN A 1 300 ? -0.699 10.302 2.007 1.00 81.69 300 ASN A O 1
ATOM 2453 N N . SER A 1 301 ? -1.376 12.405 1.598 1.00 85.69 301 SER A N 1
ATOM 2454 C CA . SER A 1 301 ? -1.806 12.142 0.222 1.00 85.69 301 SER A CA 1
ATOM 2455 C C . SER A 1 301 ? -0.635 11.683 -0.660 1.00 85.69 301 SER A C 1
ATOM 2457 O O . SER A 1 301 ? 0.464 12.226 -0.586 1.00 85.69 301 SER A O 1
ATOM 2459 N N . ASP A 1 302 ? -0.860 10.683 -1.516 1.00 82.00 302 ASP A N 1
ATOM 2460 C CA . ASP A 1 302 ? 0.191 9.992 -2.285 1.00 82.00 302 ASP A CA 1
ATOM 2461 C C . ASP A 1 302 ? 0.631 10.720 -3.571 1.00 82.00 302 ASP A C 1
ATOM 2463 O O . ASP A 1 302 ? 1.528 10.256 -4.285 1.00 82.00 302 ASP A O 1
ATOM 2467 N N . TYR A 1 303 ? 0.001 11.855 -3.871 1.00 86.50 303 TYR A N 1
ATOM 2468 C CA . TYR A 1 303 ? 0.258 12.685 -5.048 1.00 86.50 303 TYR A CA 1
ATOM 2469 C C . TYR A 1 303 ? 0.884 14.038 -4.734 1.00 86.50 303 TYR A C 1
ATOM 2471 O O . TYR A 1 303 ? 1.216 14.746 -5.677 1.00 86.50 303 TYR A O 1
ATOM 2479 N N . ILE A 1 304 ? 1.077 14.404 -3.465 1.00 90.69 304 ILE A N 1
ATOM 2480 C CA . ILE A 1 304 ? 1.749 15.657 -3.097 1.00 90.69 304 ILE A CA 1
ATOM 2481 C C . ILE A 1 304 ? 3.163 15.390 -2.581 1.00 90.69 304 ILE A C 1
ATOM 2483 O O . ILE A 1 304 ? 3.409 14.442 -1.835 1.00 90.69 304 ILE A O 1
ATOM 2487 N N . PHE A 1 305 ? 4.103 16.242 -2.976 1.00 90.25 305 PHE A N 1
ATOM 2488 C CA . PHE A 1 305 ? 5.524 16.087 -2.689 1.00 90.25 305 PHE A CA 1
ATOM 2489 C C . PHE A 1 305 ? 6.172 17.443 -2.373 1.00 90.25 305 PHE A C 1
ATOM 2491 O O . PHE A 1 305 ? 5.706 18.481 -2.851 1.00 90.25 305 PHE A O 1
ATOM 2498 N N . PRO A 1 306 ? 7.240 17.464 -1.554 1.00 91.56 306 PRO A N 1
ATOM 2499 C CA . PRO A 1 306 ? 7.946 18.702 -1.253 1.00 91.56 306 PRO A CA 1
ATOM 2500 C C . PRO A 1 306 ? 8.678 19.233 -2.490 1.00 91.56 306 PRO A C 1
ATOM 2502 O O . PRO A 1 306 ? 9.057 18.471 -3.380 1.00 91.56 306 PRO A O 1
ATOM 2505 N N . VAL A 1 307 ? 8.927 20.541 -2.515 1.00 89.81 307 VAL A N 1
ATOM 2506 C CA . VAL A 1 307 ? 9.705 21.178 -3.588 1.00 89.81 307 VAL A CA 1
ATOM 2507 C C . VAL A 1 307 ? 11.115 20.577 -3.661 1.00 89.81 307 VAL A C 1
ATOM 2509 O O . VAL A 1 307 ? 11.791 20.436 -2.640 1.00 89.81 307 VAL A O 1
ATOM 2512 N N . GLY A 1 308 ? 11.563 20.228 -4.869 1.00 85.50 308 GLY A N 1
ATOM 2513 C CA . GLY A 1 308 ? 12.852 19.588 -5.142 1.00 85.50 308 GLY A CA 1
ATOM 2514 C C . GLY A 1 308 ? 12.814 18.057 -5.064 1.00 85.50 308 GLY A C 1
ATOM 2515 O O . GLY A 1 308 ? 13.850 17.404 -5.231 1.00 85.50 308 GLY A O 1
ATOM 2516 N N . TYR A 1 309 ? 11.649 17.450 -4.806 1.00 86.06 309 TYR A N 1
ATOM 2517 C CA . TYR A 1 309 ? 11.514 15.996 -4.728 1.00 86.06 309 TYR A CA 1
ATOM 2518 C C . TYR A 1 309 ? 11.843 15.320 -6.061 1.00 86.06 309 TYR A C 1
ATOM 2520 O O . TYR A 1 309 ? 12.612 14.352 -6.092 1.00 86.06 309 TYR A O 1
ATOM 2528 N N . SER A 1 310 ? 11.281 15.822 -7.157 1.00 80.38 310 SER A N 1
ATOM 2529 C CA . SER A 1 310 ? 11.519 15.325 -8.510 1.00 80.38 310 SER A CA 1
ATOM 2530 C C . SER A 1 310 ? 12.999 15.412 -8.883 1.00 80.38 310 SER A C 1
ATOM 2532 O O . SER A 1 310 ? 13.582 14.403 -9.273 1.00 80.38 310 SER A O 1
ATOM 2534 N N . GLU A 1 311 ? 13.658 16.548 -8.651 1.00 78.25 311 GLU A N 1
ATOM 2535 C CA . GLU A 1 311 ? 15.089 16.735 -8.925 1.00 78.25 311 GLU A CA 1
ATOM 2536 C C . GLU A 1 311 ? 15.982 15.796 -8.090 1.00 78.25 311 GLU A C 1
ATOM 2538 O O . GLU A 1 311 ? 16.916 15.164 -8.617 1.00 78.25 311 GLU A O 1
ATOM 2543 N N . LYS A 1 312 ? 15.680 15.663 -6.789 1.00 78.69 312 LYS A N 1
ATOM 2544 C CA . LYS A 1 312 ? 16.373 14.752 -5.863 1.00 78.69 312 LYS A CA 1
ATOM 2545 C C . LYS A 1 312 ? 16.292 13.306 -6.348 1.00 78.69 312 LYS A C 1
ATOM 2547 O O . LYS A 1 312 ? 17.291 12.591 -6.292 1.00 78.69 312 LYS A O 1
ATOM 2552 N N . ASN A 1 313 ? 15.126 12.894 -6.845 1.00 73.31 313 ASN A N 1
ATOM 2553 C CA . ASN A 1 313 ? 14.856 11.528 -7.296 1.00 73.31 313 ASN A CA 1
ATOM 2554 C C . ASN A 1 313 ? 14.983 11.335 -8.820 1.00 73.31 313 ASN A C 1
ATOM 2556 O O . ASN A 1 313 ? 14.665 10.262 -9.322 1.00 73.31 313 ASN A O 1
ATOM 2560 N N . LYS A 1 314 ? 15.480 12.342 -9.554 1.00 70.88 314 LYS A N 1
ATOM 2561 C CA . LYS A 1 314 ? 15.696 12.309 -11.016 1.00 70.88 314 LYS A CA 1
ATOM 2562 C C . LYS A 1 314 ? 14.426 12.056 -11.844 1.00 70.88 314 LYS A C 1
ATOM 2564 O O . LYS A 1 314 ? 14.483 11.515 -12.955 1.00 70.88 314 LYS A O 1
ATOM 2569 N N . TYR A 1 315 ? 13.286 12.509 -11.333 1.00 74.94 315 TYR A N 1
ATOM 2570 C CA . TYR A 1 315 ? 12.036 12.617 -12.077 1.00 74.94 315 TYR A CA 1
ATOM 2571 C C . TYR A 1 315 ? 11.940 13.955 -12.813 1.00 74.94 315 TYR A C 1
ATOM 2573 O O . TYR A 1 315 ? 12.617 14.918 -12.462 1.00 74.94 315 TYR A O 1
ATOM 2581 N N . CYS A 1 316 ? 11.115 13.999 -13.862 1.00 71.25 316 CYS A N 1
ATOM 2582 C CA . CYS A 1 316 ? 10.866 15.239 -14.588 1.00 71.25 316 CYS A CA 1
ATOM 2583 C C . CYS A 1 316 ? 9.764 16.027 -13.887 1.00 71.25 316 CYS A C 1
ATOM 2585 O O . CYS A 1 316 ? 8.658 15.507 -13.713 1.00 71.25 316 CYS A O 1
ATOM 2587 N N . LEU A 1 317 ? 10.073 17.273 -13.543 1.00 76.12 317 LEU A N 1
ATOM 2588 C CA . LEU A 1 317 ? 9.074 18.290 -13.264 1.00 76.12 317 LEU A CA 1
ATOM 2589 C C . LEU A 1 317 ? 8.675 18.916 -14.601 1.00 76.12 317 LEU A C 1
ATOM 2591 O O . LEU A 1 317 ? 9.526 19.406 -15.334 1.00 76.12 317 LEU A O 1
ATOM 2595 N N . ILE A 1 318 ? 7.408 18.816 -14.974 1.00 74.75 318 ILE A N 1
ATOM 2596 C CA . ILE A 1 318 ? 6.897 19.309 -16.247 1.00 74.75 318 ILE A CA 1
ATOM 2597 C C . ILE A 1 318 ? 6.513 20.785 -16.046 1.00 74.75 318 ILE A C 1
ATOM 2599 O O . ILE A 1 318 ? 5.645 21.068 -15.214 1.00 74.75 318 ILE A O 1
ATOM 2603 N N . PRO A 1 319 ? 7.164 21.732 -16.748 1.00 66.44 319 PRO A N 1
ATOM 2604 C CA . PRO A 1 319 ? 6.844 23.153 -16.673 1.00 66.44 319 PRO A CA 1
ATOM 2605 C C . PRO A 1 319 ? 5.454 23.456 -17.252 1.00 66.44 319 PRO A C 1
ATOM 2607 O O . PRO A 1 319 ? 4.892 22.674 -18.016 1.00 66.44 319 PRO A O 1
ATOM 2610 N N . LEU A 1 320 ? 4.913 24.629 -16.906 1.00 61.88 320 LEU A N 1
ATOM 2611 C CA . LEU A 1 320 ? 3.588 25.081 -17.350 1.00 61.88 320 LEU A CA 1
ATOM 2612 C C . LEU A 1 320 ? 3.506 25.399 -18.847 1.00 61.88 320 LEU A C 1
ATOM 2614 O O . LEU A 1 320 ? 2.428 25.304 -19.429 1.00 61.88 320 LEU A O 1
ATOM 2618 N N . LYS A 1 321 ? 4.621 25.805 -19.463 1.00 60.34 321 LYS A N 1
ATOM 2619 C CA . LYS A 1 321 ? 4.723 26.046 -20.902 1.00 60.34 321 LYS A CA 1
ATOM 2620 C C . LYS A 1 321 ? 5.856 25.211 -21.467 1.00 60.34 321 LYS A C 1
ATOM 2622 O O . LYS A 1 321 ? 6.944 25.154 -20.900 1.00 60.34 321 LYS A O 1
ATOM 2627 N N . TRP A 1 322 ? 5.602 24.594 -22.616 1.00 51.09 322 TRP A N 1
ATOM 2628 C CA . TRP A 1 322 ? 6.599 23.798 -23.330 1.00 51.09 322 TRP A CA 1
ATOM 2629 C C . TRP A 1 322 ? 7.824 24.626 -23.749 1.00 51.09 322 TRP A C 1
ATOM 2631 O O . TRP A 1 322 ? 8.917 24.075 -23.838 1.00 51.09 322 TRP A O 1
ATOM 2641 N N . ASP A 1 323 ? 7.664 25.942 -23.923 1.00 49.09 323 ASP A N 1
ATOM 2642 C CA . ASP A 1 323 ? 8.750 26.872 -24.256 1.00 49.09 323 ASP A CA 1
ATOM 2643 C C . ASP A 1 323 ? 9.728 27.111 -23.084 1.00 49.09 323 ASP A C 1
ATOM 2645 O O . ASP A 1 323 ? 10.879 27.475 -23.311 1.00 49.09 323 ASP A O 1
ATOM 2649 N N . ASP A 1 324 ? 9.322 26.833 -21.837 1.00 49.41 324 ASP A N 1
ATOM 2650 C CA . ASP A 1 324 ? 10.152 27.017 -20.633 1.00 49.41 324 ASP A CA 1
ATOM 2651 C C . ASP A 1 324 ? 11.104 25.825 -20.368 1.00 49.41 324 ASP A C 1
ATOM 2653 O O . ASP A 1 324 ? 11.887 25.840 -19.418 1.00 49.41 324 ASP A O 1
ATOM 2657 N N . PHE A 1 325 ? 11.086 24.783 -21.213 1.00 49.34 325 PHE A N 1
ATOM 2658 C CA . PHE A 1 325 ? 11.966 23.605 -21.095 1.00 49.34 325 PHE A CA 1
ATOM 2659 C C . PHE A 1 325 ? 13.452 23.895 -21.382 1.00 49.34 325 PHE A C 1
ATOM 2661 O O . PHE A 1 325 ? 14.294 23.008 -21.214 1.00 49.34 325 PHE A O 1
ATOM 2668 N N . GLU A 1 326 ? 13.803 25.097 -21.854 1.00 41.94 326 GLU A N 1
ATOM 2669 C CA . GLU A 1 326 ? 15.176 25.420 -22.260 1.00 41.94 326 GLU A CA 1
ATOM 2670 C C . GLU A 1 326 ? 16.172 25.487 -21.089 1.00 41.94 326 GLU A C 1
ATOM 2672 O O . GLU A 1 326 ? 17.368 25.272 -21.305 1.00 41.94 326 GLU A O 1
ATOM 2677 N N . SER A 1 327 ? 15.700 25.695 -19.853 1.00 47.09 327 SER A N 1
ATOM 2678 C CA . SER A 1 327 ? 16.514 25.624 -18.635 1.00 47.09 327 SER A CA 1
ATOM 2679 C C . SER A 1 327 ? 16.120 24.417 -17.778 1.00 47.09 327 SER A C 1
ATOM 2681 O O . SER A 1 327 ? 15.113 24.432 -17.080 1.00 47.09 327 SER A O 1
ATOM 2683 N N . LEU A 1 328 ? 16.949 23.370 -17.772 1.00 46.44 328 LEU A N 1
ATOM 2684 C CA . LEU A 1 328 ? 16.784 22.199 -16.893 1.00 46.44 328 LEU A CA 1
ATOM 2685 C C . LEU A 1 328 ? 17.127 22.485 -15.411 1.00 46.44 328 LEU A C 1
ATOM 2687 O O . LEU A 1 328 ? 17.194 21.542 -14.620 1.00 46.44 328 LEU A O 1
ATOM 2691 N N . SER A 1 329 ? 17.392 23.743 -15.026 1.00 56.22 329 SER A N 1
ATOM 2692 C CA . SER A 1 329 ? 17.542 24.132 -13.620 1.00 56.22 329 SER A CA 1
ATOM 2693 C C . SER A 1 329 ? 16.192 24.570 -13.057 1.00 56.22 329 SER A C 1
ATOM 2695 O O . SER A 1 329 ? 15.692 25.650 -13.352 1.00 56.22 329 SER A O 1
ATOM 2697 N N . TYR A 1 330 ? 15.607 23.727 -12.205 1.00 65.38 330 TYR A N 1
ATOM 2698 C CA . TYR A 1 330 ? 14.413 24.058 -11.415 1.00 65.38 330 TYR A CA 1
ATOM 2699 C C . TYR A 1 330 ? 14.808 24.835 -10.153 1.00 65.38 330 TYR A C 1
ATOM 2701 O O . TYR A 1 330 ? 14.470 24.467 -9.027 1.00 65.38 330 TYR A O 1
ATOM 2709 N N . ASP A 1 331 ? 15.606 25.878 -10.359 1.00 68.38 331 ASP A N 1
ATOM 2710 C CA . ASP A 1 331 ? 16.094 26.761 -9.308 1.00 68.38 331 ASP A CA 1
ATOM 2711 C C . ASP A 1 331 ? 14.980 27.689 -8.793 1.00 68.38 331 ASP A C 1
ATOM 2713 O O . ASP A 1 331 ? 13.811 27.597 -9.180 1.00 68.38 331 ASP A O 1
ATOM 2717 N N . ASP A 1 332 ? 15.324 28.574 -7.861 1.00 71.19 332 ASP A N 1
ATOM 2718 C CA . ASP A 1 332 ? 14.356 29.503 -7.275 1.00 71.19 332 ASP A CA 1
ATOM 2719 C C . ASP A 1 332 ? 13.668 30.368 -8.348 1.00 71.19 332 ASP A C 1
ATOM 2721 O O . ASP A 1 332 ? 12.478 30.656 -8.232 1.00 71.19 332 ASP A O 1
ATOM 2725 N N . THR A 1 333 ? 14.359 30.681 -9.448 1.00 73.00 333 THR A N 1
ATOM 2726 C CA . THR A 1 333 ? 13.826 31.452 -10.581 1.00 73.00 333 THR A CA 1
ATOM 2727 C C . THR A 1 333 ? 12.669 30.736 -11.282 1.00 73.00 333 THR A C 1
ATOM 2729 O O . THR A 1 333 ? 11.685 31.384 -11.645 1.00 73.00 333 THR A O 1
ATOM 2732 N N . PHE A 1 334 ? 12.736 29.408 -11.435 1.00 78.44 334 PHE A N 1
ATOM 2733 C CA . PHE A 1 334 ? 11.633 28.615 -11.989 1.00 78.44 334 PHE A CA 1
ATOM 2734 C C . PHE A 1 334 ? 10.370 28.740 -11.126 1.00 78.44 334 PHE A C 1
ATOM 2736 O O . PHE A 1 334 ? 9.290 29.059 -11.627 1.00 78.44 334 PHE A O 1
ATOM 2743 N N . TRP A 1 335 ? 10.512 28.536 -9.816 1.00 81.06 335 TRP A N 1
ATOM 2744 C CA . TRP A 1 335 ? 9.389 28.590 -8.879 1.00 81.06 335 TRP A CA 1
ATOM 2745 C C . TRP A 1 335 ? 8.815 30.002 -8.727 1.00 81.06 335 TRP A C 1
ATOM 2747 O O . TRP A 1 335 ? 7.600 30.159 -8.609 1.00 81.06 335 TRP A O 1
ATOM 2757 N N . GLU A 1 336 ? 9.657 31.036 -8.797 1.00 77.56 336 GLU A N 1
ATOM 2758 C CA . GLU A 1 336 ? 9.211 32.430 -8.869 1.00 77.56 336 GLU A CA 1
ATOM 2759 C C . GLU A 1 336 ? 8.376 32.710 -10.123 1.00 77.56 336 GLU A C 1
ATOM 2761 O O . GLU A 1 336 ? 7.348 33.382 -10.040 1.00 77.56 336 GLU A O 1
ATOM 2766 N N . ASN A 1 337 ? 8.792 32.198 -11.283 1.00 76.25 337 ASN A N 1
ATOM 2767 C CA . ASN A 1 337 ? 8.054 32.375 -12.533 1.00 76.25 337 ASN A CA 1
ATOM 2768 C C . ASN A 1 337 ? 6.715 31.633 -12.513 1.00 76.25 337 ASN A C 1
ATOM 2770 O O . ASN A 1 337 ? 5.703 32.209 -12.912 1.00 76.25 337 ASN A O 1
ATOM 2774 N N . TYR A 1 338 ? 6.691 30.404 -11.985 1.00 78.25 338 TYR A N 1
ATOM 2775 C CA . TYR A 1 338 ? 5.452 29.664 -11.742 1.00 78.25 338 TYR A CA 1
ATOM 2776 C C . TYR A 1 338 ? 4.484 30.485 -10.886 1.00 78.25 338 TYR A C 1
ATOM 2778 O O . TYR A 1 338 ? 3.344 30.719 -11.281 1.00 78.25 338 TYR A O 1
ATOM 2786 N N . ALA A 1 339 ? 4.961 31.006 -9.758 1.00 77.56 339 ALA A N 1
ATOM 2787 C CA . ALA A 1 339 ? 4.127 31.778 -8.855 1.00 77.56 339 ALA A CA 1
ATOM 2788 C C . ALA A 1 339 ? 3.584 33.075 -9.465 1.00 77.56 339 ALA A C 1
ATOM 2790 O O . ALA A 1 339 ? 2.411 33.389 -9.282 1.00 77.56 339 ALA A O 1
ATOM 2791 N N . ARG A 1 340 ? 4.402 33.792 -10.247 1.00 75.25 340 ARG A N 1
ATOM 2792 C CA . ARG A 1 340 ? 3.952 34.974 -11.003 1.00 75.25 340 ARG A CA 1
ATOM 2793 C C . ARG A 1 340 ? 2.891 34.630 -12.046 1.00 75.25 340 ARG A C 1
ATOM 2795 O O . ARG A 1 340 ? 2.029 35.454 -12.312 1.00 75.25 340 ARG A O 1
ATOM 2802 N N . SER A 1 341 ? 2.973 33.450 -12.661 1.00 71.06 341 SER A N 1
ATOM 2803 C CA . SER A 1 341 ? 2.055 33.050 -13.734 1.00 71.06 341 SER A CA 1
ATOM 2804 C C . SER A 1 341 ? 0.644 32.696 -13.259 1.00 71.06 341 SER A C 1
ATOM 2806 O O . SER A 1 341 ? -0.272 32.691 -14.077 1.00 71.06 341 SER A O 1
ATOM 2808 N N . ASP A 1 342 ? 0.475 32.420 -11.964 1.00 70.38 342 ASP A N 1
ATOM 2809 C CA . ASP A 1 342 ? -0.790 31.987 -11.353 1.00 70.38 342 ASP A CA 1
ATOM 2810 C C . ASP A 1 342 ? -1.229 32.937 -10.216 1.00 70.38 342 ASP A C 1
ATOM 2812 O O . ASP A 1 342 ? -1.971 32.549 -9.317 1.00 70.38 342 ASP A O 1
ATOM 2816 N N . ASP A 1 343 ? -0.721 34.181 -10.232 1.00 68.12 343 ASP A N 1
ATOM 2817 C CA . ASP A 1 343 ? -0.988 35.248 -9.251 1.00 68.12 343 ASP A CA 1
ATOM 2818 C C . ASP A 1 343 ? -0.811 34.818 -7.775 1.00 68.12 343 ASP A C 1
ATOM 2820 O O . ASP A 1 343 ? -1.518 35.270 -6.867 1.00 68.12 343 ASP A O 1
ATOM 2824 N N . ILE A 1 344 ? 0.165 33.945 -7.503 1.00 71.31 344 ILE A N 1
ATOM 2825 C CA . ILE A 1 344 ? 0.452 33.457 -6.152 1.00 71.31 344 ILE A CA 1
ATOM 2826 C C . ILE A 1 344 ? 1.146 34.568 -5.351 1.00 71.31 344 ILE A C 1
ATOM 2828 O O . ILE A 1 344 ? 2.258 34.996 -5.662 1.00 71.31 344 ILE A O 1
ATOM 2832 N N . ILE A 1 345 ? 0.477 35.014 -4.284 1.00 56.97 345 ILE A N 1
ATOM 2833 C CA . ILE A 1 345 ? 0.822 36.220 -3.512 1.00 56.97 345 ILE A CA 1
ATOM 2834 C C . ILE A 1 345 ? 2.166 36.092 -2.763 1.00 56.97 345 ILE A C 1
ATOM 2836 O O . ILE A 1 345 ? 2.840 37.102 -2.559 1.00 56.97 345 ILE A O 1
ATOM 2840 N N . ASP A 1 346 ? 2.588 34.881 -2.371 1.00 59.66 346 ASP A N 1
ATOM 2841 C CA . ASP A 1 346 ? 3.848 34.671 -1.641 1.00 59.66 346 ASP A CA 1
ATOM 2842 C C . ASP A 1 346 ? 4.527 33.326 -1.965 1.00 59.66 346 ASP A C 1
ATOM 2844 O O . ASP A 1 346 ? 4.090 32.258 -1.543 1.00 59.66 346 ASP A O 1
ATOM 2848 N N . VAL A 1 347 ? 5.647 33.388 -2.693 1.00 59.44 347 VAL A N 1
ATOM 2849 C CA . VAL A 1 347 ? 6.447 32.226 -3.139 1.00 59.44 347 VAL A CA 1
ATOM 2850 C C . VAL A 1 347 ? 7.445 31.749 -2.080 1.00 59.44 347 VAL A C 1
ATOM 2852 O O . VAL A 1 347 ? 8.115 30.730 -2.252 1.00 59.44 347 VAL A O 1
ATOM 2855 N N . ARG A 1 348 ? 7.604 32.486 -0.971 1.00 62.34 348 ARG A N 1
ATOM 2856 C CA . ARG A 1 348 ? 8.650 32.200 0.027 1.00 62.34 348 ARG A CA 1
ATOM 2857 C C . ARG A 1 348 ? 8.340 30.971 0.873 1.00 62.34 348 ARG A C 1
ATOM 2859 O O . ARG A 1 348 ? 9.191 30.529 1.645 1.00 62.34 348 ARG A O 1
ATOM 2866 N N . HIS A 1 349 ? 7.131 30.429 0.780 1.00 80.88 349 HIS A N 1
ATOM 2867 C CA . HIS A 1 349 ? 6.700 29.290 1.575 1.00 80.88 349 HIS A CA 1
ATOM 2868 C C . HIS A 1 349 ? 6.661 28.039 0.700 1.00 80.88 349 HIS A C 1
ATOM 2870 O O . HIS A 1 349 ? 5.728 27.795 -0.056 1.00 80.88 349 HIS A O 1
ATOM 2876 N N . LYS A 1 350 ? 7.726 27.243 0.793 1.00 88.94 350 LYS A N 1
ATOM 2877 C CA . LYS A 1 350 ? 7.823 25.943 0.127 1.00 88.94 350 LYS A CA 1
ATOM 2878 C C . LYS A 1 350 ? 7.283 24.864 1.048 1.00 88.94 350 LYS A C 1
ATOM 2880 O O . LYS A 1 350 ? 7.647 24.815 2.225 1.00 88.94 350 LYS A O 1
ATOM 2885 N N . LEU A 1 351 ? 6.478 23.963 0.501 1.00 90.75 351 LEU A N 1
ATOM 2886 C CA . LEU A 1 351 ? 6.121 22.743 1.201 1.00 90.75 351 LEU A CA 1
ATOM 2887 C C . LEU A 1 351 ? 7.374 21.867 1.347 1.00 90.75 351 LEU A C 1
ATOM 2889 O O . LEU A 1 351 ? 8.092 21.591 0.383 1.00 90.75 351 LEU A O 1
ATOM 2893 N N . THR A 1 352 ? 7.643 21.444 2.578 1.00 89.12 352 THR A N 1
ATOM 2894 C CA . THR A 1 352 ? 8.808 20.624 2.951 1.00 89.12 352 THR A CA 1
ATOM 2895 C C . THR A 1 352 ? 8.377 19.321 3.613 1.00 89.12 352 THR A C 1
ATOM 2897 O O . THR A 1 352 ? 7.224 19.167 4.014 1.00 89.12 352 THR A O 1
ATOM 2900 N N . ASP A 1 353 ? 9.328 18.405 3.814 1.00 84.94 353 ASP A N 1
ATOM 2901 C CA . ASP A 1 353 ? 9.091 17.142 4.520 1.00 84.94 353 ASP A CA 1
ATOM 2902 C C . ASP A 1 353 ? 8.489 17.313 5.927 1.00 84.94 353 ASP A C 1
ATOM 2904 O O . ASP A 1 353 ? 7.843 16.386 6.403 1.00 84.94 353 ASP A O 1
ATOM 2908 N N . ALA A 1 354 ? 8.668 18.470 6.577 1.00 85.50 354 ALA A N 1
ATOM 2909 C CA . ALA A 1 354 ? 8.102 18.763 7.898 1.00 85.50 354 ALA A CA 1
ATOM 2910 C C . ALA A 1 354 ? 6.577 18.977 7.885 1.00 85.50 354 ALA A C 1
ATOM 2912 O O . ALA A 1 354 ? 5.940 18.841 8.925 1.00 85.50 354 ALA A O 1
ATOM 2913 N N . HIS A 1 355 ? 6.008 19.314 6.725 1.00 87.50 355 HIS A N 1
ATOM 2914 C CA . HIS A 1 355 ? 4.569 19.529 6.540 1.00 87.50 355 HIS A CA 1
ATOM 2915 C C . HIS A 1 355 ? 3.831 18.240 6.155 1.00 87.50 355 HIS A C 1
ATOM 2917 O O . HIS A 1 355 ? 2.610 18.145 6.268 1.00 87.50 355 HIS A O 1
ATOM 2923 N N . LEU A 1 356 ? 4.576 17.249 5.668 1.00 84.94 356 LEU A N 1
ATOM 2924 C CA . LEU A 1 356 ? 4.056 15.950 5.272 1.00 84.94 356 LEU A CA 1
ATOM 2925 C C . LEU A 1 356 ? 4.320 14.934 6.373 1.00 84.94 356 LEU A C 1
ATOM 2927 O O . LEU A 1 356 ? 5.197 15.105 7.221 1.00 84.94 356 LEU A O 1
ATOM 2931 N N . CYS A 1 357 ? 3.611 13.813 6.333 1.00 73.94 357 CYS A N 1
ATOM 2932 C CA . CYS A 1 357 ? 3.957 12.715 7.218 1.00 73.94 357 CYS A CA 1
ATOM 2933 C C . CYS A 1 357 ? 5.381 12.226 6.966 1.00 73.94 357 CYS A C 1
ATOM 2935 O O . CYS A 1 357 ? 5.896 12.262 5.841 1.00 73.94 357 CYS A O 1
ATOM 2937 N N . SER A 1 358 ? 6.019 11.808 8.059 1.00 67.50 358 SER A N 1
ATOM 2938 C CA . SER A 1 358 ? 7.436 11.483 8.077 1.00 67.50 358 SER A CA 1
ATOM 2939 C C . SER A 1 358 ? 7.755 10.381 7.065 1.00 67.50 358 SER A C 1
ATOM 2941 O O . SER A 1 358 ? 7.026 9.387 7.006 1.00 67.50 358 SER A O 1
ATOM 2943 N N . PRO A 1 359 ? 8.845 10.529 6.292 1.00 68.62 359 PRO A N 1
ATOM 2944 C CA . PRO A 1 359 ? 9.292 9.479 5.393 1.00 68.62 359 PRO A CA 1
ATOM 2945 C C . PRO A 1 359 ? 9.566 8.205 6.189 1.00 68.62 359 PRO A C 1
ATOM 2947 O O . PRO A 1 359 ? 9.977 8.250 7.353 1.00 68.62 359 PRO A O 1
ATOM 2950 N N . CYS A 1 360 ? 9.348 7.054 5.562 1.00 64.06 360 CYS A N 1
ATOM 2951 C CA . CYS A 1 360 ? 9.634 5.790 6.201 1.00 64.06 360 CYS A CA 1
ATOM 2952 C C . CYS A 1 360 ? 11.158 5.610 6.309 1.00 64.06 360 CYS A C 1
ATOM 2954 O O . CYS A 1 360 ? 11.844 5.559 5.282 1.00 64.06 360 CYS A O 1
ATOM 2956 N N . PRO A 1 361 ? 11.723 5.470 7.523 1.00 61.69 361 PRO A N 1
ATOM 2957 C CA . PRO A 1 361 ? 13.144 5.208 7.662 1.00 61.69 361 PRO A CA 1
ATOM 2958 C C . PRO A 1 361 ? 13.514 3.848 7.042 1.00 61.69 361 PRO A C 1
ATOM 2960 O O . PRO A 1 361 ? 12.702 2.921 6.960 1.00 61.69 361 PRO A O 1
ATOM 2963 N N . ARG A 1 362 ? 14.764 3.767 6.570 1.00 62.22 362 ARG A N 1
ATOM 2964 C CA . ARG A 1 362 ? 15.407 2.602 5.931 1.00 62.22 362 ARG A CA 1
ATOM 2965 C C . ARG A 1 362 ? 15.264 1.318 6.778 1.00 62.22 362 ARG A C 1
ATOM 2967 O O . ARG A 1 362 ? 15.205 1.434 7.999 1.00 62.22 362 ARG A O 1
ATOM 2974 N N . PRO A 1 363 ? 15.284 0.105 6.178 1.00 59.31 363 PRO A N 1
ATOM 2975 C CA . PRO A 1 363 ? 15.819 -0.258 4.851 1.00 59.31 363 PRO A CA 1
ATOM 2976 C C . PRO A 1 363 ? 14.920 0.120 3.666 1.00 59.31 363 PRO A C 1
ATOM 2978 O O . PRO A 1 363 ? 13.750 0.434 3.834 1.00 59.31 363 PRO A O 1
ATOM 2981 N N . ARG A 1 364 ? 15.473 0.157 2.452 1.00 71.69 364 ARG A N 1
ATOM 2982 C CA . ARG A 1 364 ? 14.726 0.478 1.223 1.00 71.69 364 ARG A CA 1
ATOM 2983 C C . ARG A 1 364 ? 13.983 -0.773 0.745 1.00 71.69 364 ARG A C 1
ATOM 2985 O O . ARG A 1 364 ? 14.573 -1.847 0.758 1.00 71.69 364 ARG A O 1
ATOM 2992 N N . ILE A 1 365 ? 12.722 -0.632 0.337 1.00 79.75 365 ILE A N 1
ATOM 2993 C CA . ILE A 1 365 ? 11.969 -1.719 -0.310 1.00 79.75 365 ILE A CA 1
ATOM 2994 C C . ILE A 1 365 ? 12.694 -2.074 -1.609 1.00 79.75 365 ILE A C 1
ATOM 2996 O O . ILE A 1 365 ? 13.032 -1.183 -2.394 1.00 79.75 365 ILE A O 1
ATOM 3000 N N . HIS A 1 366 ? 12.991 -3.356 -1.809 1.00 76.06 366 HIS A N 1
ATOM 3001 C CA . HIS A 1 366 ? 13.737 -3.793 -2.980 1.00 76.06 366 HIS A CA 1
ATOM 3002 C C . HIS A 1 366 ? 12.816 -3.866 -4.209 1.00 76.06 366 HIS A C 1
ATOM 3004 O O . HIS A 1 366 ? 11.721 -4.425 -4.123 1.00 76.06 366 HIS A O 1
ATOM 3010 N N . PRO A 1 367 ? 13.245 -3.334 -5.367 1.00 78.50 367 PRO A N 1
ATOM 3011 C CA . PRO A 1 367 ? 12.581 -3.607 -6.639 1.00 78.50 367 PRO A CA 1
ATOM 3012 C C . PRO A 1 367 ? 12.625 -5.105 -6.992 1.00 78.50 367 PRO A C 1
ATOM 3014 O O . PRO A 1 367 ? 13.293 -5.884 -6.314 1.00 78.50 367 PRO A O 1
ATOM 3017 N N . PHE A 1 368 ? 11.968 -5.505 -8.086 1.00 78.81 368 PHE A N 1
ATOM 3018 C CA . PHE A 1 368 ? 11.851 -6.904 -8.555 1.00 78.81 368 PHE A CA 1
ATOM 3019 C C . PHE A 1 368 ? 10.968 -7.817 -7.702 1.00 78.81 368 PHE A C 1
ATOM 3021 O O . PHE A 1 368 ? 10.988 -9.038 -7.865 1.00 78.81 368 PHE A O 1
ATOM 3028 N N . GLN A 1 369 ? 10.181 -7.233 -6.808 1.00 85.69 369 GLN A N 1
ATOM 3029 C CA . GLN A 1 369 ? 9.197 -7.956 -6.018 1.00 85.69 369 GLN A CA 1
ATOM 3030 C C . GLN A 1 369 ? 7.792 -7.634 -6.509 1.00 85.69 369 GLN A C 1
ATOM 3032 O O . GLN A 1 369 ? 7.550 -6.556 -7.054 1.00 85.69 369 GLN A O 1
ATOM 3037 N N . TYR A 1 370 ? 6.872 -8.568 -6.314 1.00 90.19 370 TYR A N 1
ATOM 3038 C CA . TYR A 1 370 ? 5.478 -8.399 -6.699 1.00 90.19 370 TYR A CA 1
ATOM 3039 C C . TYR A 1 370 ? 4.584 -8.032 -5.516 1.00 90.19 370 TYR A C 1
ATOM 3041 O O . TYR A 1 370 ? 4.825 -8.440 -4.381 1.00 90.19 370 TYR A O 1
ATOM 3049 N N . VAL A 1 371 ? 3.545 -7.262 -5.814 1.00 94.12 371 VAL A N 1
ATOM 3050 C CA . VAL A 1 371 ? 2.429 -6.921 -4.926 1.00 94.12 371 VAL A CA 1
ATOM 3051 C C . VAL A 1 371 ? 1.118 -7.057 -5.698 1.00 94.12 371 VAL A C 1
ATOM 3053 O O . VAL A 1 371 ? 1.121 -7.209 -6.921 1.00 94.12 371 VAL A O 1
ATOM 3056 N N . GLU A 1 372 ? -0.005 -6.986 -5.001 1.00 94.19 372 GLU A N 1
ATOM 3057 C CA . GLU A 1 372 ? -1.326 -6.814 -5.602 1.00 94.19 372 GLU A CA 1
ATOM 3058 C C . GLU A 1 372 ? -1.787 -5.371 -5.403 1.00 94.19 372 GLU A C 1
ATOM 3060 O O . GLU A 1 372 ? -1.553 -4.776 -4.357 1.00 94.19 372 GLU A O 1
ATOM 3065 N N . VAL A 1 373 ? -2.408 -4.771 -6.416 1.00 92.50 373 VAL A N 1
ATOM 3066 C CA . VAL A 1 373 ? -2.856 -3.375 -6.360 1.00 92.50 373 VAL A CA 1
ATOM 3067 C C . VAL A 1 373 ? -4.321 -3.299 -6.739 1.00 92.50 373 VAL A C 1
ATOM 3069 O O . VAL A 1 373 ? -4.692 -3.699 -7.844 1.00 92.50 373 VAL A O 1
ATOM 3072 N N . PHE A 1 374 ? -5.156 -2.772 -5.847 1.00 90.69 374 PHE A N 1
ATOM 3073 C CA . PHE A 1 374 ? -6.579 -2.612 -6.119 1.00 90.69 374 PHE A CA 1
ATOM 3074 C C . PHE A 1 374 ? -6.845 -1.411 -7.030 1.00 90.69 374 PHE A C 1
ATOM 3076 O O . PHE A 1 374 ? -6.310 -0.318 -6.838 1.00 90.69 374 PHE A O 1
ATOM 3083 N N . CYS A 1 375 ? -7.699 -1.606 -8.030 1.00 85.31 375 CYS A N 1
ATOM 3084 C CA . CYS A 1 375 ? -8.160 -0.557 -8.922 1.00 85.31 375 CYS A CA 1
ATOM 3085 C C . CYS A 1 375 ? -9.627 -0.245 -8.639 1.00 85.31 375 CYS A C 1
ATOM 3087 O O . CYS A 1 375 ? -10.521 -0.932 -9.131 1.00 85.31 375 CYS A O 1
ATOM 3089 N N . HIS A 1 376 ? -9.862 0.843 -7.904 1.00 81.88 376 HIS A N 1
ATOM 3090 C CA . HIS A 1 376 ? -11.204 1.295 -7.525 1.00 81.88 376 HIS A CA 1
ATOM 3091 C C . HIS A 1 376 ? -12.144 1.500 -8.722 1.00 81.88 376 HIS A C 1
ATOM 3093 O O . HIS A 1 376 ? -13.332 1.223 -8.610 1.00 81.88 376 HIS A O 1
ATOM 3099 N N . MET A 1 377 ? -11.616 1.919 -9.879 1.00 76.38 377 MET A N 1
ATOM 3100 C CA . MET A 1 377 ? -12.410 2.096 -11.101 1.00 76.38 377 MET A CA 1
ATOM 3101 C C . MET A 1 377 ? -12.913 0.781 -11.702 1.00 76.38 377 MET A C 1
ATOM 3103 O O . MET A 1 377 ? -13.988 0.754 -12.286 1.00 76.38 377 MET A O 1
ATOM 3107 N N . ARG A 1 378 ? -12.122 -0.295 -11.606 1.00 77.00 378 ARG A N 1
ATOM 3108 C CA . ARG A 1 378 ? -12.442 -1.590 -12.229 1.00 77.00 378 ARG A CA 1
ATOM 3109 C C . ARG A 1 378 ? -12.992 -2.615 -11.241 1.00 77.00 378 ARG A C 1
ATOM 3111 O O . ARG A 1 378 ? -13.434 -3.674 -11.666 1.00 77.00 378 ARG A O 1
ATOM 3118 N N . GLY A 1 379 ? -12.923 -2.337 -9.939 1.00 81.69 379 GLY A N 1
ATOM 3119 C CA . GLY A 1 379 ? -13.350 -3.274 -8.900 1.00 81.69 379 GLY A CA 1
ATOM 3120 C C . GLY A 1 379 ? -12.511 -4.555 -8.845 1.00 81.69 379 GLY A C 1
ATOM 3121 O O . GLY A 1 379 ? -12.993 -5.578 -8.372 1.00 81.69 379 GLY A O 1
ATOM 3122 N N . CYS A 1 380 ? -11.271 -4.524 -9.341 1.00 86.75 380 CYS A N 1
ATOM 3123 C CA . CYS A 1 380 ? -10.384 -5.685 -9.409 1.00 86.75 380 CYS A CA 1
ATOM 3124 C C . CYS A 1 380 ? -8.972 -5.346 -8.918 1.00 86.75 380 CYS A C 1
ATOM 3126 O O . CYS A 1 380 ? -8.557 -4.183 -8.906 1.00 86.75 380 CYS A O 1
ATOM 3128 N N . MET A 1 381 ? -8.210 -6.372 -8.546 1.00 89.81 381 MET A N 1
ATOM 3129 C CA . MET A 1 381 ? -6.781 -6.265 -8.273 1.00 89.81 381 MET A CA 1
ATOM 3130 C C . MET A 1 381 ? -5.959 -6.537 -9.529 1.00 89.81 381 MET A C 1
ATOM 3132 O O . MET A 1 381 ? -6.353 -7.305 -10.403 1.00 89.81 381 MET A O 1
ATOM 3136 N N . PHE A 1 382 ? -4.788 -5.921 -9.600 1.00 89.25 382 PHE A N 1
ATOM 3137 C CA . PHE A 1 382 ? -3.750 -6.233 -10.573 1.00 89.25 382 PHE A CA 1
ATOM 3138 C C . PHE A 1 382 ? -2.554 -6.830 -9.851 1.00 89.25 382 PHE A C 1
ATOM 3140 O O . PHE A 1 382 ? -2.112 -6.283 -8.840 1.00 89.25 382 PHE A O 1
ATOM 3147 N N . SER A 1 383 ? -1.965 -7.888 -10.404 1.00 90.62 383 SER A N 1
ATOM 3148 C CA . SER A 1 383 ? -0.580 -8.226 -10.067 1.00 90.62 383 SER A CA 1
ATOM 3149 C C . SER A 1 383 ? 0.309 -7.055 -10.480 1.00 90.62 383 SER A C 1
ATOM 3151 O O . SER A 1 383 ? 0.150 -6.574 -11.598 1.00 90.62 383 SER A O 1
ATOM 3153 N N . ALA A 1 384 ? 1.232 -6.587 -9.646 1.00 90.31 384 ALA A N 1
ATOM 3154 C CA . ALA A 1 384 ? 2.068 -5.441 -9.984 1.00 90.31 384 ALA A CA 1
ATOM 3155 C C . ALA A 1 384 ? 3.526 -5.633 -9.552 1.00 90.31 384 ALA A C 1
ATOM 3157 O O . ALA A 1 384 ? 3.811 -6.064 -8.437 1.00 90.31 384 ALA A O 1
ATOM 3158 N N . LEU A 1 385 ? 4.454 -5.292 -10.447 1.00 87.94 385 LEU A N 1
ATOM 3159 C CA . LEU A 1 385 ? 5.896 -5.387 -10.225 1.00 87.94 385 LEU A CA 1
ATOM 3160 C C . LEU A 1 385 ? 6.430 -4.092 -9.613 1.00 87.94 385 LEU A C 1
ATOM 3162 O O . LEU A 1 385 ? 6.318 -3.039 -10.235 1.00 87.94 385 LEU A O 1
ATOM 3166 N N . ILE A 1 386 ? 7.098 -4.159 -8.463 1.00 88.00 386 ILE A N 1
ATOM 3167 C CA . ILE A 1 386 ? 7.840 -3.023 -7.906 1.00 88.00 386 ILE A CA 1
ATOM 3168 C C . ILE A 1 386 ? 9.071 -2.753 -8.783 1.00 88.00 386 ILE A C 1
ATOM 3170 O O . ILE A 1 386 ? 9.993 -3.565 -8.872 1.00 88.00 386 ILE A O 1
ATOM 3174 N N . THR A 1 387 ? 9.089 -1.587 -9.419 1.00 80.69 387 THR A N 1
ATOM 3175 C CA . THR A 1 387 ? 10.155 -1.121 -10.323 1.00 80.69 387 THR A CA 1
ATOM 3176 C C . THR A 1 387 ? 11.134 -0.179 -9.630 1.00 80.69 387 THR A C 1
ATOM 3178 O O . THR A 1 387 ? 12.326 -0.203 -9.921 1.00 80.69 387 THR A O 1
ATOM 3181 N N . ALA A 1 388 ? 10.655 0.607 -8.666 1.00 78.88 388 ALA A N 1
ATOM 3182 C CA . ALA A 1 388 ? 11.476 1.496 -7.857 1.00 78.88 388 ALA A CA 1
ATOM 3183 C C . ALA A 1 388 ? 10.821 1.750 -6.496 1.00 78.88 388 ALA A C 1
ATOM 3185 O O . ALA A 1 388 ? 9.619 1.560 -6.317 1.00 78.88 388 ALA A O 1
ATOM 3186 N N . ALA A 1 389 ? 11.618 2.220 -5.543 1.00 81.94 389 ALA A N 1
ATOM 3187 C CA . ALA A 1 389 ? 11.142 2.687 -4.248 1.00 81.94 389 ALA A CA 1
ATOM 3188 C C . ALA A 1 389 ? 11.991 3.864 -3.767 1.00 81.94 389 ALA A C 1
ATOM 3190 O O . ALA A 1 389 ? 13.205 3.896 -3.994 1.00 81.94 389 ALA A O 1
ATOM 3191 N N . THR A 1 390 ? 11.366 4.807 -3.077 1.00 80.50 390 THR A N 1
ATOM 3192 C CA . THR A 1 390 ? 12.002 5.882 -2.308 1.00 80.50 390 THR A CA 1
ATOM 3193 C C . THR A 1 390 ? 11.690 5.682 -0.823 1.00 80.50 390 THR A C 1
ATOM 3195 O O . THR A 1 390 ? 11.215 4.628 -0.409 1.00 80.50 390 THR A O 1
ATOM 3198 N N . ASP A 1 391 ? 12.008 6.667 0.006 1.00 78.56 391 ASP A N 1
ATOM 3199 C CA . ASP A 1 391 ? 11.635 6.703 1.421 1.00 78.56 391 ASP A CA 1
ATOM 3200 C C . ASP A 1 391 ? 10.148 7.031 1.654 1.00 78.56 391 ASP A C 1
ATOM 3202 O O . ASP A 1 391 ? 9.640 6.814 2.754 1.00 78.56 391 ASP A O 1
ATOM 3206 N N . ARG A 1 392 ? 9.440 7.535 0.635 1.00 80.50 392 ARG A N 1
ATOM 3207 C CA . ARG A 1 392 ? 8.022 7.921 0.720 1.00 80.50 392 ARG A CA 1
ATOM 3208 C C . ARG A 1 392 ? 7.087 7.037 -0.095 1.00 80.50 392 ARG A C 1
ATOM 3210 O O . ARG A 1 392 ? 5.937 6.873 0.300 1.00 80.50 392 ARG A O 1
ATOM 3217 N N . CYS A 1 393 ? 7.539 6.484 -1.216 1.00 84.88 393 CYS A N 1
ATOM 3218 C CA . CYS A 1 393 ? 6.658 5.783 -2.145 1.00 84.88 393 CYS A CA 1
ATOM 3219 C C . CYS A 1 393 ? 7.343 4.641 -2.896 1.00 84.88 393 CYS A C 1
ATOM 3221 O O . CYS A 1 393 ? 8.569 4.518 -2.922 1.00 84.88 393 CYS A O 1
ATOM 3223 N N . ILE A 1 394 ? 6.517 3.803 -3.513 1.00 86.50 394 ILE A N 1
ATOM 3224 C CA . ILE A 1 394 ? 6.925 2.750 -4.436 1.00 86.50 394 ILE A CA 1
ATOM 3225 C C . ILE A 1 394 ? 6.328 3.003 -5.819 1.00 86.50 394 ILE A C 1
ATOM 3227 O O . ILE A 1 394 ? 5.232 3.545 -5.944 1.00 86.50 394 ILE A O 1
ATOM 3231 N N . TRP A 1 395 ? 7.048 2.580 -6.854 1.00 84.12 395 TRP A N 1
ATOM 3232 C CA . TRP A 1 395 ? 6.590 2.586 -8.237 1.00 84.12 395 TRP A CA 1
ATOM 3233 C C . TRP A 1 395 ? 6.321 1.161 -8.661 1.00 84.12 395 TRP A C 1
ATOM 3235 O O . TRP A 1 395 ? 7.223 0.321 -8.646 1.00 84.12 395 TRP A O 1
ATOM 3245 N N . VAL A 1 396 ? 5.093 0.902 -9.079 1.00 86.25 396 VAL A N 1
ATOM 3246 C CA . VAL A 1 396 ? 4.621 -0.422 -9.458 1.00 86.25 396 VAL A CA 1
ATOM 3247 C C . VAL A 1 396 ? 4.160 -0.420 -10.905 1.00 86.25 396 VAL A C 1
ATOM 3249 O O . VAL A 1 396 ? 3.532 0.529 -11.363 1.00 86.25 396 VAL A O 1
ATOM 3252 N N . LEU A 1 397 ? 4.477 -1.471 -11.646 1.00 84.00 397 LEU A N 1
ATOM 3253 C CA . LEU A 1 397 ? 3.982 -1.695 -12.998 1.00 84.00 397 LEU A CA 1
ATOM 3254 C C . LEU A 1 397 ? 2.855 -2.735 -12.936 1.00 84.00 397 LEU A C 1
ATOM 3256 O O . LEU A 1 397 ? 3.158 -3.891 -12.631 1.00 84.00 397 LEU A O 1
ATOM 3260 N N . PRO A 1 398 ? 1.587 -2.360 -13.188 1.00 81.19 398 PRO A N 1
ATOM 3261 C CA . PRO A 1 398 ? 0.479 -3.312 -13.228 1.00 81.19 398 PRO A CA 1
ATOM 3262 C C . PRO A 1 398 ? 0.648 -4.349 -14.351 1.00 81.19 398 PRO A C 1
ATOM 3264 O O . PRO A 1 398 ? 1.150 -4.049 -15.435 1.00 81.19 398 PRO A O 1
ATOM 3267 N N . GLY A 1 399 ? 0.210 -5.576 -14.089 1.00 73.44 399 GLY A N 1
ATOM 3268 C CA . GLY A 1 399 ? 0.243 -6.704 -15.013 1.00 73.44 399 GLY A CA 1
ATOM 3269 C C . GLY A 1 399 ? -0.689 -6.499 -16.208 1.00 73.44 399 GLY A C 1
ATOM 3270 O O . GLY A 1 399 ? -1.691 -5.793 -16.124 1.00 73.44 399 GLY A O 1
ATOM 3271 N N . GLN A 1 400 ? -0.335 -7.123 -17.334 1.00 65.50 400 GLN A N 1
ATOM 3272 C CA . GLN A 1 400 ? -0.999 -7.017 -18.649 1.00 65.50 400 GLN A CA 1
ATOM 3273 C C . GLN A 1 400 ? -1.024 -5.636 -19.318 1.00 65.50 400 GLN A C 1
ATOM 3275 O O . GLN A 1 400 ? -1.440 -5.551 -20.473 1.00 65.50 400 GLN A O 1
ATOM 3280 N N . GLU A 1 401 ? -0.519 -4.569 -18.693 1.00 55.62 401 GLU A N 1
ATOM 3281 C CA . GLU A 1 401 ? -0.285 -3.325 -19.427 1.00 55.62 401 GLU A CA 1
ATOM 3282 C C . GLU A 1 401 ? 0.844 -3.561 -20.453 1.00 55.62 401 GLU A C 1
ATOM 3284 O O . GLU A 1 401 ? 2.009 -3.784 -20.116 1.00 55.62 401 GLU A O 1
ATOM 3289 N N . SER A 1 402 ? 0.485 -3.568 -21.743 1.00 44.97 402 SER A N 1
ATOM 3290 C CA . SER A 1 402 ? 1.400 -3.829 -22.868 1.00 44.97 402 SER A CA 1
ATOM 3291 C C . SER A 1 402 ? 2.520 -2.792 -22.985 1.00 44.97 402 SER A C 1
ATOM 3293 O O . SER A 1 402 ? 3.543 -3.045 -23.624 1.00 44.97 402 SER A O 1
ATOM 3295 N N . ASN A 1 403 ? 2.329 -1.629 -22.361 1.00 50.38 403 ASN A N 1
ATOM 3296 C CA . ASN A 1 403 ? 3.267 -0.525 -22.368 1.00 50.38 403 ASN A CA 1
ATOM 3297 C C . ASN A 1 403 ? 4.110 -0.567 -21.092 1.00 50.38 403 ASN A C 1
ATOM 3299 O O . ASN A 1 403 ? 3.622 -0.325 -19.994 1.00 50.38 403 ASN A O 1
ATOM 3303 N N . THR A 1 404 ? 5.419 -0.764 -21.242 1.00 49.69 404 THR A N 1
ATOM 3304 C CA . THR A 1 404 ? 6.424 -0.720 -20.157 1.00 49.69 404 THR A CA 1
ATOM 3305 C C . THR A 1 404 ? 6.582 0.650 -19.486 1.00 49.69 404 THR A C 1
ATOM 3307 O O . THR A 1 404 ? 7.551 0.894 -18.762 1.00 49.69 404 THR A O 1
ATOM 3310 N N . CYS A 1 405 ? 5.657 1.574 -19.748 1.00 50.06 405 CYS A N 1
ATOM 3311 C CA . CYS A 1 405 ? 5.808 2.989 -19.468 1.00 50.06 405 CYS A CA 1
ATOM 3312 C C . CYS A 1 405 ? 4.749 3.613 -18.558 1.00 50.06 405 CYS A C 1
ATOM 3314 O O . CYS A 1 405 ? 4.825 4.812 -18.321 1.00 50.06 405 CYS A O 1
ATOM 3316 N N . CYS A 1 406 ? 3.838 2.831 -17.977 1.00 61.53 406 CYS A N 1
ATOM 3317 C CA . CYS A 1 406 ? 2.787 3.349 -17.093 1.00 61.53 406 CYS A CA 1
ATOM 3318 C C . CYS A 1 406 ? 2.930 2.826 -15.655 1.00 61.53 406 CYS A C 1
ATOM 3320 O O . CYS A 1 406 ? 1.980 2.355 -15.039 1.00 61.53 406 CYS A O 1
ATOM 3322 N N . THR A 1 407 ? 4.144 2.907 -15.098 1.00 73.88 407 THR A N 1
ATOM 3323 C CA . THR A 1 407 ? 4.346 2.662 -13.660 1.00 73.88 407 THR A CA 1
ATOM 3324 C C . THR A 1 407 ? 3.488 3.627 -12.848 1.00 73.88 407 THR A C 1
ATOM 3326 O O . THR A 1 407 ? 3.581 4.836 -13.054 1.00 73.88 407 THR A O 1
ATOM 3329 N N . ARG A 1 408 ? 2.715 3.106 -11.903 1.00 78.88 408 ARG A N 1
ATOM 3330 C CA . ARG A 1 408 ? 1.926 3.878 -10.946 1.00 78.88 408 ARG A CA 1
ATOM 3331 C C . ARG A 1 408 ? 2.728 4.064 -9.668 1.00 78.88 408 ARG A C 1
ATOM 3333 O O . ARG A 1 408 ? 3.479 3.175 -9.273 1.00 78.88 408 ARG A O 1
ATOM 3340 N N . CYS A 1 409 ? 2.593 5.217 -9.037 1.00 80.81 409 CYS A N 1
ATOM 3341 C CA . CYS A 1 409 ? 3.258 5.514 -7.777 1.00 80.81 409 CYS A CA 1
ATOM 3342 C C . CYS A 1 409 ? 2.247 5.376 -6.635 1.00 80.81 409 CYS A C 1
ATOM 3344 O O . CYS A 1 409 ? 1.076 5.701 -6.804 1.00 80.81 409 CYS A O 1
ATOM 3346 N N . TYR A 1 410 ? 2.693 4.888 -5.486 1.00 84.31 410 TYR A N 1
ATOM 3347 C CA . TYR A 1 410 ? 1.868 4.758 -4.288 1.00 84.31 410 TYR A CA 1
ATOM 3348 C C . TYR A 1 410 ? 2.701 5.094 -3.059 1.00 84.31 410 TYR A C 1
ATOM 3350 O O . TYR A 1 410 ? 3.864 4.692 -2.969 1.00 84.31 410 TYR A O 1
ATOM 3358 N N . SER A 1 411 ? 2.119 5.808 -2.098 1.00 83.56 411 SER A N 1
ATOM 3359 C CA . SER A 1 411 ? 2.774 6.073 -0.817 1.00 83.56 411 SER A CA 1
ATOM 3360 C C . SER A 1 411 ? 3.032 4.775 -0.044 1.00 83.56 411 SER A C 1
ATOM 3362 O O . SER A 1 411 ? 2.273 3.806 -0.123 1.00 83.56 411 SER A O 1
ATOM 3364 N N . ILE A 1 412 ? 4.119 4.747 0.729 1.00 84.69 412 ILE A N 1
ATOM 3365 C CA . ILE A 1 412 ? 4.367 3.676 1.697 1.00 84.69 412 ILE A CA 1
ATOM 3366 C C . ILE A 1 412 ? 3.290 3.793 2.779 1.00 84.69 412 ILE A C 1
ATOM 3368 O O . ILE A 1 412 ? 3.253 4.773 3.519 1.00 84.69 412 ILE A O 1
ATOM 3372 N N . GLY A 1 413 ? 2.408 2.796 2.848 1.00 82.50 413 GLY A N 1
ATOM 3373 C CA . GLY A 1 413 ? 1.212 2.819 3.694 1.00 82.50 413 GLY A CA 1
ATOM 3374 C C . GLY A 1 413 ? -0.090 3.114 2.946 1.00 82.50 413 GLY A C 1
ATOM 3375 O O . GLY A 1 413 ? -1.130 3.192 3.594 1.00 82.50 413 GLY A O 1
ATOM 3376 N N . SER A 1 414 ? -0.055 3.247 1.614 1.00 87.50 414 SER A N 1
ATOM 3377 C CA . SER A 1 414 ? -1.266 3.271 0.788 1.00 87.50 414 SER A CA 1
ATOM 3378 C C . SER A 1 414 ? -2.159 2.065 1.096 1.00 87.50 414 SER A C 1
ATOM 3380 O O . SER A 1 414 ? -1.681 0.938 1.230 1.00 87.50 414 SER A O 1
ATOM 3382 N N . LEU A 1 415 ? -3.465 2.315 1.172 1.00 90.69 415 LEU A N 1
ATOM 3383 C CA . LEU A 1 415 ? -4.494 1.306 1.435 1.00 90.69 415 LEU A CA 1
ATOM 3384 C C . LEU A 1 415 ? -4.920 0.537 0.173 1.00 90.69 415 LEU A C 1
ATOM 3386 O O . LEU A 1 415 ? -5.871 -0.238 0.209 1.00 90.69 415 LEU A O 1
ATOM 3390 N N . SER A 1 416 ? -4.242 0.779 -0.953 1.00 91.06 416 SER A N 1
ATOM 3391 C CA . SER A 1 416 ? -4.517 0.131 -2.239 1.00 91.06 416 SER A CA 1
ATOM 3392 C C . SER A 1 416 ? -3.486 -0.943 -2.606 1.00 91.06 416 SER A C 1
ATOM 3394 O O . SER A 1 416 ? -3.611 -1.535 -3.678 1.00 91.06 416 SER A O 1
ATOM 3396 N N . ILE A 1 417 ? -2.465 -1.182 -1.769 1.00 93.81 417 ILE A N 1
ATOM 3397 C CA . ILE A 1 417 ? -1.382 -2.146 -2.028 1.00 93.81 417 ILE A CA 1
ATOM 3398 C C . ILE A 1 417 ? -1.488 -3.333 -1.072 1.00 93.81 417 ILE A C 1
ATOM 3400 O O . ILE A 1 417 ? -1.374 -3.174 0.135 1.00 93.81 417 ILE A O 1
ATOM 3404 N N . PHE A 1 418 ? -1.592 -4.538 -1.612 1.00 95.31 418 PHE A N 1
ATOM 3405 C CA . PHE A 1 418 ? -1.849 -5.768 -0.873 1.00 95.31 418 PHE A CA 1
ATOM 3406 C C . PHE A 1 418 ? -0.741 -6.806 -1.111 1.00 95.31 418 PHE A C 1
ATOM 3408 O O . PHE A 1 418 ? -0.056 -6.768 -2.143 1.00 95.31 418 PHE A O 1
ATOM 3415 N N . PRO A 1 419 ? -0.517 -7.731 -0.161 1.00 95.19 419 PRO A N 1
ATOM 3416 C CA . PRO A 1 419 ? 0.431 -8.819 -0.360 1.00 95.19 419 PRO A CA 1
ATOM 3417 C C . PRO A 1 419 ? -0.084 -9.798 -1.425 1.00 95.19 419 PRO A C 1
ATOM 3419 O O . PRO A 1 419 ? -1.288 -9.983 -1.585 1.00 95.19 419 PRO A O 1
ATOM 3422 N N . CYS A 1 420 ? 0.824 -10.462 -2.145 1.00 93.81 420 CYS A N 1
ATOM 3423 C CA . CYS A 1 420 ? 0.446 -11.499 -3.109 1.00 93.81 420 CYS A CA 1
ATOM 3424 C C . CYS A 1 420 ? -0.378 -12.615 -2.441 1.00 93.81 420 CYS A C 1
ATOM 3426 O O . CYS A 1 420 ? 0.010 -13.132 -1.394 1.00 93.81 420 CYS A O 1
ATOM 3428 N N . GLY A 1 421 ? -1.483 -13.010 -3.075 1.00 92.56 421 GLY A N 1
ATOM 3429 C CA . GLY A 1 421 ? -2.427 -14.011 -2.577 1.00 92.56 421 GLY A CA 1
ATOM 3430 C C . GLY A 1 421 ? -3.611 -13.420 -1.808 1.00 92.56 421 GLY A C 1
ATOM 3431 O O . GLY A 1 421 ? -4.537 -14.159 -1.471 1.00 92.56 421 GLY A O 1
ATOM 3432 N N . TYR A 1 422 ? -3.621 -12.110 -1.553 1.00 94.25 422 TYR A N 1
ATOM 3433 C CA . TYR A 1 422 ? -4.714 -11.448 -0.848 1.00 94.25 422 TYR A CA 1
ATOM 3434 C C . TYR A 1 422 ? -6.022 -11.498 -1.649 1.00 94.25 422 TYR A C 1
ATOM 3436 O O . TYR A 1 422 ? -7.065 -11.853 -1.101 1.00 94.25 422 TYR A O 1
ATOM 3444 N N . ALA A 1 423 ? -5.956 -11.250 -2.959 1.00 92.44 423 ALA A N 1
ATOM 3445 C CA . ALA A 1 423 ? -7.092 -11.339 -3.866 1.00 92.44 423 ALA A CA 1
ATOM 3446 C C . ALA A 1 423 ? -7.743 -12.728 -3.831 1.00 92.44 423 ALA A C 1
ATOM 3448 O O . ALA A 1 423 ? -8.952 -12.842 -3.652 1.00 92.44 423 ALA A O 1
ATOM 3449 N N . ALA A 1 424 ? -6.934 -13.789 -3.921 1.00 91.38 424 ALA A N 1
ATOM 3450 C CA . ALA A 1 424 ? -7.418 -15.166 -3.853 1.00 91.38 424 ALA A CA 1
ATOM 3451 C C . ALA A 1 424 ? -8.056 -15.485 -2.491 1.00 91.38 424 ALA A C 1
ATOM 3453 O O . ALA A 1 424 ? -9.103 -16.123 -2.436 1.00 91.38 424 ALA A O 1
ATOM 3454 N N . ARG A 1 425 ? -7.458 -15.005 -1.392 1.00 92.25 425 ARG A N 1
ATOM 3455 C CA . ARG A 1 425 ? -7.977 -15.212 -0.033 1.00 92.25 425 ARG A CA 1
ATOM 3456 C C . ARG A 1 425 ? -9.359 -14.588 0.181 1.00 92.25 425 ARG A C 1
ATOM 3458 O O . ARG A 1 425 ? -10.162 -15.159 0.912 1.00 92.25 425 ARG A O 1
ATOM 3465 N N . TYR A 1 426 ? -9.617 -13.436 -0.434 1.00 91.06 426 TYR A N 1
ATOM 3466 C CA . TYR A 1 426 ? -10.848 -12.662 -0.255 1.00 91.06 426 TYR A CA 1
ATOM 3467 C C . TYR A 1 426 ? -11.766 -12.662 -1.487 1.00 91.06 426 TYR A C 1
ATOM 3469 O O . TYR A 1 426 ? -12.674 -11.839 -1.571 1.00 91.06 426 TYR A O 1
ATOM 3477 N N . ASN A 1 427 ? -11.558 -13.594 -2.425 1.00 88.31 427 ASN A N 1
ATOM 3478 C CA . ASN A 1 427 ? -12.340 -13.742 -3.660 1.00 88.31 427 ASN A CA 1
ATOM 3479 C C . ASN A 1 427 ? -12.448 -12.453 -4.496 1.00 88.31 427 ASN A C 1
ATOM 3481 O O . ASN A 1 427 ? -13.476 -12.172 -5.111 1.00 88.31 427 ASN A O 1
ATOM 3485 N N . ILE A 1 428 ? -11.374 -11.665 -4.534 1.00 89.06 428 ILE A N 1
ATOM 3486 C CA . ILE A 1 428 ? -11.288 -10.445 -5.336 1.00 89.06 428 ILE A CA 1
ATOM 3487 C C . ILE A 1 428 ? -10.780 -10.822 -6.732 1.00 89.06 428 ILE A C 1
ATOM 3489 O O . ILE A 1 428 ? -9.765 -11.519 -6.835 1.00 89.06 428 ILE A O 1
ATOM 3493 N N . PRO A 1 429 ? -11.416 -10.355 -7.822 1.00 89.00 429 PRO A N 1
ATOM 3494 C CA . PRO A 1 429 ? -10.923 -10.615 -9.169 1.00 89.00 429 PRO A CA 1
ATOM 3495 C C . PRO A 1 429 ? -9.491 -10.102 -9.346 1.00 89.00 429 PRO A C 1
ATOM 3497 O O . PRO A 1 429 ? -9.210 -8.932 -9.078 1.00 89.00 429 PRO A O 1
ATOM 3500 N N . LEU A 1 430 ? -8.592 -10.967 -9.821 1.00 87.69 430 LEU A N 1
ATOM 3501 C CA . LEU A 1 430 ? -7.183 -10.643 -10.038 1.00 87.69 430 LEU A CA 1
ATOM 3502 C C . LEU A 1 430 ? -6.834 -10.700 -11.525 1.00 87.69 430 LEU A C 1
ATOM 3504 O O . LEU A 1 430 ? -6.871 -11.758 -12.155 1.00 87.69 430 LEU A O 1
ATOM 3508 N N . VAL A 1 431 ? -6.420 -9.560 -12.068 1.00 86.88 431 VAL A N 1
ATOM 3509 C CA . VAL A 1 431 ? -5.783 -9.466 -13.380 1.00 86.88 431 VAL A CA 1
ATOM 3510 C C . VAL A 1 431 ? -4.300 -9.783 -13.204 1.00 86.88 431 VAL A C 1
ATOM 3512 O O . VAL A 1 431 ? -3.506 -8.948 -12.762 1.00 86.88 431 VAL A O 1
ATOM 3515 N N . GLY A 1 432 ? -3.956 -11.035 -13.493 1.00 82.00 432 GLY A N 1
ATOM 3516 C CA . GLY A 1 432 ? -2.601 -11.565 -13.377 1.00 82.00 432 GLY A CA 1
ATOM 3517 C C . GLY A 1 432 ? -1.697 -11.252 -14.568 1.00 82.00 432 GLY A C 1
ATOM 3518 O O . GLY A 1 432 ? -2.138 -10.747 -15.596 1.00 82.00 432 GLY A O 1
ATOM 3519 N N . GLU A 1 433 ? -0.420 -11.606 -14.462 1.00 78.44 433 GLU A N 1
ATOM 3520 C CA . GLU A 1 433 ? 0.567 -11.395 -15.526 1.00 78.44 433 GLU A CA 1
ATOM 3521 C C . GLU A 1 433 ? 0.284 -12.221 -16.789 1.00 78.44 433 GLU A C 1
ATOM 3523 O O . GLU A 1 433 ? -0.312 -13.300 -16.753 1.00 78.44 433 GLU A O 1
ATOM 3528 N N . ALA A 1 434 ? 0.753 -11.712 -17.932 1.00 69.50 434 ALA A N 1
ATOM 3529 C CA . ALA A 1 434 ? 0.678 -12.443 -19.191 1.00 69.50 434 ALA A CA 1
ATOM 3530 C C . ALA A 1 434 ? 1.529 -13.723 -19.131 1.00 69.50 434 ALA A C 1
ATOM 3532 O O . ALA A 1 434 ? 2.606 -13.740 -18.532 1.00 69.50 434 ALA A O 1
ATOM 3533 N N . ILE A 1 435 ? 1.069 -14.786 -19.800 1.00 66.00 435 ILE A N 1
ATOM 3534 C CA . ILE A 1 435 ? 1.804 -16.053 -19.890 1.00 66.00 435 ILE A CA 1
ATOM 3535 C C . ILE A 1 435 ? 3.161 -15.800 -20.548 1.00 66.00 435 ILE A C 1
ATOM 3537 O O . ILE A 1 435 ? 3.242 -15.288 -21.668 1.00 66.00 435 ILE A O 1
ATOM 3541 N N . VAL A 1 436 ? 4.229 -16.185 -19.853 1.00 67.50 436 VAL A N 1
ATOM 3542 C CA . VAL A 1 436 ? 5.595 -15.968 -20.322 1.00 67.50 436 VAL A CA 1
ATOM 3543 C C . VAL A 1 436 ? 6.138 -17.233 -20.993 1.00 67.50 436 VAL A C 1
ATOM 3545 O O . VAL A 1 436 ? 5.923 -18.330 -20.473 1.00 67.50 436 VAL A O 1
ATOM 3548 N N . PRO A 1 437 ? 6.855 -17.128 -22.130 1.00 66.81 437 PRO A N 1
ATOM 3549 C CA . PRO A 1 437 ? 7.500 -18.285 -22.737 1.00 66.81 437 PRO A CA 1
ATOM 3550 C C . PRO A 1 437 ? 8.521 -18.907 -21.779 1.00 66.81 437 PRO A C 1
ATOM 3552 O O . PRO A 1 437 ? 9.383 -18.205 -21.259 1.00 66.81 437 PRO A O 1
ATOM 3555 N N . THR A 1 438 ? 8.476 -20.224 -21.596 1.00 67.19 438 THR A N 1
ATOM 3556 C CA . THR A 1 438 ? 9.463 -20.965 -20.797 1.00 67.19 438 THR A CA 1
ATOM 3557 C C . THR A 1 438 ? 10.380 -21.786 -21.694 1.00 67.19 438 THR A C 1
ATOM 3559 O O . THR A 1 438 ? 9.953 -22.313 -22.724 1.00 67.19 438 THR A O 1
ATOM 3562 N N . LEU A 1 439 ? 11.640 -21.941 -21.291 1.00 72.69 439 LEU A N 1
ATOM 3563 C CA . LEU A 1 439 ? 12.550 -22.904 -21.915 1.00 72.69 439 LEU A CA 1
ATOM 3564 C C . LEU A 1 439 ? 12.368 -24.302 -21.307 1.00 72.69 439 LEU A C 1
ATOM 3566 O O . LEU A 1 439 ? 12.078 -24.441 -20.121 1.00 72.69 439 LEU A O 1
ATOM 3570 N N . ARG A 1 440 ? 12.575 -25.356 -22.102 1.00 67.12 440 ARG A N 1
ATOM 3571 C CA . ARG A 1 440 ? 12.618 -26.730 -21.578 1.00 67.12 440 ARG A CA 1
ATOM 3572 C C . ARG A 1 440 ? 13.878 -26.933 -20.736 1.00 67.12 440 ARG A C 1
ATOM 3574 O O . ARG A 1 440 ? 14.975 -26.602 -21.181 1.00 67.12 440 ARG A O 1
ATOM 3581 N N . ALA A 1 441 ? 13.722 -27.522 -19.551 1.00 61.50 441 ALA A N 1
ATOM 3582 C CA . ALA A 1 441 ? 14.853 -27.998 -18.766 1.00 61.50 441 ALA A CA 1
ATOM 3583 C C . ALA A 1 441 ? 15.497 -29.205 -19.469 1.00 61.50 441 ALA A C 1
ATOM 3585 O O . ALA A 1 441 ? 14.811 -30.157 -19.841 1.00 61.50 441 ALA A O 1
ATOM 3586 N N . THR A 1 442 ? 16.813 -29.169 -19.657 1.00 58.84 442 THR A N 1
ATOM 3587 C CA . THR A 1 442 ? 17.599 -30.261 -20.245 1.00 58.84 442 THR A CA 1
ATOM 3588 C C . THR A 1 442 ? 18.471 -30.937 -19.181 1.00 58.84 442 THR A C 1
ATOM 3590 O O . THR A 1 442 ? 18.784 -30.366 -18.135 1.00 58.84 442 THR A O 1
ATOM 3593 N N . THR A 1 443 ? 18.851 -32.195 -19.418 1.00 57.38 443 THR A N 1
ATOM 3594 C CA . THR A 1 443 ? 19.763 -32.953 -18.540 1.00 57.38 443 THR A CA 1
ATOM 3595 C C . THR A 1 443 ? 21.156 -32.325 -18.531 1.00 57.38 443 THR A C 1
ATOM 3597 O O . THR A 1 443 ? 21.596 -31.908 -19.596 1.00 57.38 443 THR A O 1
ATOM 3600 N N . ASP A 1 444 ? 21.862 -32.308 -17.389 1.00 60.22 444 ASP A N 1
ATOM 3601 C CA . ASP A 1 444 ? 23.186 -31.673 -17.186 1.00 60.22 444 ASP A CA 1
ATOM 3602 C C . ASP A 1 444 ? 24.234 -32.058 -18.257 1.00 60.22 444 ASP A C 1
ATOM 3604 O O . ASP A 1 444 ? 24.978 -33.031 -18.119 1.00 60.22 444 ASP A O 1
ATOM 3608 N N . ARG A 1 445 ? 24.288 -31.282 -19.351 1.00 57.72 445 ARG A N 1
ATOM 3609 C CA . ARG A 1 445 ? 25.140 -31.549 -20.524 1.00 57.72 445 ARG A CA 1
ATOM 3610 C C . ARG A 1 445 ? 26.617 -31.244 -20.273 1.00 57.72 445 ARG A C 1
ATOM 3612 O O . ARG A 1 445 ? 27.470 -31.764 -20.989 1.00 57.72 445 ARG A O 1
ATOM 3619 N N . PHE A 1 446 ? 26.931 -30.396 -19.291 1.00 62.38 446 PHE A N 1
ATOM 3620 C CA . PHE A 1 446 ? 28.274 -29.831 -19.112 1.00 62.38 446 PHE A CA 1
ATOM 3621 C C . PHE A 1 446 ? 28.963 -30.245 -17.812 1.00 62.38 446 PHE A C 1
ATOM 3623 O O . PHE A 1 446 ? 30.163 -29.993 -17.671 1.00 62.38 446 PHE A O 1
ATOM 3630 N N . ASN A 1 447 ? 28.247 -30.902 -16.893 1.00 67.69 447 ASN A N 1
ATOM 3631 C CA . ASN A 1 447 ? 28.761 -31.364 -15.608 1.00 67.69 447 ASN A CA 1
ATOM 3632 C C . ASN A 1 447 ? 29.536 -30.241 -14.900 1.00 67.69 447 ASN A C 1
ATOM 3634 O O . ASN A 1 447 ? 30.741 -30.341 -14.642 1.00 67.69 447 ASN A O 1
ATOM 3638 N N . LEU A 1 448 ? 28.850 -29.120 -14.640 1.00 69.31 448 LEU A N 1
ATOM 3639 C CA . LEU A 1 448 ? 29.456 -27.902 -14.080 1.00 69.31 448 LEU A CA 1
ATOM 3640 C C . LEU A 1 448 ? 30.186 -28.172 -12.753 1.00 69.31 448 LEU A C 1
ATOM 3642 O O . LEU A 1 448 ? 31.190 -27.519 -12.462 1.00 69.31 448 LEU A O 1
ATOM 3646 N N . SER A 1 449 ? 29.771 -29.201 -12.007 1.00 70.88 449 SER A N 1
ATOM 3647 C CA . SER A 1 449 ? 30.437 -29.693 -10.789 1.00 70.88 449 SER A CA 1
ATOM 3648 C C . SER A 1 449 ? 31.920 -30.082 -10.980 1.00 70.88 449 SER A C 1
ATOM 3650 O O . SER A 1 449 ? 32.714 -30.074 -10.027 1.00 70.88 449 SER A O 1
ATOM 3652 N N . LYS A 1 450 ? 32.329 -30.360 -12.227 1.00 71.12 450 LYS A N 1
ATOM 3653 C CA . LYS A 1 450 ? 33.719 -30.616 -12.629 1.00 71.12 450 LYS A CA 1
ATOM 3654 C C . LYS A 1 450 ? 34.592 -29.357 -12.599 1.00 71.12 450 LYS A C 1
ATOM 3656 O O . LYS A 1 450 ? 35.793 -29.457 -12.346 1.00 71.12 450 LYS A O 1
ATOM 3661 N N . TYR A 1 451 ? 34.014 -28.184 -12.854 1.00 69.50 451 TYR A N 1
ATOM 3662 C CA . TYR A 1 451 ? 34.734 -26.910 -12.997 1.00 69.50 451 TYR A CA 1
ATOM 3663 C C . TYR A 1 451 ? 34.443 -25.916 -11.863 1.00 69.50 451 TYR A C 1
ATOM 3665 O O . TYR A 1 451 ? 35.244 -25.010 -11.622 1.00 69.50 451 TYR A O 1
ATOM 3673 N N . TYR A 1 452 ? 33.341 -26.111 -11.139 1.00 72.19 452 TYR A N 1
ATOM 3674 C CA . TYR A 1 452 ? 32.846 -25.211 -10.103 1.00 72.19 452 TYR A CA 1
ATOM 3675 C C . TYR A 1 452 ? 32.550 -25.958 -8.791 1.00 72.19 452 TYR A C 1
ATOM 3677 O O . TYR A 1 452 ? 32.368 -27.174 -8.777 1.00 72.19 452 TYR A O 1
ATOM 3685 N N . SER A 1 453 ? 32.571 -25.234 -7.671 1.00 71.31 453 SER A N 1
ATOM 3686 C CA . SER A 1 453 ? 32.376 -25.752 -6.311 1.00 71.31 453 SER A CA 1
ATOM 3687 C C . SER A 1 453 ? 31.355 -24.893 -5.556 1.00 71.31 453 SER A C 1
ATOM 3689 O O . SER A 1 453 ? 31.462 -23.667 -5.622 1.00 71.31 453 SER A O 1
ATOM 3691 N N . PRO A 1 454 ? 30.423 -25.493 -4.787 1.00 70.00 454 PRO A N 1
ATOM 3692 C CA . PRO A 1 454 ? 29.481 -24.750 -3.951 1.00 70.00 454 PRO A CA 1
ATOM 3693 C C . PRO A 1 454 ? 30.118 -24.247 -2.660 1.00 70.00 454 PRO A C 1
ATOM 3695 O O . PRO A 1 454 ? 29.501 -23.485 -1.926 1.00 70.00 454 PRO A O 1
ATOM 3698 N N . THR A 1 455 ? 31.349 -24.664 -2.373 1.00 70.38 455 THR A N 1
ATOM 3699 C CA . THR A 1 455 ? 32.112 -24.207 -1.215 1.00 70.38 455 THR A CA 1
ATOM 3700 C C . THR A 1 455 ? 33.080 -23.113 -1.663 1.00 70.38 455 THR A C 1
ATOM 3702 O O . THR A 1 455 ? 33.901 -23.382 -2.553 1.00 70.38 455 THR A O 1
ATOM 3705 N N . PRO A 1 456 ? 33.012 -21.896 -1.085 1.00 63.50 456 PRO A N 1
ATOM 3706 C CA . PRO A 1 456 ? 33.982 -20.843 -1.358 1.00 63.50 456 PRO A CA 1
ATOM 3707 C C . PRO A 1 456 ? 35.398 -21.335 -1.044 1.00 63.50 456 PRO A C 1
ATOM 3709 O O . PRO A 1 456 ? 35.650 -21.891 0.023 1.00 63.50 456 PRO A O 1
ATOM 3712 N N . GLY A 1 457 ? 36.336 -21.152 -1.975 1.00 62.12 457 GLY A N 1
ATOM 3713 C CA . GLY A 1 457 ? 37.739 -21.494 -1.734 1.00 62.12 457 GLY A CA 1
ATOM 3714 C C . GLY A 1 457 ? 38.384 -20.547 -0.717 1.00 62.12 457 GLY A C 1
ATOM 3715 O O . GLY A 1 457 ? 38.077 -19.355 -0.694 1.00 62.12 457 GLY A O 1
ATOM 3716 N N . ALA A 1 458 ? 39.318 -21.052 0.093 1.00 57.09 458 ALA A N 1
ATOM 3717 C CA . ALA A 1 458 ? 40.068 -20.230 1.040 1.00 57.09 458 ALA A CA 1
ATOM 3718 C C . ALA A 1 458 ? 40.896 -19.154 0.306 1.00 57.09 458 ALA A C 1
ATOM 3720 O O . ALA A 1 458 ? 41.738 -19.480 -0.538 1.00 57.09 458 ALA A O 1
ATOM 3721 N N . VAL A 1 459 ? 40.678 -17.883 0.669 1.00 52.22 459 VAL A N 1
ATOM 3722 C CA . VAL A 1 459 ? 41.216 -16.667 0.016 1.00 52.22 459 VAL A CA 1
ATOM 3723 C C . VAL A 1 459 ? 42.745 -16.688 -0.157 1.00 52.22 459 VAL A C 1
ATOM 3725 O O . VAL A 1 459 ? 43.258 -16.123 -1.120 1.00 52.22 459 VAL A O 1
ATOM 3728 N N . PHE A 1 460 ? 43.471 -17.397 0.714 1.00 49.78 460 PHE A N 1
ATOM 3729 C CA . PHE A 1 460 ? 44.941 -17.406 0.765 1.00 49.78 460 PHE A CA 1
ATOM 3730 C C . PHE A 1 460 ? 45.600 -18.753 0.426 1.00 49.78 460 PHE A C 1
ATOM 3732 O O . PHE A 1 460 ? 46.789 -18.950 0.676 1.00 49.78 460 PHE A O 1
ATOM 3739 N N . SER A 1 461 ? 44.868 -19.700 -0.160 1.00 53.09 461 SER A N 1
ATOM 3740 C CA . SER A 1 461 ? 45.449 -21.000 -0.512 1.00 53.09 461 SER A CA 1
ATOM 3741 C C . SER A 1 461 ? 46.254 -20.914 -1.820 1.00 53.09 461 SER A C 1
ATOM 3743 O O . SER A 1 461 ? 45.708 -20.697 -2.905 1.00 53.09 461 SER A O 1
ATOM 3745 N N . LYS A 1 462 ? 47.589 -21.065 -1.727 1.00 46.31 462 LYS A N 1
ATOM 3746 C CA . LYS A 1 462 ? 48.485 -21.160 -2.895 1.00 46.31 462 LYS A CA 1
ATOM 3747 C C . LYS A 1 462 ? 48.043 -22.345 -3.756 1.00 46.31 462 LYS A C 1
ATOM 3749 O O . LYS A 1 462 ? 48.167 -23.500 -3.355 1.00 46.31 462 LYS A O 1
ATOM 3754 N N . ARG A 1 463 ? 47.524 -22.044 -4.946 1.00 52.88 463 ARG A N 1
ATOM 3755 C CA . ARG A 1 463 ? 46.972 -23.023 -5.889 1.00 52.88 463 ARG A CA 1
ATOM 3756 C C . 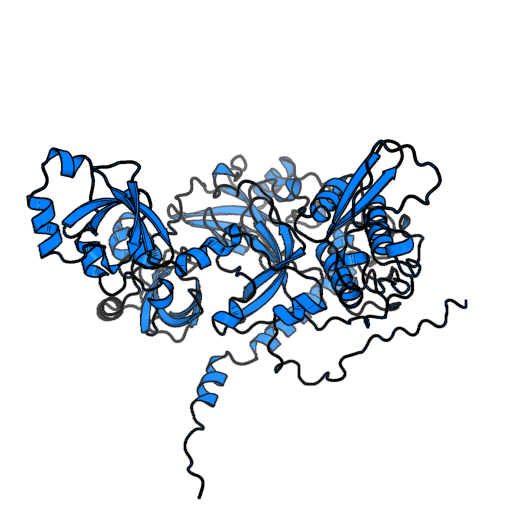ARG A 1 463 ? 48.098 -23.876 -6.482 1.00 52.88 463 ARG A C 1
ATOM 3758 O O . ARG A 1 463 ? 48.706 -23.490 -7.475 1.00 52.88 463 ARG A O 1
ATOM 3765 N N . LYS A 1 464 ? 48.388 -25.031 -5.877 1.00 43.66 464 LYS A N 1
ATOM 3766 C CA . LYS A 1 464 ? 49.248 -26.067 -6.467 1.00 43.66 464 LYS A CA 1
ATOM 3767 C C . LYS A 1 464 ? 48.392 -27.213 -7.017 1.00 43.66 464 LYS A C 1
ATOM 3769 O O . LYS A 1 464 ? 47.618 -27.818 -6.287 1.00 43.66 464 LYS A O 1
ATOM 3774 N N . GLY A 1 465 ? 48.566 -27.518 -8.302 1.00 51.91 465 GLY A N 1
ATOM 3775 C CA . GLY A 1 465 ? 48.339 -28.850 -8.885 1.00 51.91 465 GLY A CA 1
ATOM 3776 C C . GLY A 1 465 ? 46.907 -29.301 -9.196 1.00 51.91 465 GLY A C 1
ATOM 3777 O O . GLY A 1 465 ? 46.746 -30.178 -10.036 1.00 51.91 465 GLY A O 1
ATOM 3778 N N . VAL A 1 466 ? 45.865 -28.708 -8.613 1.00 50.22 466 VAL A N 1
ATOM 3779 C CA . VAL A 1 466 ? 44.466 -29.066 -8.920 1.00 50.22 466 VAL A CA 1
ATOM 3780 C C . VAL A 1 466 ? 43.779 -27.859 -9.550 1.00 50.22 466 VAL A C 1
ATOM 3782 O O . VAL A 1 466 ? 43.880 -26.759 -9.008 1.00 50.22 466 VAL A O 1
ATOM 3785 N N . ARG A 1 467 ? 43.101 -28.038 -10.700 1.00 53.03 467 ARG A N 1
ATOM 3786 C CA . ARG A 1 467 ? 42.243 -27.004 -11.315 1.00 53.03 467 ARG A CA 1
ATOM 3787 C C . ARG A 1 467 ? 41.335 -26.439 -10.221 1.00 53.03 467 ARG A C 1
ATOM 3789 O O . ARG A 1 467 ? 40.415 -27.125 -9.781 1.00 53.03 467 ARG A O 1
ATOM 3796 N N . SER A 1 468 ? 41.631 -25.235 -9.727 1.00 54.00 468 SER A N 1
ATOM 3797 C CA . SER A 1 468 ? 40.863 -24.646 -8.633 1.00 54.00 468 SER A CA 1
ATOM 3798 C C . SER A 1 468 ? 39.448 -24.418 -9.138 1.00 54.00 468 SER A C 1
ATOM 3800 O O . SER A 1 468 ? 39.249 -23.594 -10.033 1.00 54.00 468 SER A O 1
ATOM 3802 N N . ARG A 1 469 ? 38.488 -25.169 -8.601 1.00 60.81 469 ARG A N 1
ATOM 3803 C CA . ARG A 1 469 ? 37.086 -25.008 -8.965 1.00 60.81 469 ARG A CA 1
ATOM 3804 C C . ARG A 1 469 ? 36.618 -23.627 -8.513 1.00 60.81 469 ARG A C 1
ATOM 3806 O O . ARG A 1 469 ? 36.867 -23.236 -7.373 1.00 60.81 469 ARG A O 1
ATOM 3813 N N . PHE A 1 470 ? 36.011 -22.865 -9.416 1.00 66.00 470 PHE A N 1
ATOM 3814 C CA . PHE A 1 470 ? 35.486 -21.540 -9.083 1.00 66.00 470 PHE A CA 1
ATOM 3815 C C . PHE A 1 470 ? 34.246 -21.684 -8.192 1.00 66.00 470 PHE A C 1
ATOM 3817 O O . PHE A 1 470 ? 33.505 -22.655 -8.330 1.00 66.00 470 PHE A O 1
ATOM 3824 N N . PHE A 1 471 ? 34.021 -20.743 -7.272 1.00 69.19 471 PHE A N 1
ATOM 3825 C CA . PHE A 1 471 ? 32.806 -20.763 -6.457 1.00 69.19 471 PHE A CA 1
ATOM 3826 C C . PHE A 1 471 ? 31.578 -20.502 -7.333 1.00 69.19 471 PHE A C 1
ATOM 3828 O O . PHE A 1 471 ? 31.568 -19.542 -8.104 1.00 69.19 471 PHE A O 1
ATOM 3835 N N . LEU A 1 472 ? 30.557 -21.341 -7.192 1.00 69.06 472 LEU A N 1
ATOM 3836 C CA . LEU A 1 472 ? 29.247 -21.170 -7.808 1.00 69.06 472 LEU A CA 1
ATOM 3837 C C . LEU A 1 472 ?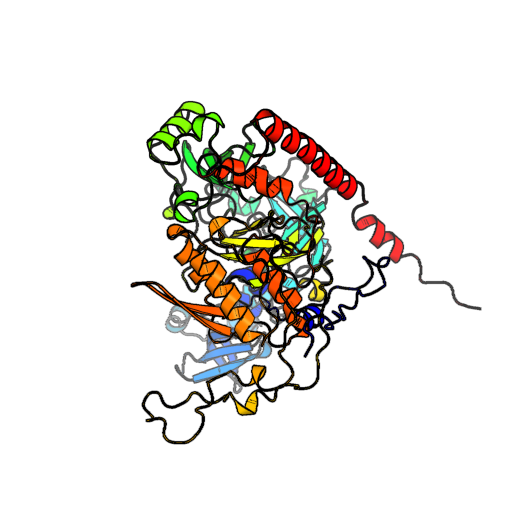 28.196 -21.765 -6.865 1.00 69.06 472 LEU A C 1
ATOM 3839 O O . LEU A 1 472 ? 28.399 -22.873 -6.378 1.00 69.06 472 LEU A O 1
ATOM 3843 N N . SER A 1 473 ? 27.102 -21.046 -6.590 1.00 67.69 473 SER A N 1
ATOM 3844 C CA . SER A 1 473 ? 26.067 -21.528 -5.660 1.00 67.69 473 SER A CA 1
ATOM 3845 C C . SER A 1 473 ? 25.526 -22.899 -6.086 1.00 67.69 473 SER A C 1
ATOM 3847 O O . SER A 1 473 ? 25.431 -23.198 -7.278 1.00 67.69 473 SER A O 1
ATOM 3849 N N . ARG A 1 474 ? 25.169 -23.730 -5.098 1.00 69.00 474 ARG A N 1
ATOM 3850 C CA . ARG A 1 474 ? 24.731 -25.122 -5.287 1.00 69.00 474 ARG A CA 1
ATOM 3851 C C . ARG A 1 474 ? 23.596 -25.255 -6.304 1.00 69.00 474 ARG A C 1
ATOM 3853 O O . ARG A 1 474 ? 23.614 -26.209 -7.072 1.00 69.00 474 ARG A O 1
ATOM 3860 N N . VAL A 1 475 ? 22.696 -24.274 -6.341 1.00 65.38 475 VAL A N 1
ATOM 3861 C CA . VAL A 1 475 ? 21.562 -24.178 -7.277 1.00 65.38 475 VAL A CA 1
ATOM 3862 C C . VAL A 1 475 ? 22.001 -24.321 -8.742 1.00 65.38 475 VAL A C 1
ATOM 3864 O O . VAL A 1 475 ? 21.349 -24.985 -9.535 1.00 65.38 475 VAL A O 1
ATOM 3867 N N . TRP A 1 476 ? 23.171 -23.789 -9.093 1.00 67.38 476 TRP A N 1
ATOM 3868 C CA . TRP A 1 476 ? 23.682 -23.745 -10.468 1.00 67.38 476 TRP A CA 1
ATOM 3869 C C . TRP A 1 476 ? 24.559 -24.932 -10.855 1.00 67.38 476 TRP A C 1
ATOM 3871 O O . TRP A 1 476 ? 24.969 -25.059 -12.008 1.00 67.38 476 TRP A O 1
ATOM 3881 N N . LEU A 1 477 ? 24.912 -25.769 -9.881 1.00 68.44 477 LEU A N 1
ATOM 3882 C CA . LEU A 1 477 ? 25.746 -26.950 -10.099 1.00 68.44 477 LEU A CA 1
ATOM 3883 C C . LEU A 1 477 ? 24.929 -28.175 -10.502 1.00 68.44 477 LEU A C 1
ATOM 3885 O O . LEU A 1 477 ? 25.519 -29.195 -10.850 1.00 68.44 477 LEU A O 1
ATOM 3889 N N . THR A 1 478 ? 23.603 -28.082 -10.428 1.00 61.38 478 THR A N 1
ATOM 3890 C CA . THR A 1 478 ? 22.664 -29.169 -10.696 1.00 61.38 478 THR A CA 1
ATOM 3891 C C . THR A 1 478 ? 21.776 -28.811 -11.882 1.00 61.38 478 THR A C 1
ATOM 3893 O O . THR A 1 478 ? 21.004 -27.868 -11.788 1.00 61.38 478 THR A O 1
ATOM 3896 N N . GLY A 1 479 ? 21.848 -29.569 -12.979 1.00 61.84 479 GLY A N 1
ATOM 3897 C CA . GLY A 1 479 ? 21.032 -29.330 -14.179 1.00 61.84 479 GLY A CA 1
ATOM 3898 C C . GLY A 1 479 ? 21.738 -28.501 -15.257 1.00 61.84 479 GLY A C 1
ATOM 3899 O O . GLY A 1 479 ? 22.760 -27.855 -15.016 1.00 61.84 479 GLY A O 1
ATOM 3900 N N . ASP A 1 480 ? 21.216 -28.556 -16.482 1.00 63.69 480 ASP A N 1
ATOM 3901 C CA . ASP A 1 480 ? 21.828 -27.895 -17.632 1.00 63.69 480 ASP A CA 1
ATOM 3902 C C . ASP A 1 480 ? 21.416 -26.430 -17.742 1.00 63.69 480 ASP A C 1
ATOM 3904 O O . ASP A 1 480 ? 20.413 -26.093 -18.363 1.00 63.69 480 ASP A O 1
ATOM 3908 N N . HIS A 1 481 ? 22.242 -25.558 -17.169 1.00 73.75 481 HIS A N 1
ATOM 3909 C CA . HIS A 1 481 ? 22.071 -24.109 -17.201 1.00 73.75 481 HIS A CA 1
ATOM 3910 C C . HIS A 1 481 ? 22.564 -23.450 -18.498 1.00 73.75 481 HIS A C 1
ATOM 3912 O O . HIS A 1 481 ? 23.055 -22.322 -18.468 1.00 73.75 481 HIS A O 1
ATOM 3918 N N . TRP A 1 482 ? 22.514 -24.150 -19.633 1.00 77.81 482 TRP A N 1
ATOM 3919 C CA . TRP A 1 482 ? 22.992 -23.621 -20.908 1.00 77.81 482 TRP A CA 1
ATOM 3920 C C . TRP A 1 482 ? 21.911 -22.834 -21.643 1.00 77.81 482 TRP A C 1
ATOM 3922 O O . TRP A 1 482 ? 20.833 -23.340 -21.943 1.00 77.81 482 TRP A O 1
ATOM 3932 N N . MET A 1 483 ? 22.239 -21.598 -21.996 1.00 82.88 483 MET A N 1
ATOM 3933 C CA . MET A 1 483 ? 21.332 -20.671 -22.649 1.00 82.88 483 MET A CA 1
ATOM 3934 C C . MET A 1 483 ? 21.603 -20.583 -24.154 1.00 82.88 483 MET A C 1
ATOM 3936 O O . MET A 1 483 ? 22.772 -20.530 -24.562 1.00 82.88 483 MET A O 1
ATOM 3940 N N . PRO A 1 484 ? 20.554 -20.512 -24.997 1.00 84.25 484 PRO A N 1
ATOM 3941 C CA . PRO A 1 484 ? 20.698 -20.084 -26.384 1.00 84.25 484 PRO A CA 1
ATOM 3942 C C . PRO A 1 484 ? 21.186 -18.630 -26.482 1.00 84.25 484 PRO A C 1
ATOM 3944 O O . PRO A 1 484 ? 21.337 -17.917 -25.490 1.00 84.25 484 PRO A O 1
ATOM 3947 N N . VAL A 1 485 ? 21.440 -18.194 -27.714 1.00 87.25 485 VAL A N 1
ATOM 3948 C CA . VAL A 1 485 ? 21.796 -16.805 -28.025 1.00 87.25 485 VAL A CA 1
ATOM 3949 C C . VAL A 1 485 ? 20.698 -15.855 -27.529 1.00 87.25 485 VAL A C 1
ATOM 3951 O O . VAL A 1 485 ? 19.517 -16.073 -27.803 1.00 87.25 485 VAL A O 1
ATOM 3954 N N . VAL A 1 486 ? 21.088 -14.784 -26.832 1.00 91.12 486 VAL A N 1
ATOM 3955 C CA . VAL A 1 486 ? 20.180 -13.691 -26.440 1.00 91.12 486 VAL A CA 1
ATOM 3956 C C . VAL A 1 486 ? 20.395 -12.530 -27.400 1.00 91.12 486 VAL A C 1
ATOM 3958 O O . VAL A 1 486 ? 21.480 -11.956 -27.450 1.00 91.12 486 VAL A O 1
ATOM 3961 N N . TYR A 1 487 ? 19.385 -12.183 -28.184 1.00 89.31 487 TYR A N 1
ATOM 3962 C CA . TYR A 1 487 ? 19.456 -11.110 -29.171 1.00 89.31 487 TYR A CA 1
ATOM 3963 C C . TYR A 1 487 ? 19.233 -9.744 -28.529 1.00 89.31 487 TYR A C 1
ATOM 3965 O O . TYR A 1 487 ? 18.449 -9.618 -27.591 1.00 89.31 487 TYR A O 1
ATOM 3973 N N . ILE A 1 488 ? 19.907 -8.728 -29.074 1.00 87.88 488 ILE A N 1
ATOM 3974 C CA . ILE A 1 488 ? 19.706 -7.321 -28.722 1.00 87.88 488 ILE A CA 1
ATOM 3975 C C . ILE A 1 488 ? 18.898 -6.679 -29.848 1.00 87.88 488 ILE A C 1
ATOM 3977 O O . ILE A 1 488 ? 19.398 -6.497 -30.960 1.00 87.88 488 ILE A O 1
ATOM 3981 N N . ASN A 1 489 ? 17.633 -6.362 -29.582 1.00 85.25 489 ASN A N 1
ATOM 3982 C CA . ASN A 1 489 ? 16.735 -5.779 -30.573 1.00 85.25 489 ASN A CA 1
ATOM 3983 C C . ASN A 1 489 ? 16.775 -4.255 -30.460 1.00 85.25 489 ASN A C 1
ATOM 3985 O O . ASN A 1 489 ? 15.993 -3.648 -29.734 1.00 85.25 489 ASN A O 1
ATOM 3989 N N . LEU A 1 490 ? 17.689 -3.633 -31.205 1.00 77.31 490 LEU A N 1
ATOM 3990 C CA . LEU A 1 490 ? 17.924 -2.181 -31.176 1.00 77.31 490 LEU A CA 1
ATOM 3991 C C . LEU A 1 490 ? 16.722 -1.331 -31.633 1.00 77.31 490 LEU A C 1
ATOM 3993 O O . LEU A 1 490 ? 16.704 -0.133 -31.385 1.00 77.31 490 LEU A O 1
ATOM 3997 N N . GLY A 1 491 ? 15.722 -1.935 -32.285 1.00 73.31 491 GLY A N 1
ATOM 3998 C CA . GLY A 1 491 ? 14.454 -1.272 -32.621 1.00 73.31 491 GLY A CA 1
ATOM 3999 C C . GLY A 1 491 ? 13.449 -1.204 -31.461 1.00 73.31 491 GLY A C 1
ATOM 4000 O O . GLY A 1 491 ? 12.373 -0.632 -31.616 1.00 73.31 491 GLY A O 1
ATOM 4001 N N . CYS A 1 492 ? 13.761 -1.814 -30.316 1.00 78.25 492 CYS A N 1
ATOM 4002 C CA . 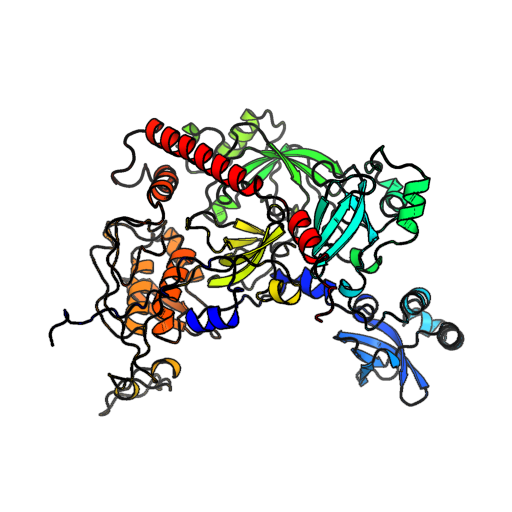CYS A 1 492 ? 12.942 -1.757 -29.111 1.00 78.25 492 CYS A CA 1
ATOM 4003 C C . CYS A 1 492 ? 13.385 -0.608 -28.196 1.00 78.25 492 CYS A C 1
ATOM 4005 O O . CYS A 1 492 ? 14.573 -0.303 -28.093 1.00 78.25 492 CYS A O 1
ATOM 4007 N N . TYR A 1 493 ? 12.429 -0.033 -27.460 1.00 76.06 493 TYR A N 1
ATOM 4008 C CA . TYR A 1 493 ? 12.711 0.995 -26.461 1.00 76.06 493 TYR A CA 1
ATOM 4009 C C . TYR A 1 493 ? 13.639 0.449 -25.373 1.00 76.06 493 TYR A C 1
ATOM 4011 O O . TYR A 1 493 ? 13.367 -0.593 -24.779 1.00 76.06 493 TYR A O 1
ATOM 4019 N N . HIS A 1 494 ? 14.718 1.167 -25.097 1.00 70.94 494 HIS A N 1
ATOM 4020 C CA . HIS A 1 494 ? 15.769 0.733 -24.180 1.00 70.94 494 HIS A CA 1
ATOM 4021 C C . HIS A 1 494 ? 15.935 1.684 -22.986 1.00 70.94 494 HIS A C 1
ATOM 4023 O O . HIS A 1 494 ? 16.958 1.656 -22.316 1.00 70.94 494 HIS A O 1
ATOM 4029 N N . ALA A 1 495 ? 14.934 2.521 -22.698 1.00 68.88 495 ALA A N 1
ATOM 4030 C CA . ALA A 1 495 ? 14.927 3.436 -21.557 1.00 68.88 495 ALA A CA 1
ATOM 4031 C C . ALA A 1 495 ? 16.118 4.416 -21.494 1.00 68.88 495 ALA A C 1
ATOM 4033 O O . ALA A 1 495 ? 16.779 4.735 -22.490 1.00 68.88 495 ALA A O 1
ATOM 4034 N N . ARG A 1 496 ? 16.361 4.952 -20.292 1.00 64.44 496 ARG A N 1
ATOM 4035 C CA . ARG A 1 496 ? 17.381 5.969 -19.994 1.00 64.44 496 ARG A CA 1
ATOM 4036 C C . ARG A 1 496 ? 18.786 5.397 -19.791 1.00 64.44 496 ARG A C 1
ATOM 4038 O O . ARG A 1 496 ? 19.726 6.174 -19.656 1.00 64.44 496 ARG A O 1
ATOM 4045 N N . TYR A 1 497 ? 18.935 4.071 -19.772 1.00 61.81 497 TYR A N 1
ATOM 4046 C CA . TYR A 1 497 ? 20.181 3.439 -19.344 1.00 61.81 497 TYR A CA 1
ATOM 4047 C C . TYR A 1 497 ? 21.208 3.285 -20.475 1.00 61.81 497 TYR A C 1
ATOM 4049 O O . TYR A 1 497 ? 22.261 3.894 -20.380 1.00 61.81 497 TYR A O 1
ATOM 4057 N N . PRO A 1 498 ? 20.967 2.557 -21.571 1.00 60.16 498 PRO A N 1
ATOM 4058 C CA . PRO A 1 498 ? 22.007 2.288 -22.546 1.00 60.16 498 PRO A CA 1
ATOM 4059 C C . PRO A 1 498 ? 22.145 3.415 -23.583 1.00 60.16 498 PRO A C 1
ATOM 4061 O O . PRO A 1 498 ? 21.173 3.807 -24.231 1.00 60.16 498 PRO A O 1
ATOM 4064 N N . THR A 1 499 ? 23.369 3.911 -23.795 1.00 59.34 499 THR A N 1
ATOM 4065 C CA . THR A 1 499 ? 23.698 4.728 -24.977 1.00 59.34 499 THR A CA 1
ATOM 4066 C C . THR A 1 499 ? 23.869 3.827 -26.207 1.00 59.34 499 THR A C 1
ATOM 4068 O O . THR A 1 499 ? 24.550 2.802 -26.137 1.00 59.34 499 THR A O 1
ATOM 4071 N N . PHE A 1 500 ? 23.267 4.194 -27.348 1.00 54.75 500 PHE A N 1
ATOM 4072 C CA . PHE A 1 500 ? 23.321 3.406 -28.597 1.00 54.75 500 PHE A CA 1
ATOM 4073 C C . PHE A 1 500 ? 24.754 3.034 -29.010 1.00 54.75 500 PHE A C 1
ATOM 4075 O O . PHE A 1 500 ? 25.005 1.915 -29.455 1.00 54.75 500 PHE A O 1
ATOM 4082 N N . GLU A 1 501 ? 25.710 3.943 -28.811 1.00 54.81 501 GLU A N 1
ATOM 4083 C CA . GLU A 1 501 ? 27.123 3.731 -29.148 1.00 54.81 501 GLU A CA 1
ATOM 4084 C C . GLU A 1 501 ? 27.786 2.605 -28.338 1.00 54.81 501 GLU A C 1
ATOM 4086 O O . GLU A 1 501 ? 28.747 1.990 -28.809 1.00 54.81 501 GLU A O 1
ATOM 4091 N N . SER A 1 502 ? 27.257 2.302 -27.147 1.00 55.50 502 SER A N 1
ATOM 4092 C CA . SER A 1 502 ? 27.776 1.257 -26.258 1.00 55.50 502 SER A CA 1
ATOM 4093 C C . SER A 1 502 ? 27.347 -0.152 -26.681 1.00 55.50 502 SER A C 1
ATOM 4095 O O . SER A 1 502 ? 28.051 -1.119 -26.392 1.00 55.50 502 SER A O 1
ATOM 4097 N N . TYR A 1 503 ? 26.247 -0.291 -27.432 1.00 62.38 503 TYR A N 1
ATOM 4098 C CA . TYR A 1 503 ? 25.749 -1.578 -27.933 1.00 62.38 503 TYR A CA 1
ATOM 4099 C C . TYR A 1 503 ? 26.151 -1.811 -29.391 1.00 62.38 503 TYR A C 1
ATOM 4101 O O . TYR A 1 503 ? 25.321 -1.988 -30.277 1.00 62.38 503 TYR A O 1
ATOM 4109 N N . ARG A 1 504 ? 27.461 -1.889 -29.657 1.00 60.09 504 ARG A N 1
ATOM 4110 C CA . ARG A 1 504 ? 27.958 -2.402 -30.954 1.00 60.09 504 ARG A CA 1
ATOM 4111 C C . ARG A 1 504 ? 27.658 -3.892 -31.155 1.00 60.09 504 ARG A C 1
ATOM 4113 O O . ARG A 1 504 ? 27.734 -4.408 -32.268 1.00 60.09 504 ARG A O 1
ATOM 4120 N N . LYS A 1 505 ? 27.364 -4.601 -30.065 1.00 72.06 505 LYS A N 1
ATOM 4121 C CA . LYS A 1 505 ? 27.080 -6.034 -30.039 1.00 72.06 505 LYS A CA 1
ATOM 4122 C C . LYS A 1 505 ? 25.628 -6.288 -30.459 1.00 72.06 505 LYS A C 1
ATOM 4124 O O . LYS A 1 505 ? 24.725 -5.630 -29.963 1.00 72.06 505 LYS A O 1
ATOM 4129 N N . GLN A 1 506 ? 25.398 -7.269 -31.332 1.00 79.69 506 GLN A N 1
ATOM 4130 C CA . GLN A 1 506 ? 24.047 -7.632 -31.797 1.00 79.69 506 GLN A CA 1
ATOM 4131 C C . GLN A 1 506 ? 23.386 -8.748 -30.963 1.00 79.69 506 GLN A C 1
ATOM 4133 O O . GLN A 1 506 ? 22.178 -8.962 -31.051 1.00 79.69 506 GLN A O 1
ATOM 4138 N N . SER A 1 507 ? 24.165 -9.502 -30.181 1.00 87.62 507 SER A N 1
ATOM 4139 C CA . SER A 1 507 ? 23.669 -10.607 -29.348 1.00 87.62 507 SER A CA 1
ATOM 4140 C C . SER A 1 507 ? 24.677 -11.028 -28.275 1.00 87.62 507 SER A C 1
ATOM 4142 O O . SER A 1 507 ? 25.878 -10.809 -28.420 1.00 87.62 507 SER A O 1
ATOM 4144 N N . TYR A 1 508 ? 24.207 -11.669 -27.206 1.00 90.25 508 TYR A N 1
ATOM 4145 C CA . TYR A 1 508 ? 25.024 -12.452 -26.281 1.00 90.25 508 TYR A CA 1
ATOM 4146 C C . TYR A 1 508 ? 25.136 -13.890 -26.796 1.00 90.25 508 TYR A C 1
ATOM 4148 O O . TYR A 1 508 ? 24.106 -14.490 -27.116 1.00 90.25 508 TYR A O 1
ATOM 4156 N N . PRO A 1 509 ? 26.355 -14.454 -26.880 1.00 86.81 509 PRO A N 1
ATOM 4157 C CA . PRO A 1 509 ? 26.542 -15.808 -27.382 1.00 86.81 509 PRO A CA 1
ATOM 4158 C C . PRO A 1 509 ? 25.884 -16.829 -26.451 1.00 86.81 509 PRO A C 1
ATOM 4160 O O . PRO A 1 509 ? 25.748 -16.587 -25.251 1.00 86.81 509 PRO A O 1
ATOM 4163 N N . SER A 1 510 ? 25.538 -17.991 -27.005 1.00 84.88 510 SER A N 1
ATOM 4164 C CA . SER A 1 510 ? 25.093 -19.133 -26.208 1.00 84.88 510 SER A CA 1
ATOM 4165 C C . SER A 1 510 ? 26.154 -19.514 -25.176 1.00 84.88 510 SER A C 1
ATOM 4167 O O . SER A 1 510 ? 27.345 -19.547 -25.503 1.00 84.88 510 SER A O 1
ATOM 4169 N N . GLY A 1 511 ? 25.741 -19.828 -23.955 1.00 84.06 511 GLY A N 1
ATOM 4170 C CA . GLY A 1 511 ? 26.674 -20.051 -22.857 1.00 84.06 511 GLY A CA 1
ATOM 4171 C C . GLY A 1 511 ? 25.993 -20.404 -21.540 1.00 84.06 511 GLY A C 1
ATOM 4172 O O . GLY A 1 511 ? 24.766 -20.461 -21.476 1.00 84.06 511 GLY A O 1
ATOM 4173 N N . PRO A 1 512 ? 26.770 -20.608 -20.463 1.00 83.31 512 PRO A N 1
ATOM 4174 C CA . PRO A 1 512 ? 26.212 -20.809 -19.134 1.00 83.31 512 PRO A CA 1
ATOM 4175 C C . PRO A 1 512 ? 25.396 -19.587 -18.694 1.00 83.31 512 PRO A C 1
ATOM 4177 O O . PRO A 1 512 ? 25.872 -18.453 -18.774 1.00 83.31 512 PRO A O 1
ATOM 4180 N N . MET A 1 513 ? 24.192 -19.821 -18.179 1.00 85.31 513 MET A N 1
ATOM 4181 C CA . MET A 1 513 ? 23.212 -18.810 -17.778 1.00 85.31 513 MET A CA 1
ATOM 4182 C C . MET A 1 513 ? 23.812 -17.734 -16.872 1.00 85.31 513 MET A C 1
ATOM 4184 O O . MET A 1 513 ? 23.719 -16.553 -17.192 1.00 85.31 513 MET A O 1
ATOM 4188 N N . PHE A 1 514 ? 24.533 -18.118 -15.812 1.00 83.44 514 PHE A N 1
ATOM 4189 C CA . PHE A 1 514 ? 25.177 -17.157 -14.908 1.00 83.44 514 PHE A CA 1
ATOM 4190 C C . PHE A 1 514 ? 26.182 -16.235 -15.627 1.00 83.44 514 PHE A C 1
ATOM 4192 O O . PHE A 1 514 ? 26.298 -15.062 -15.282 1.00 83.44 514 PHE A O 1
ATOM 4199 N N . SER A 1 515 ? 26.896 -16.744 -16.642 1.00 85.75 515 SER A N 1
ATOM 4200 C CA . SER A 1 515 ? 27.855 -15.951 -17.421 1.00 85.75 515 SER A CA 1
ATOM 4201 C C . SER A 1 515 ? 27.132 -14.952 -18.319 1.00 85.75 515 SER A C 1
ATOM 4203 O O . SER A 1 515 ? 27.564 -13.807 -18.434 1.00 85.75 515 SER A O 1
ATOM 4205 N N . ILE A 1 516 ? 26.009 -15.358 -18.924 1.00 89.56 516 ILE A N 1
ATOM 4206 C CA . ILE A 1 516 ? 25.164 -14.452 -19.711 1.00 89.56 516 ILE A CA 1
ATOM 4207 C C . ILE A 1 516 ? 24.582 -13.350 -18.827 1.00 89.56 516 ILE A C 1
ATOM 4209 O O . ILE A 1 516 ? 24.686 -12.181 -19.188 1.00 89.56 516 ILE A O 1
ATOM 4213 N N . ILE A 1 517 ? 24.058 -13.692 -17.648 1.00 90.50 517 ILE A N 1
ATOM 4214 C CA . ILE A 1 517 ? 23.533 -12.714 -16.685 1.00 90.50 517 ILE A CA 1
ATOM 4215 C C . ILE A 1 517 ? 24.614 -11.702 -16.284 1.00 90.50 517 ILE A C 1
ATOM 4217 O O . ILE A 1 517 ? 24.365 -10.497 -16.305 1.00 90.50 517 ILE A O 1
ATOM 4221 N N . GLN A 1 518 ? 25.831 -12.166 -15.973 1.00 89.25 518 GLN A N 1
ATOM 4222 C CA . GLN A 1 518 ? 26.954 -11.275 -15.663 1.00 89.25 518 GLN A CA 1
ATOM 4223 C C . GLN A 1 518 ? 27.274 -10.336 -16.825 1.00 89.25 518 GLN A C 1
ATOM 4225 O O . GLN A 1 518 ? 27.471 -9.145 -16.593 1.00 89.25 518 GLN A O 1
ATOM 4230 N N . MET A 1 519 ? 27.324 -10.850 -18.059 1.00 89.00 519 MET A N 1
ATOM 4231 C CA . MET A 1 519 ? 27.563 -10.022 -19.244 1.00 89.00 519 MET A CA 1
ATOM 4232 C C . MET A 1 519 ? 26.475 -8.958 -19.414 1.00 89.00 519 MET A C 1
ATOM 4234 O O . MET A 1 519 ? 26.812 -7.795 -19.592 1.00 89.00 519 MET A O 1
ATOM 4238 N N . ILE A 1 520 ? 25.197 -9.333 -19.301 1.00 89.88 520 ILE A N 1
ATOM 4239 C CA . ILE A 1 520 ? 24.068 -8.398 -19.406 1.00 89.88 520 ILE A CA 1
ATOM 4240 C C . ILE A 1 520 ? 24.191 -7.291 -18.351 1.00 89.88 520 ILE A C 1
ATOM 4242 O O . ILE A 1 520 ? 24.155 -6.111 -18.687 1.00 89.88 520 ILE A O 1
ATOM 4246 N N . ALA A 1 521 ? 24.397 -7.647 -17.081 1.00 89.06 521 ALA A N 1
ATOM 4247 C CA . ALA A 1 521 ? 24.493 -6.667 -16.001 1.00 89.06 521 ALA A CA 1
ATOM 4248 C C . ALA A 1 521 ? 25.696 -5.719 -16.153 1.00 89.06 521 ALA A C 1
ATOM 4250 O O . ALA A 1 521 ? 25.577 -4.517 -15.910 1.00 89.06 521 ALA A O 1
ATOM 4251 N N . MET A 1 522 ? 26.855 -6.240 -16.571 1.00 87.19 522 MET A N 1
ATOM 4252 C CA . MET A 1 522 ? 28.041 -5.418 -16.838 1.00 87.19 522 MET A CA 1
ATOM 4253 C C . MET A 1 522 ? 27.836 -4.491 -18.038 1.00 87.19 522 MET A C 1
ATOM 4255 O O . MET A 1 522 ? 28.255 -3.334 -17.984 1.00 87.19 522 MET A O 1
ATOM 4259 N N . ASP A 1 523 ? 27.176 -4.960 -19.095 1.00 86.06 523 ASP A N 1
ATOM 4260 C CA . ASP A 1 523 ? 26.881 -4.147 -20.274 1.00 86.06 523 ASP A CA 1
ATOM 4261 C C . ASP A 1 523 ? 25.896 -3.021 -19.925 1.00 86.06 523 ASP A C 1
ATOM 4263 O O . ASP A 1 523 ? 26.162 -1.864 -20.248 1.00 86.06 523 ASP A O 1
ATOM 4267 N N . PHE A 1 524 ? 24.835 -3.291 -19.155 1.00 85.38 524 PHE A N 1
ATOM 4268 C CA . PHE A 1 524 ? 23.963 -2.236 -18.617 1.00 85.38 524 PHE A CA 1
ATOM 4269 C C . PHE A 1 524 ? 24.738 -1.215 -17.769 1.00 85.38 524 PHE A C 1
ATOM 4271 O O . PHE A 1 524 ? 24.588 -0.012 -17.968 1.00 85.38 524 PHE A O 1
ATOM 4278 N N . TYR A 1 525 ? 25.618 -1.664 -16.868 1.00 85.44 525 TYR A N 1
ATOM 4279 C CA . TYR A 1 525 ? 26.394 -0.759 -16.009 1.00 85.44 525 TYR A CA 1
ATOM 4280 C C . TYR A 1 525 ? 27.459 0.058 -16.757 1.00 85.44 525 TYR A C 1
ATOM 4282 O O . TYR A 1 525 ? 27.746 1.205 -16.410 1.00 85.44 525 TYR A O 1
ATOM 4290 N N . SER A 1 526 ? 28.064 -0.518 -17.791 1.00 81.12 526 SER A N 1
ATOM 4291 C CA . SER A 1 526 ? 29.053 0.183 -18.614 1.00 81.12 526 SER A CA 1
ATOM 4292 C C . SER A 1 526 ? 28.412 1.192 -19.567 1.00 81.12 526 SER A C 1
ATOM 4294 O O . SER A 1 526 ? 28.978 2.264 -19.779 1.00 81.12 526 SER A O 1
ATOM 4296 N N . SER A 1 527 ? 27.227 0.868 -20.092 1.00 77.88 527 SER A N 1
ATOM 4297 C CA . SER A 1 527 ? 26.494 1.687 -21.062 1.00 77.88 527 SER A CA 1
ATOM 4298 C C . SER A 1 527 ? 25.684 2.823 -20.441 1.00 77.88 527 SER A C 1
ATOM 4300 O O . SER A 1 527 ? 25.297 3.742 -21.165 1.00 77.88 527 SER A O 1
ATOM 4302 N N . VAL A 1 528 ? 25.457 2.785 -19.123 1.00 76.75 528 VAL A N 1
ATOM 4303 C CA . VAL A 1 528 ? 24.753 3.847 -18.405 1.00 76.75 528 VAL A CA 1
ATOM 4304 C C . VAL A 1 528 ? 25.621 5.077 -18.164 1.00 76.75 528 VAL A C 1
ATOM 4306 O O . VAL A 1 528 ? 26.807 4.986 -17.824 1.00 76.75 528 VAL A O 1
ATOM 4309 N N . CYS A 1 529 ? 25.001 6.252 -18.316 1.00 72.69 529 CYS A N 1
ATOM 4310 C CA . CYS A 1 529 ? 25.607 7.524 -17.945 1.00 72.69 529 CYS A CA 1
ATOM 4311 C C . CYS A 1 529 ? 26.031 7.510 -16.468 1.00 72.69 529 CYS A C 1
ATOM 4313 O O . CYS A 1 529 ? 25.351 6.949 -15.605 1.00 72.69 529 CYS A O 1
ATOM 4315 N N . VAL A 1 530 ? 27.162 8.154 -16.171 1.00 74.69 530 VAL A N 1
ATOM 4316 C CA . VAL A 1 530 ? 27.780 8.164 -14.836 1.00 74.69 530 VAL A CA 1
ATOM 4317 C C . VAL A 1 530 ? 26.799 8.632 -13.756 1.00 74.69 530 VAL A C 1
ATOM 4319 O O . VAL A 1 530 ? 26.794 8.067 -12.665 1.00 74.69 530 VAL A O 1
ATOM 4322 N N . SER A 1 531 ? 25.921 9.590 -14.071 1.00 68.69 531 SER A N 1
ATOM 4323 C CA . SER A 1 531 ? 24.909 10.115 -13.146 1.00 68.69 531 SER A CA 1
ATOM 4324 C C . SER A 1 531 ? 23.871 9.080 -12.691 1.00 68.69 531 SER A C 1
ATOM 4326 O O . SER A 1 531 ? 23.340 9.217 -11.594 1.00 68.69 531 SER A O 1
ATOM 4328 N N . PHE A 1 532 ? 23.611 8.033 -13.480 1.00 72.75 532 PHE A N 1
ATOM 4329 C CA . PHE A 1 532 ? 22.613 6.995 -13.180 1.00 72.75 532 PHE A CA 1
ATOM 4330 C C . PHE A 1 532 ? 23.239 5.666 -12.718 1.00 72.75 532 PHE A C 1
ATOM 4332 O O . PHE A 1 532 ? 22.526 4.712 -12.409 1.00 72.75 532 PHE A O 1
ATOM 4339 N N . ARG A 1 533 ? 24.575 5.574 -12.619 1.00 80.69 533 ARG A N 1
ATOM 4340 C CA . ARG A 1 533 ? 25.263 4.352 -12.151 1.00 80.69 533 ARG A CA 1
ATOM 4341 C C . ARG A 1 533 ? 24.892 3.966 -10.726 1.00 80.69 533 ARG A C 1
ATOM 4343 O O . ARG A 1 533 ? 24.788 2.778 -10.431 1.00 80.69 533 ARG A O 1
ATOM 4350 N N . GLN A 1 534 ? 24.704 4.952 -9.851 1.00 78.44 534 GLN A N 1
ATOM 4351 C CA . GLN A 1 534 ? 24.322 4.699 -8.463 1.00 78.44 534 GLN A CA 1
ATOM 4352 C C . GLN A 1 534 ? 22.908 4.111 -8.375 1.00 78.44 534 GLN A C 1
ATOM 4354 O O . GLN A 1 534 ? 22.712 3.119 -7.681 1.00 78.44 534 GLN A O 1
ATOM 4359 N N . GLU A 1 535 ? 21.960 4.656 -9.135 1.00 74.25 535 GLU A N 1
ATOM 4360 C CA . GLU A 1 535 ? 20.590 4.140 -9.220 1.00 74.25 535 GLU A CA 1
ATOM 4361 C C . GLU A 1 535 ? 20.573 2.709 -9.766 1.00 74.25 535 GLU A C 1
ATOM 4363 O O . GLU A 1 535 ? 20.004 1.813 -9.151 1.00 74.25 535 GLU A O 1
ATOM 4368 N N . LEU A 1 536 ? 21.288 2.457 -10.866 1.00 79.94 536 LEU A N 1
ATOM 4369 C CA . LEU A 1 536 ? 21.397 1.119 -11.443 1.00 79.94 536 LEU A CA 1
ATOM 4370 C C . LEU A 1 536 ? 22.053 0.126 -10.468 1.00 79.94 536 LEU A C 1
ATOM 4372 O O . LEU A 1 536 ? 21.673 -1.042 -10.397 1.00 79.94 536 LEU A O 1
ATOM 4376 N N . ARG A 1 537 ? 23.037 0.583 -9.686 1.00 82.62 537 ARG A N 1
ATOM 4377 C CA . ARG A 1 537 ? 23.671 -0.215 -8.634 1.00 82.62 537 ARG A CA 1
ATOM 4378 C C . ARG A 1 537 ? 22.696 -0.548 -7.507 1.00 82.62 537 ARG A C 1
ATOM 4380 O O . ARG A 1 537 ? 22.759 -1.653 -6.976 1.00 82.62 537 ARG A O 1
ATOM 4387 N N . GLU A 1 538 ? 21.843 0.388 -7.117 1.00 78.44 538 GLU A N 1
ATOM 4388 C CA . GLU A 1 538 ? 20.808 0.179 -6.101 1.00 78.44 538 GLU A CA 1
ATOM 4389 C C . GLU A 1 538 ? 19.701 -0.747 -6.603 1.00 78.44 538 GLU A C 1
ATOM 4391 O O . GLU A 1 538 ? 19.254 -1.607 -5.849 1.00 78.44 538 GLU A O 1
ATOM 4396 N N . LEU A 1 539 ? 19.329 -0.628 -7.879 1.00 77.69 539 LEU A N 1
ATOM 4397 C CA . LEU A 1 539 ? 18.375 -1.506 -8.545 1.00 77.69 539 LEU A CA 1
ATOM 4398 C C . LEU A 1 539 ? 18.901 -2.944 -8.617 1.00 77.69 539 LEU A C 1
ATOM 4400 O O . LEU A 1 539 ? 18.181 -3.884 -8.293 1.00 77.69 539 LEU A O 1
ATOM 4404 N N . PHE A 1 540 ? 20.166 -3.125 -9.010 1.00 82.38 540 PHE A N 1
ATOM 4405 C CA . PHE A 1 540 ? 20.747 -4.458 -9.118 1.00 82.38 540 PHE A CA 1
ATOM 4406 C C . PHE A 1 540 ? 21.074 -5.096 -7.778 1.00 82.38 540 PHE A C 1
ATOM 4408 O O . PHE A 1 540 ? 20.980 -6.308 -7.709 1.00 82.38 540 PHE A O 1
ATOM 4415 N N . ASN A 1 541 ? 21.505 -4.357 -6.751 1.00 81.56 541 ASN A N 1
ATOM 4416 C CA . ASN A 1 541 ? 21.958 -4.966 -5.497 1.00 81.56 541 ASN A CA 1
ATOM 4417 C C . ASN A 1 541 ? 20.786 -5.484 -4.651 1.00 81.56 541 ASN A C 1
ATOM 4419 O O . ASN A 1 541 ? 20.193 -4.738 -3.870 1.00 81.56 541 ASN A O 1
ATOM 4423 N N . CYS A 1 542 ? 20.513 -6.784 -4.749 1.00 72.31 542 CYS A N 1
ATOM 4424 C CA . CYS A 1 542 ? 19.552 -7.466 -3.888 1.00 72.31 542 CYS A CA 1
ATOM 4425 C C . CYS A 1 542 ? 20.162 -7.885 -2.533 1.00 72.31 542 CYS A C 1
ATOM 4427 O O . CYS A 1 542 ? 21.384 -7.836 -2.321 1.00 72.31 542 CYS A O 1
ATOM 4429 N N . SER A 1 543 ? 19.297 -8.309 -1.604 1.00 68.00 543 SER A N 1
ATOM 4430 C CA . SER A 1 543 ? 19.710 -8.906 -0.328 1.00 68.00 543 SER A CA 1
ATOM 4431 C C . SER A 1 543 ? 20.468 -10.226 -0.542 1.00 68.00 543 SER A C 1
ATOM 4433 O O . SER A 1 543 ? 20.447 -10.815 -1.625 1.00 68.00 543 SER A O 1
ATOM 4435 N N . SER A 1 544 ? 21.168 -10.697 0.496 1.00 63.16 544 SER A N 1
ATOM 4436 C CA . SER A 1 544 ? 21.836 -12.010 0.485 1.00 63.16 544 SER A CA 1
ATOM 4437 C C . SER A 1 544 ? 20.870 -13.184 0.370 1.00 63.16 544 SER A C 1
ATOM 4439 O O . SER A 1 544 ? 21.292 -14.264 -0.037 1.00 63.16 544 SER A O 1
ATOM 4441 N N . ASP A 1 545 ? 19.614 -12.963 0.744 1.00 66.81 545 ASP A N 1
ATOM 4442 C CA . ASP A 1 545 ? 18.626 -14.017 0.962 1.00 66.81 545 ASP A CA 1
ATOM 4443 C C . ASP A 1 545 ? 17.886 -14.374 -0.334 1.00 66.81 545 ASP A C 1
ATOM 4445 O O . ASP A 1 545 ? 17.225 -15.404 -0.413 1.00 66.81 545 ASP A O 1
ATOM 4449 N N . VAL A 1 546 ? 18.047 -13.547 -1.373 1.00 71.88 546 VAL A N 1
ATOM 4450 C CA . VAL A 1 546 ? 17.583 -13.825 -2.735 1.00 71.88 546 VAL A CA 1
ATOM 4451 C C . VAL A 1 546 ? 18.725 -14.469 -3.531 1.00 71.88 546 VAL A C 1
ATOM 4453 O O . VAL A 1 546 ? 19.865 -13.985 -3.461 1.00 71.88 546 VAL A O 1
ATOM 4456 N N . PRO A 1 547 ? 18.460 -15.519 -4.333 1.00 76.19 547 PRO A N 1
ATOM 4457 C CA . PRO A 1 547 ? 19.425 -16.048 -5.287 1.00 76.19 547 PRO A CA 1
ATOM 4458 C C . PRO A 1 547 ? 20.021 -14.930 -6.144 1.00 76.19 547 PRO A C 1
ATOM 4460 O O . PRO A 1 547 ? 19.308 -14.167 -6.798 1.00 76.19 547 PRO A O 1
ATOM 4463 N N . ASN A 1 548 ? 21.350 -14.814 -6.129 1.00 82.88 548 ASN A N 1
ATOM 4464 C CA . ASN A 1 548 ? 22.056 -13.724 -6.796 1.00 82.88 548 ASN A CA 1
ATOM 4465 C C . ASN A 1 548 ? 23.367 -14.171 -7.445 1.00 82.88 548 ASN A C 1
ATOM 4467 O O . ASN A 1 548 ? 23.975 -15.176 -7.067 1.00 82.88 548 ASN A O 1
ATOM 4471 N N . VAL A 1 549 ? 23.815 -13.388 -8.424 1.00 84.75 549 VAL A N 1
ATOM 4472 C CA . VAL A 1 549 ? 25.137 -13.509 -9.039 1.00 84.75 549 VAL A CA 1
ATOM 4473 C C . VAL A 1 549 ? 25.890 -12.200 -8.866 1.00 84.75 549 VAL A C 1
ATOM 4475 O O . VAL A 1 549 ? 25.378 -11.113 -9.128 1.00 84.75 549 VAL A O 1
ATOM 4478 N N . VAL A 1 550 ? 27.154 -12.307 -8.461 1.00 86.19 550 VAL A N 1
ATOM 4479 C CA . VAL A 1 550 ? 28.039 -11.148 -8.361 1.00 86.19 550 VAL A CA 1
ATOM 4480 C C . VAL A 1 550 ? 28.648 -10.860 -9.732 1.00 86.19 550 VAL A C 1
ATOM 4482 O O . VAL A 1 550 ? 29.464 -11.638 -10.233 1.00 86.19 550 VAL A O 1
ATOM 4485 N N . ALA A 1 551 ? 28.275 -9.733 -10.330 1.00 87.06 551 ALA A N 1
ATOM 4486 C CA . ALA A 1 551 ? 28.919 -9.177 -11.511 1.00 87.06 551 ALA A CA 1
ATOM 4487 C C . ALA A 1 551 ? 29.949 -8.125 -11.079 1.00 87.06 551 ALA A C 1
ATOM 4489 O O . ALA A 1 551 ? 29.668 -7.238 -10.268 1.00 87.06 551 ALA A O 1
ATOM 4490 N N . LYS A 1 552 ? 31.177 -8.244 -11.593 1.00 88.06 552 LYS A N 1
ATOM 4491 C CA . LYS A 1 552 ? 32.297 -7.383 -11.210 1.00 88.06 552 LYS A CA 1
ATOM 4492 C C . LYS A 1 552 ? 32.719 -6.512 -12.376 1.00 88.06 552 LYS A C 1
ATOM 4494 O O . LYS A 1 552 ? 33.391 -6.982 -13.288 1.00 88.06 552 LYS A O 1
ATOM 4499 N N . TYR A 1 553 ? 32.396 -5.231 -12.282 1.00 84.88 553 TYR A N 1
ATOM 4500 C CA . TYR A 1 553 ? 32.834 -4.235 -13.242 1.00 84.88 553 TYR A CA 1
ATOM 4501 C C . TYR A 1 553 ? 34.184 -3.642 -12.824 1.00 84.88 553 TYR A C 1
ATOM 4503 O O . TYR A 1 553 ? 34.387 -3.245 -11.671 1.00 84.88 553 TYR A O 1
ATOM 4511 N N . ARG A 1 554 ? 35.132 -3.607 -13.765 1.00 82.81 554 ARG A N 1
ATOM 4512 C CA . ARG A 1 554 ? 36.438 -2.962 -13.599 1.00 82.81 554 ARG A CA 1
ATOM 4513 C C . ARG A 1 554 ? 36.756 -2.149 -14.843 1.00 82.81 554 ARG A C 1
ATOM 4515 O O . ARG A 1 554 ? 36.987 -2.728 -15.900 1.00 82.81 554 ARG A O 1
ATOM 4522 N N . TRP A 1 555 ? 36.832 -0.833 -14.697 1.00 76.44 555 TRP A N 1
ATOM 4523 C CA . TRP A 1 555 ? 37.256 0.051 -15.776 1.00 76.44 555 TRP A CA 1
ATOM 4524 C C . TRP A 1 555 ? 38.069 1.213 -15.226 1.00 76.44 555 TRP A C 1
ATOM 4526 O O . TRP A 1 555 ? 37.582 1.980 -14.398 1.00 76.44 555 TRP A O 1
ATOM 4536 N N . ARG A 1 556 ? 39.310 1.357 -15.705 1.00 80.06 556 ARG A N 1
ATOM 4537 C CA . ARG A 1 556 ? 40.280 2.337 -15.188 1.00 80.06 556 ARG A CA 1
ATOM 4538 C C . ARG A 1 556 ? 40.370 2.249 -13.653 1.00 80.06 556 ARG A C 1
ATOM 4540 O O . ARG A 1 556 ? 40.708 1.185 -13.143 1.00 80.06 556 ARG A O 1
ATOM 4547 N N . SER A 1 557 ? 40.071 3.331 -12.937 1.00 75.56 557 SER A N 1
ATOM 4548 C CA . SER A 1 557 ? 40.068 3.406 -11.471 1.00 75.56 557 SER A CA 1
ATOM 4549 C C . SER A 1 557 ? 38.752 2.959 -10.822 1.00 75.56 557 SER A C 1
ATOM 4551 O O . SER A 1 557 ? 38.689 2.846 -9.600 1.00 75.56 557 SER A O 1
ATOM 4553 N N . GLU A 1 558 ? 37.697 2.697 -11.600 1.00 78.50 558 GLU A N 1
ATOM 4554 C CA . GLU A 1 558 ? 36.393 2.313 -11.067 1.00 78.50 558 GLU A CA 1
ATOM 4555 C C . GLU A 1 558 ? 36.300 0.797 -10.856 1.00 78.50 558 GLU A C 1
ATOM 4557 O O . GLU A 1 558 ? 36.567 -0.022 -11.748 1.00 78.50 558 GLU A O 1
ATOM 4562 N N . HIS A 1 559 ? 35.879 0.423 -9.649 1.00 84.94 559 HIS A N 1
ATOM 4563 C CA . HIS A 1 559 ? 35.662 -0.955 -9.238 1.00 84.94 559 HIS A CA 1
ATOM 4564 C C . HIS A 1 559 ? 34.300 -1.085 -8.563 1.00 84.94 559 HIS A C 1
ATOM 4566 O O . HIS A 1 559 ? 34.134 -0.688 -7.410 1.00 84.94 559 HIS A O 1
ATOM 4572 N N . THR A 1 560 ? 33.350 -1.707 -9.259 1.00 86.38 560 THR A N 1
ATOM 4573 C CA . THR A 1 560 ? 31.984 -1.889 -8.756 1.00 86.38 560 THR A CA 1
ATOM 4574 C C . THR A 1 560 ? 31.618 -3.367 -8.719 1.00 86.38 560 THR A C 1
ATOM 4576 O O . THR A 1 560 ? 31.946 -4.142 -9.620 1.00 86.38 560 THR A O 1
ATOM 4579 N N . LEU A 1 561 ? 30.939 -3.762 -7.643 1.00 87.25 561 LEU A N 1
ATOM 4580 C CA . LEU A 1 561 ? 30.321 -5.074 -7.485 1.00 87.25 561 LEU A CA 1
ATOM 4581 C C . LEU A 1 561 ? 28.803 -4.897 -7.503 1.00 87.25 561 LEU A C 1
ATOM 4583 O O . LEU A 1 561 ? 28.272 -4.081 -6.747 1.00 87.25 561 LEU A O 1
ATOM 4587 N N . LEU A 1 562 ? 28.139 -5.667 -8.361 1.00 88.25 562 LEU A N 1
ATOM 4588 C CA . LEU A 1 562 ? 26.687 -5.727 -8.493 1.00 88.25 562 LEU A CA 1
ATOM 4589 C C . LEU A 1 562 ? 26.228 -7.123 -8.068 1.00 88.25 562 LEU A C 1
ATOM 4591 O O . LEU A 1 562 ? 26.721 -8.111 -8.611 1.00 88.25 562 LEU A O 1
ATOM 4595 N N . ARG A 1 563 ? 25.322 -7.215 -7.095 1.00 86.38 563 ARG A N 1
ATOM 4596 C CA . ARG A 1 563 ? 24.693 -8.466 -6.646 1.00 86.38 563 ARG A CA 1
ATOM 4597 C C . ARG A 1 563 ? 23.347 -8.639 -7.331 1.00 86.38 563 ARG A C 1
ATOM 4599 O O . ARG A 1 563 ? 22.332 -8.321 -6.739 1.00 86.38 563 ARG A O 1
ATOM 4606 N N . VAL A 1 564 ? 23.367 -9.100 -8.573 1.00 85.69 564 VAL A N 1
ATOM 4607 C CA . VAL A 1 564 ? 22.197 -9.138 -9.457 1.00 85.69 564 VAL A CA 1
ATOM 4608 C C . VAL A 1 564 ? 21.256 -10.270 -9.028 1.00 85.69 564 VAL A C 1
ATOM 4610 O O . VAL A 1 564 ? 21.747 -11.399 -8.927 1.00 85.69 564 VAL A O 1
ATOM 4613 N N . PRO A 1 565 ? 19.948 -10.026 -8.812 1.00 81.44 565 PRO A N 1
ATOM 4614 C CA . PRO A 1 565 ? 18.982 -11.091 -8.555 1.00 81.44 565 PRO A CA 1
ATOM 4615 C C . PRO A 1 565 ? 18.843 -11.983 -9.790 1.00 81.44 565 PRO A C 1
ATOM 4617 O O . PRO A 1 565 ? 18.801 -11.488 -10.919 1.00 81.44 565 PRO A O 1
ATOM 4620 N N . VAL A 1 566 ? 18.773 -13.298 -9.593 1.00 82.62 566 VAL A N 1
ATOM 4621 C CA . VAL A 1 566 ? 18.776 -14.281 -10.686 1.00 82.62 566 VAL A CA 1
ATOM 4622 C C . VAL A 1 566 ? 17.673 -15.316 -10.531 1.00 82.62 566 VAL A C 1
ATOM 4624 O O . VAL A 1 566 ? 17.292 -15.671 -9.419 1.00 82.62 566 VAL A O 1
ATOM 4627 N N . CYS A 1 567 ? 17.196 -15.835 -11.660 1.00 82.00 567 CYS A N 1
ATOM 4628 C CA . CYS A 1 567 ? 16.385 -17.045 -11.686 1.00 82.00 567 CYS A CA 1
ATOM 4629 C C . CYS A 1 567 ? 17.240 -18.290 -11.420 1.00 82.00 567 CYS A C 1
ATOM 4631 O O . CYS A 1 567 ? 18.413 -18.326 -11.789 1.00 82.00 567 CYS A O 1
ATOM 4633 N N . GLU A 1 568 ? 16.649 -19.323 -10.829 1.00 77.19 568 GLU A N 1
ATOM 4634 C CA . GLU A 1 568 ? 17.352 -20.550 -10.441 1.00 77.19 568 GLU A CA 1
ATOM 4635 C C . GLU A 1 568 ? 17.370 -21.608 -11.546 1.00 77.19 568 GLU A C 1
ATOM 4637 O O . GLU A 1 568 ? 18.248 -22.461 -11.549 1.00 77.19 568 GLU A O 1
ATOM 4642 N N . GLN A 1 569 ? 16.423 -21.553 -12.489 1.00 78.00 569 GLN A N 1
ATOM 4643 C CA . GLN A 1 569 ? 16.260 -22.555 -13.545 1.00 78.00 569 GLN A CA 1
ATOM 4644 C C . GLN A 1 569 ? 16.257 -21.926 -14.941 1.00 78.00 569 GLN A C 1
ATOM 4646 O O . GLN A 1 569 ? 15.718 -20.840 -15.145 1.00 78.00 569 GLN A O 1
ATOM 4651 N N . VAL A 1 570 ? 16.773 -22.640 -15.949 1.00 78.19 570 VAL A N 1
ATOM 4652 C CA . VAL A 1 570 ? 16.755 -22.181 -17.361 1.00 78.19 570 VAL A CA 1
ATOM 4653 C C . VAL A 1 570 ? 15.350 -21.878 -17.857 1.00 78.19 570 VAL A C 1
ATOM 4655 O O . VAL A 1 570 ? 15.154 -20.921 -18.604 1.00 78.19 570 VAL A O 1
ATOM 4658 N N . ALA A 1 571 ? 14.367 -22.662 -17.410 1.00 76.88 571 ALA A N 1
ATOM 4659 C CA . ALA A 1 571 ? 12.968 -22.470 -17.765 1.00 76.88 571 ALA A CA 1
ATOM 4660 C C . ALA A 1 571 ? 12.448 -21.070 -17.404 1.00 76.88 571 ALA A C 1
ATOM 4662 O O . ALA A 1 571 ? 11.651 -20.515 -18.157 1.00 76.88 571 ALA A O 1
ATOM 4663 N N . GLN A 1 572 ? 12.966 -20.494 -16.316 1.00 83.50 572 GLN A N 1
ATOM 4664 C CA . GLN A 1 572 ? 12.588 -19.190 -15.775 1.00 83.50 572 GLN A CA 1
ATOM 4665 C C . GLN A 1 572 ? 13.309 -18.020 -16.460 1.00 83.50 572 GLN A C 1
ATOM 4667 O O . GLN A 1 572 ? 12.851 -16.882 -16.376 1.00 83.50 572 GLN A O 1
ATOM 4672 N N . PHE A 1 573 ? 14.425 -18.268 -17.156 1.00 85.94 573 PHE A N 1
ATOM 4673 C CA . PHE A 1 573 ? 15.266 -17.206 -17.714 1.00 85.94 573 PHE A CA 1
ATOM 4674 C C . PHE A 1 573 ? 14.530 -16.216 -18.628 1.00 85.94 573 PHE A C 1
ATOM 4676 O O . PHE A 1 573 ? 14.760 -15.015 -18.478 1.00 85.94 573 PHE A O 1
ATOM 4683 N N . PRO A 1 574 ? 13.668 -16.642 -19.577 1.00 84.12 574 PRO A N 1
ATOM 4684 C CA . PRO A 1 574 ? 12.993 -15.687 -20.452 1.00 84.12 574 PRO A CA 1
ATOM 4685 C C . PRO A 1 574 ? 12.104 -14.722 -19.659 1.00 84.12 574 PRO A C 1
ATOM 4687 O O . PRO A 1 574 ? 12.092 -13.526 -19.945 1.00 84.12 574 PRO A O 1
ATOM 4690 N N . ALA A 1 575 ? 11.417 -15.230 -18.632 1.00 82.25 575 ALA A N 1
ATOM 4691 C CA . ALA A 1 575 ? 10.577 -14.425 -17.759 1.00 82.25 575 ALA A CA 1
ATOM 4692 C C . ALA A 1 575 ? 11.385 -13.489 -16.873 1.00 82.25 575 ALA A C 1
ATOM 4694 O O . ALA A 1 575 ? 11.106 -12.291 -16.837 1.00 82.25 575 ALA A O 1
ATOM 4695 N N . TRP A 1 576 ? 12.442 -14.001 -16.249 1.00 86.75 576 TRP A N 1
ATOM 4696 C CA . TRP A 1 576 ? 13.382 -13.181 -15.495 1.00 86.75 576 TRP A CA 1
ATOM 4697 C C . TRP A 1 576 ? 13.951 -12.036 -16.345 1.00 86.75 576 TRP A C 1
ATOM 4699 O O . TRP A 1 576 ? 13.977 -10.892 -15.895 1.00 86.75 576 TRP A O 1
ATOM 4709 N N . LEU A 1 577 ? 14.338 -12.308 -17.597 1.00 87.44 577 LEU A N 1
ATOM 4710 C CA . LEU A 1 577 ? 14.875 -11.292 -18.503 1.00 87.44 577 LEU A CA 1
ATOM 4711 C C . LEU A 1 577 ? 13.828 -10.220 -18.832 1.00 87.44 577 LEU A C 1
ATOM 4713 O O . LEU A 1 577 ? 14.135 -9.031 -18.781 1.00 87.44 577 LEU A O 1
ATOM 4717 N N . MET A 1 578 ? 12.588 -10.621 -19.124 1.00 83.00 578 MET A N 1
ATOM 4718 C CA . MET A 1 578 ? 11.490 -9.681 -19.368 1.00 83.00 578 MET A CA 1
ATOM 4719 C C . MET A 1 578 ? 11.215 -8.788 -18.155 1.00 83.00 578 MET A C 1
ATOM 4721 O O . MET A 1 578 ? 11.036 -7.581 -18.310 1.00 83.00 578 MET A O 1
ATOM 4725 N N . ILE A 1 579 ? 11.200 -9.365 -16.954 1.00 82.81 579 ILE A N 1
ATOM 4726 C CA . ILE A 1 579 ? 10.963 -8.644 -15.698 1.00 82.81 579 ILE A CA 1
ATOM 4727 C C . ILE A 1 579 ? 12.108 -7.679 -15.408 1.00 82.81 579 ILE A C 1
ATOM 4729 O O . ILE A 1 579 ? 11.861 -6.531 -15.046 1.00 82.81 579 ILE A O 1
ATOM 4733 N N . LEU A 1 580 ? 13.350 -8.101 -15.651 1.00 84.88 580 LEU A N 1
ATOM 4734 C CA . LEU A 1 580 ? 14.514 -7.233 -15.545 1.00 84.88 580 LEU A CA 1
ATOM 4735 C C . LEU A 1 580 ? 14.423 -6.026 -16.467 1.00 84.88 580 LEU A C 1
ATOM 4737 O O . LEU A 1 580 ? 14.650 -4.899 -16.032 1.00 84.88 580 LEU A O 1
ATOM 4741 N N . LEU A 1 581 ? 14.040 -6.243 -17.719 1.00 83.31 581 LEU A N 1
ATOM 4742 C CA . LEU A 1 581 ? 13.852 -5.151 -18.663 1.00 83.31 581 LEU A CA 1
ATOM 4743 C C . LEU A 1 581 ? 12.723 -4.216 -18.229 1.00 83.31 581 LEU A C 1
ATOM 4745 O O . LEU A 1 581 ? 12.917 -3.005 -18.257 1.00 83.31 581 LEU A O 1
ATOM 4749 N N . ARG A 1 582 ? 11.592 -4.750 -17.754 1.00 80.38 582 ARG A N 1
ATOM 4750 C CA . ARG A 1 582 ? 10.480 -3.945 -17.219 1.00 80.38 582 ARG A CA 1
ATOM 4751 C C . ARG A 1 582 ? 10.898 -3.103 -16.011 1.00 80.38 582 ARG A C 1
ATOM 4753 O O . ARG A 1 582 ? 10.559 -1.925 -15.962 1.00 80.38 582 ARG A O 1
ATOM 4760 N N . ALA A 1 583 ? 11.656 -3.674 -15.075 1.00 78.06 583 ALA A N 1
ATOM 4761 C CA . ALA A 1 583 ? 12.188 -2.953 -13.916 1.00 78.06 583 ALA A CA 1
ATOM 4762 C C . ALA A 1 583 ? 13.160 -1.837 -14.330 1.00 78.06 583 ALA A C 1
ATOM 4764 O O . ALA A 1 583 ? 13.145 -0.757 -13.753 1.00 78.06 583 ALA A O 1
ATOM 4765 N N . LEU A 1 584 ? 13.937 -2.061 -15.393 1.00 77.44 584 LEU A N 1
ATOM 4766 C CA . LEU A 1 584 ? 14.784 -1.056 -16.044 1.00 77.44 584 LEU A CA 1
ATOM 4767 C C . LEU A 1 584 ? 14.000 -0.101 -16.968 1.00 77.44 584 LEU A C 1
ATOM 4769 O O . LEU A 1 584 ? 14.604 0.618 -17.764 1.00 77.44 584 LEU A O 1
ATOM 4773 N N . GLY A 1 585 ? 12.664 -0.133 -16.963 1.00 75.06 585 GLY A N 1
ATOM 4774 C CA . GLY A 1 585 ? 11.817 0.663 -17.859 1.00 75.06 585 GLY A CA 1
ATOM 4775 C C . GLY A 1 585 ? 12.016 0.382 -19.355 1.00 75.06 585 GLY A C 1
ATOM 4776 O O . GLY A 1 585 ? 11.498 1.117 -20.193 1.00 75.06 585 GLY A O 1
ATOM 4777 N N . CYS A 1 586 ? 12.777 -0.649 -19.716 1.00 78.25 586 CYS A N 1
ATOM 4778 C CA . CYS A 1 586 ? 13.027 -1.066 -21.087 1.00 78.25 586 CYS A CA 1
ATOM 4779 C C . CYS A 1 586 ? 11.835 -1.864 -21.624 1.00 78.25 586 CYS A C 1
ATOM 4781 O O . CYS A 1 586 ? 11.102 -2.514 -20.879 1.00 78.25 586 CYS A O 1
ATOM 4783 N N . CYS A 1 587 ? 11.688 -1.892 -22.946 1.00 79.31 587 CYS A N 1
ATOM 4784 C CA . CYS A 1 587 ? 10.801 -2.839 -23.608 1.00 79.31 587 CYS A CA 1
ATOM 4785 C C . CYS A 1 587 ? 11.222 -4.278 -23.243 1.00 79.31 587 CYS A C 1
ATOM 4787 O O . CYS A 1 587 ? 12.417 -4.581 -23.305 1.00 79.31 587 CYS A O 1
ATOM 4789 N N . PRO A 1 588 ? 10.291 -5.210 -22.954 1.00 80.62 588 PRO A N 1
ATOM 4790 C CA . PRO A 1 588 ? 10.632 -6.573 -22.545 1.00 80.62 588 PRO A CA 1
ATOM 4791 C C . PRO A 1 588 ? 11.236 -7.381 -23.702 1.00 80.62 588 PRO A C 1
ATOM 4793 O O . PRO A 1 588 ? 11.822 -8.432 -23.487 1.00 80.62 588 PRO A O 1
ATOM 4796 N N . ASN A 1 589 ? 11.107 -6.872 -24.932 1.00 81.50 589 ASN A N 1
ATOM 4797 C CA . ASN A 1 589 ? 11.718 -7.423 -26.134 1.00 81.50 589 ASN A CA 1
ATOM 4798 C C . ASN A 1 589 ? 13.054 -6.751 -26.482 1.00 81.50 589 ASN A C 1
ATOM 4800 O O . ASN A 1 589 ? 13.591 -7.027 -27.550 1.00 81.50 589 ASN A O 1
ATOM 4804 N N . PHE A 1 590 ? 13.592 -5.840 -25.660 1.00 84.44 590 PHE A N 1
ATOM 4805 C CA . PHE A 1 590 ? 14.909 -5.245 -25.925 1.00 84.44 590 PHE A CA 1
ATOM 4806 C C . PHE A 1 590 ? 16.010 -6.312 -25.919 1.00 84.44 590 PHE A C 1
ATOM 4808 O O . PHE A 1 590 ? 16.816 -6.366 -26.848 1.00 84.44 590 PHE A O 1
ATOM 4815 N N . LEU A 1 591 ? 15.977 -7.217 -24.937 1.00 88.06 591 LEU A N 1
ATOM 4816 C CA . LEU A 1 591 ? 16.763 -8.447 -24.935 1.00 88.06 591 LEU A CA 1
ATOM 4817 C C . LEU A 1 591 ? 15.807 -9.635 -24.977 1.00 88.06 591 LEU A C 1
ATOM 4819 O O . LEU A 1 591 ? 14.948 -9.767 -24.111 1.00 88.06 591 LEU A O 1
ATOM 4823 N N . SER A 1 592 ? 15.944 -10.505 -25.975 1.00 87.31 592 SER A N 1
ATOM 4824 C CA . SER A 1 592 ? 15.057 -11.663 -26.116 1.00 87.31 592 SER A CA 1
ATOM 4825 C C . SER A 1 592 ? 15.735 -12.847 -26.786 1.00 87.31 592 SER A C 1
ATOM 4827 O O . SER A 1 592 ? 16.730 -12.717 -27.493 1.00 87.31 592 SER A O 1
ATOM 4829 N N . LEU A 1 593 ? 15.158 -14.034 -26.606 1.00 86.50 593 LEU A N 1
ATOM 4830 C CA . LEU A 1 593 ? 15.651 -15.269 -27.232 1.00 86.50 593 LEU A CA 1
ATOM 4831 C C . LEU A 1 593 ? 15.269 -15.397 -28.715 1.00 86.50 593 LEU A C 1
ATOM 4833 O O . LEU A 1 593 ? 15.746 -16.290 -29.408 1.00 86.50 593 LEU A O 1
ATOM 4837 N N . LYS A 1 594 ? 14.417 -14.495 -29.210 1.00 83.12 594 LYS A N 1
ATOM 4838 C CA . LYS A 1 594 ? 14.060 -14.364 -30.626 1.00 83.12 594 LYS A CA 1
ATOM 4839 C C . LYS A 1 594 ? 14.533 -13.018 -31.152 1.00 83.12 594 LYS A C 1
ATOM 4841 O O . LYS A 1 594 ? 14.487 -12.031 -30.423 1.00 83.12 594 LYS A O 1
ATOM 4846 N N . LYS A 1 595 ? 14.935 -12.971 -32.420 1.00 80.81 595 LYS A N 1
ATOM 4847 C CA . LYS A 1 595 ? 15.189 -11.710 -33.117 1.00 80.81 595 LYS A CA 1
ATOM 4848 C C . LYS A 1 595 ? 13.849 -11.070 -33.478 1.00 80.81 595 LYS A C 1
ATOM 4850 O O . LYS A 1 595 ? 13.021 -11.710 -34.121 1.00 80.81 595 LYS A O 1
ATOM 4855 N N . VAL A 1 596 ? 13.641 -9.828 -33.059 1.00 73.88 596 VAL A N 1
ATOM 4856 C CA . VAL A 1 596 ? 12.406 -9.070 -33.285 1.00 73.88 596 VAL A CA 1
ATOM 4857 C C . VAL A 1 596 ? 12.708 -7.951 -34.276 1.00 73.88 596 VAL A C 1
ATOM 4859 O O . VAL A 1 596 ? 13.527 -7.079 -34.000 1.00 73.88 596 VAL A O 1
ATOM 4862 N N . SER A 1 597 ? 12.074 -7.987 -35.450 1.00 65.06 597 SER A N 1
ATOM 4863 C CA . SER A 1 597 ? 12.226 -6.953 -36.485 1.00 65.06 597 SER A CA 1
ATOM 4864 C C . SER A 1 597 ? 11.295 -5.754 -36.278 1.00 65.06 597 SER A C 1
ATOM 4866 O O . SER A 1 597 ? 11.637 -4.654 -36.699 1.00 65.06 597 SER A O 1
ATOM 4868 N N . VAL A 1 598 ? 10.149 -5.946 -35.613 1.00 64.94 598 VAL A N 1
ATOM 4869 C CA . VAL A 1 598 ? 9.151 -4.904 -35.313 1.00 64.94 598 VAL A CA 1
ATOM 4870 C C . VAL A 1 598 ? 8.661 -5.076 -33.872 1.00 64.94 598 VAL A C 1
ATOM 4872 O O . VAL A 1 598 ? 8.210 -6.158 -33.496 1.00 64.94 598 VAL A O 1
ATOM 4875 N N . CYS A 1 599 ? 8.769 -4.028 -33.047 1.00 66.06 599 CYS A N 1
ATOM 4876 C CA . CYS A 1 599 ? 8.342 -4.067 -31.643 1.00 66.06 599 CYS A CA 1
ATOM 4877 C C . CYS A 1 599 ? 6.808 -4.165 -31.543 1.00 66.06 599 CYS A C 1
ATOM 4879 O O . CYS A 1 599 ? 6.108 -3.207 -31.855 1.00 66.06 599 CYS A O 1
ATOM 4881 N N . ALA A 1 600 ? 6.297 -5.292 -31.036 1.00 60.16 600 ALA A N 1
ATOM 4882 C CA . ALA A 1 600 ? 4.864 -5.499 -30.782 1.00 60.16 600 ALA A CA 1
ATOM 4883 C C . ALA A 1 600 ? 4.295 -4.622 -29.643 1.00 60.16 600 ALA A C 1
ATOM 4885 O O . ALA A 1 600 ? 3.088 -4.456 -29.532 1.00 60.16 600 ALA A O 1
ATOM 4886 N N . GLY A 1 601 ? 5.158 -4.053 -28.793 1.00 55.69 601 GLY A N 1
ATOM 4887 C CA . GLY A 1 601 ? 4.776 -3.211 -27.651 1.00 55.69 601 GLY A CA 1
ATOM 4888 C C . GLY A 1 601 ? 4.669 -1.717 -27.967 1.00 55.69 601 GLY A C 1
ATOM 4889 O O . GLY A 1 601 ? 4.922 -0.914 -27.078 1.00 55.69 601 GLY A O 1
ATOM 4890 N N . HIS A 1 602 ? 4.412 -1.340 -29.228 1.00 55.53 602 HIS A N 1
ATOM 4891 C CA . HIS A 1 602 ? 4.253 0.058 -29.665 1.00 55.53 602 HIS A CA 1
ATOM 4892 C C . HIS A 1 602 ? 5.344 1.010 -29.126 1.00 55.53 602 HIS A C 1
ATOM 4894 O O . HIS A 1 602 ? 5.079 2.126 -28.683 1.00 55.53 602 HIS A O 1
ATOM 4900 N N . CYS A 1 603 ? 6.610 0.576 -29.196 1.00 60.97 603 CYS A N 1
ATOM 4901 C CA . CYS A 1 603 ? 7.772 1.287 -28.647 1.00 60.97 603 CYS A CA 1
ATOM 4902 C C . CYS A 1 603 ? 7.938 2.750 -29.138 1.00 60.97 603 CYS A C 1
ATOM 4904 O O . CYS A 1 603 ? 8.687 3.511 -28.527 1.00 60.97 603 CYS A O 1
ATOM 4906 N N . GLN A 1 604 ? 7.268 3.148 -30.226 1.00 51.91 604 GLN A N 1
ATOM 4907 C CA . GLN A 1 604 ? 7.368 4.475 -30.847 1.00 51.91 604 GLN A CA 1
ATOM 4908 C C . GLN A 1 604 ? 6.935 5.615 -29.905 1.00 51.91 604 GLN A C 1
ATOM 4910 O O . GLN A 1 604 ? 7.596 6.647 -29.868 1.00 51.91 604 GLN A O 1
ATOM 4915 N N . MET A 1 605 ? 5.906 5.416 -29.074 1.00 45.38 605 MET A N 1
ATOM 4916 C CA . MET A 1 605 ? 5.408 6.433 -28.130 1.00 45.38 605 MET A CA 1
ATOM 4917 C C . MET A 1 605 ? 6.404 6.717 -26.987 1.00 45.38 605 MET A C 1
ATOM 4919 O O . MET A 1 605 ? 6.615 7.864 -26.595 1.00 45.38 605 MET A O 1
ATOM 4923 N N . ASN A 1 606 ? 7.085 5.674 -26.503 1.00 48.25 606 ASN A N 1
ATOM 4924 C CA . ASN A 1 606 ? 8.102 5.774 -25.448 1.00 48.25 606 ASN A CA 1
ATOM 4925 C C . ASN A 1 606 ? 9.362 6.486 -25.938 1.00 48.25 606 ASN A C 1
ATOM 4927 O O . ASN A 1 606 ? 10.001 7.211 -25.180 1.00 48.25 606 ASN A O 1
ATOM 4931 N N . HIS A 1 607 ? 9.688 6.311 -27.223 1.00 45.69 607 HIS A N 1
ATOM 4932 C CA . HIS A 1 607 ? 10.705 7.115 -27.878 1.00 45.69 607 HIS A CA 1
ATOM 4933 C C . HIS A 1 607 ? 10.281 8.583 -27.945 1.00 45.69 607 HIS A C 1
ATOM 4935 O O . HIS A 1 607 ? 11.084 9.408 -27.562 1.00 45.69 607 HIS A O 1
ATOM 4941 N N . VAL A 1 608 ? 9.051 8.938 -28.331 1.00 39.62 608 VAL A N 1
ATOM 4942 C CA . VAL A 1 608 ? 8.623 10.354 -28.429 1.00 39.62 608 VAL A CA 1
ATOM 4943 C C . VAL A 1 608 ? 8.647 11.079 -27.074 1.00 39.62 608 VAL A C 1
ATOM 4945 O O . VAL A 1 608 ? 9.178 12.182 -26.997 1.00 39.62 608 VAL A O 1
ATOM 4948 N N . MET A 1 609 ? 8.170 10.451 -25.995 1.00 43.91 609 MET A N 1
ATOM 4949 C CA . MET A 1 609 ? 8.182 11.043 -24.643 1.00 43.91 609 MET A CA 1
ATOM 4950 C C . MET A 1 609 ? 9.606 11.189 -24.070 1.00 43.91 609 MET A C 1
ATOM 4952 O O . MET A 1 609 ? 9.927 12.190 -23.435 1.00 43.91 609 MET A O 1
ATOM 4956 N N . ASP A 1 610 ? 10.495 10.220 -24.326 1.00 45.12 610 ASP A N 1
ATOM 4957 C CA . ASP A 1 610 ? 11.89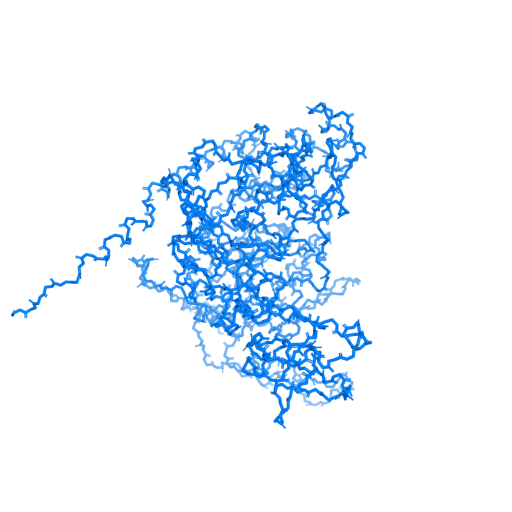8 10.274 -23.883 1.00 45.12 610 ASP A CA 1
ATOM 4958 C C . ASP A 1 610 ? 12.779 11.105 -24.846 1.00 45.12 610 ASP A C 1
ATOM 4960 O O . ASP A 1 610 ? 13.809 11.618 -24.431 1.00 45.12 610 ASP A O 1
ATOM 4964 N N . ILE A 1 611 ? 12.375 11.285 -26.113 1.00 40.00 611 ILE A N 1
ATOM 4965 C CA . ILE A 1 611 ? 12.977 12.200 -27.104 1.00 40.00 611 ILE A CA 1
ATOM 4966 C C . ILE A 1 611 ? 12.550 13.640 -26.819 1.00 40.00 611 ILE A C 1
ATOM 4968 O O . ILE A 1 611 ? 13.385 14.522 -26.953 1.00 40.00 611 ILE A O 1
ATOM 4972 N N . GLY A 1 612 ? 11.338 13.905 -26.323 1.00 36.56 612 GLY A N 1
ATOM 4973 C CA . GLY A 1 612 ? 11.002 15.210 -25.737 1.00 36.56 612 GLY A CA 1
ATOM 4974 C C . GLY A 1 612 ? 11.971 15.596 -24.609 1.00 36.56 612 GLY A C 1
ATOM 4975 O O . GLY A 1 612 ? 12.376 16.747 -24.509 1.00 36.56 612 GLY A O 1
ATOM 4976 N N . LEU A 1 613 ? 12.444 14.599 -23.848 1.00 37.69 613 LEU A N 1
ATOM 4977 C CA . LEU A 1 613 ? 13.452 14.734 -22.788 1.00 37.69 613 LEU A CA 1
ATOM 4978 C C . LEU A 1 613 ? 14.921 14.653 -23.273 1.00 37.69 613 LEU A C 1
ATOM 4980 O O . LEU A 1 613 ? 15.821 15.068 -22.546 1.00 37.69 613 LEU A O 1
ATOM 4984 N N . LYS A 1 614 ? 15.195 14.112 -24.473 1.00 35.62 614 LYS A N 1
ATOM 4985 C CA . LYS A 1 614 ? 16.552 13.883 -25.029 1.00 35.62 614 LYS A CA 1
ATOM 4986 C C . LYS A 1 614 ? 16.874 14.677 -26.301 1.00 35.62 614 LYS A C 1
ATOM 4988 O O . LYS A 1 614 ? 18.018 14.626 -26.742 1.00 35.62 614 LYS A O 1
ATOM 4993 N N . SER A 1 615 ? 15.952 15.433 -26.898 1.00 33.09 615 SER A N 1
ATOM 4994 C CA . SER A 1 615 ? 16.138 16.103 -28.204 1.00 33.09 615 SER A CA 1
ATOM 4995 C C . SER A 1 615 ? 17.177 17.232 -28.221 1.00 33.09 615 SER A C 1
ATOM 4997 O O . SER A 1 615 ? 17.373 17.866 -29.255 1.00 33.09 615 SER A O 1
ATOM 4999 N N . ARG A 1 616 ? 17.928 17.447 -27.135 1.00 38.03 616 ARG A N 1
ATOM 5000 C CA . ARG A 1 616 ? 19.147 18.275 -27.151 1.00 38.03 616 ARG A CA 1
ATOM 5001 C C . ARG A 1 616 ? 20.441 17.521 -26.827 1.00 38.03 616 ARG A C 1
ATOM 5003 O O . ARG A 1 616 ? 21.491 18.143 -26.712 1.00 38.03 616 ARG A O 1
ATOM 5010 N N . ALA A 1 617 ? 20.414 16.188 -26.774 1.00 30.02 617 ALA A N 1
ATOM 5011 C CA . ALA A 1 617 ? 21.616 15.366 -26.695 1.00 30.02 617 ALA A CA 1
ATOM 5012 C C . ALA A 1 617 ? 21.539 14.174 -27.668 1.00 30.02 617 ALA A C 1
ATOM 5014 O O . ALA A 1 617 ? 21.097 13.087 -27.313 1.00 30.02 617 ALA A O 1
ATOM 5015 N N . ILE A 1 618 ? 22.102 14.384 -28.863 1.00 29.53 618 ILE A N 1
ATOM 5016 C CA . ILE A 1 618 ? 22.503 13.383 -29.872 1.00 29.53 618 ILE A CA 1
ATOM 5017 C C . ILE A 1 618 ? 21.437 13.039 -30.933 1.00 29.53 618 ILE A C 1
ATOM 5019 O O . ILE A 1 618 ? 20.334 12.579 -30.656 1.00 29.53 618 ILE A O 1
ATOM 5023 N N . ASN A 1 619 ? 21.856 13.236 -32.189 1.00 29.42 619 ASN A N 1
ATOM 5024 C CA . ASN A 1 619 ? 21.172 12.950 -33.450 1.00 29.42 619 ASN A CA 1
ATOM 5025 C C . ASN A 1 619 ? 20.674 11.492 -33.557 1.00 29.42 619 ASN A C 1
ATOM 5027 O O . ASN A 1 619 ? 21.380 10.629 -34.081 1.00 29.42 619 ASN A O 1
ATOM 5031 N N . ALA A 1 620 ? 19.443 11.219 -33.127 1.00 27.98 620 ALA A N 1
ATOM 5032 C CA . ALA A 1 620 ? 18.697 10.019 -33.506 1.00 27.98 620 ALA A CA 1
ATOM 5033 C C . ALA A 1 620 ? 17.466 10.420 -34.345 1.00 27.98 620 ALA A C 1
ATOM 5035 O O . ALA A 1 620 ? 16.876 11.469 -34.080 1.00 27.98 620 ALA A O 1
ATOM 5036 N N . PRO A 1 621 ? 17.060 9.627 -35.355 1.00 31.45 621 PRO A N 1
ATOM 5037 C CA . PRO A 1 621 ? 15.941 9.970 -36.226 1.00 31.45 621 PRO A CA 1
ATOM 5038 C C . PRO A 1 621 ? 14.607 9.748 -35.491 1.00 31.45 621 PRO A C 1
ATOM 5040 O O . PRO A 1 621 ? 14.042 8.658 -35.523 1.00 31.45 621 PRO A O 1
ATOM 5043 N N . GLY A 1 622 ? 14.138 10.782 -34.790 1.00 35.50 622 GLY A N 1
ATOM 5044 C CA . GLY A 1 622 ? 12.768 10.928 -34.282 1.00 35.50 622 GLY A CA 1
ATOM 5045 C C . GLY A 1 622 ? 11.888 11.774 -35.221 1.00 35.50 622 GLY A C 1
ATOM 5046 O O . GLY A 1 622 ? 12.371 12.170 -36.288 1.00 35.50 622 GLY A O 1
ATOM 5047 N N . PRO A 1 623 ? 10.612 12.044 -34.862 1.00 34.09 623 PRO A N 1
ATOM 5048 C CA . PRO A 1 623 ? 9.734 12.929 -35.636 1.00 34.09 623 PRO A CA 1
ATOM 5049 C C . PRO A 1 623 ? 10.435 14.262 -35.902 1.00 34.09 623 PRO A C 1
ATOM 5051 O O . PRO A 1 623 ? 11.134 14.791 -35.035 1.00 34.09 623 PRO A O 1
ATOM 5054 N N . ARG A 1 624 ? 10.320 14.763 -37.134 1.00 35.06 624 ARG A N 1
ATOM 5055 C CA . ARG A 1 624 ? 11.167 15.863 -37.618 1.00 35.06 624 ARG A CA 1
ATOM 5056 C C . ARG A 1 624 ? 10.712 17.216 -37.078 1.00 35.06 624 ARG A C 1
ATOM 5058 O O . ARG A 1 624 ? 11.464 18.180 -37.187 1.00 35.06 624 ARG A O 1
ATOM 5065 N N . THR A 1 625 ? 9.509 17.290 -36.505 1.00 35.84 625 THR A N 1
ATOM 5066 C CA . THR A 1 625 ? 8.919 18.519 -35.965 1.00 35.84 625 THR A CA 1
ATOM 5067 C C . THR A 1 625 ? 8.102 18.261 -34.691 1.00 35.84 625 THR A C 1
ATOM 5069 O O . THR A 1 625 ? 7.614 17.156 -34.448 1.00 35.84 625 THR A O 1
ATOM 5072 N N . ILE A 1 626 ? 7.949 19.306 -33.873 1.00 38.94 626 ILE A N 1
ATOM 5073 C CA . ILE A 1 626 ? 7.141 19.324 -32.638 1.00 38.94 626 ILE A CA 1
ATOM 5074 C C . ILE A 1 626 ? 5.662 19.020 -32.937 1.00 38.94 626 ILE A C 1
ATOM 5076 O O . ILE A 1 626 ? 5.004 18.289 -32.200 1.00 38.94 626 ILE A O 1
ATOM 5080 N N . GLU A 1 627 ? 5.174 19.503 -34.076 1.00 37.34 627 GLU A N 1
ATOM 5081 C CA . GLU A 1 627 ? 3.797 19.343 -34.544 1.00 37.34 627 GLU A CA 1
ATOM 5082 C C . GLU A 1 627 ? 3.459 17.875 -34.877 1.00 37.34 627 GLU A C 1
ATOM 5084 O O . GLU A 1 627 ? 2.353 17.400 -34.619 1.00 37.34 627 GLU A O 1
ATOM 5089 N N . GLU A 1 628 ? 4.428 17.097 -35.374 1.00 39.94 628 GLU A N 1
ATOM 5090 C CA . GLU A 1 628 ? 4.267 15.650 -35.590 1.00 39.94 628 GLU A CA 1
ATOM 5091 C C . GLU A 1 628 ? 4.163 14.874 -34.267 1.00 39.94 628 GLU A C 1
ATOM 5093 O O . GLU A 1 628 ? 3.356 13.948 -34.157 1.00 39.94 628 GLU A O 1
ATOM 5098 N N . ALA A 1 629 ? 4.938 15.261 -33.247 1.00 39.94 629 ALA A N 1
ATOM 5099 C CA . ALA A 1 629 ? 4.882 14.646 -31.920 1.00 39.94 629 ALA A CA 1
ATOM 5100 C C . ALA A 1 629 ? 3.546 14.938 -31.209 1.00 39.94 629 ALA A C 1
ATOM 5102 O O . ALA A 1 629 ? 2.939 14.024 -30.648 1.00 39.94 629 ALA A O 1
ATOM 5103 N N . GLN A 1 630 ? 3.048 16.176 -31.303 1.00 39.41 630 GLN A N 1
ATOM 5104 C CA . GLN A 1 630 ? 1.754 16.597 -30.750 1.00 39.41 630 GLN A CA 1
ATOM 5105 C C . GLN A 1 630 ? 0.567 15.906 -31.438 1.00 39.41 630 GLN A C 1
ATOM 5107 O O . GLN A 1 630 ? -0.374 15.471 -30.770 1.00 39.41 630 GLN A O 1
ATOM 5112 N N . ASN A 1 631 ? 0.622 15.732 -32.761 1.00 42.19 631 ASN A N 1
ATOM 5113 C CA . ASN A 1 631 ? -0.423 15.037 -33.517 1.00 42.19 631 ASN A CA 1
ATOM 5114 C C . ASN A 1 631 ? -0.465 13.527 -33.230 1.00 42.19 631 ASN A C 1
ATOM 5116 O O . ASN A 1 631 ? -1.549 12.946 -33.137 1.00 42.19 631 ASN A O 1
ATOM 5120 N N . LEU A 1 632 ? 0.696 12.885 -33.059 1.00 42.19 632 LEU A N 1
ATOM 5121 C CA . LEU A 1 632 ? 0.782 11.480 -32.640 1.00 42.19 632 LEU A CA 1
ATOM 5122 C C . LEU A 1 632 ? 0.271 11.283 -31.207 1.00 42.19 632 LEU A C 1
ATOM 5124 O O . LEU A 1 632 ? -0.451 10.322 -30.950 1.00 42.19 632 LEU A O 1
ATOM 5128 N N . TYR A 1 633 ? 0.595 12.206 -30.299 1.00 40.09 633 TYR A N 1
ATOM 5129 C CA . TYR A 1 633 ? 0.111 12.199 -28.919 1.00 40.09 633 TYR A CA 1
ATOM 5130 C C . TYR A 1 633 ? -1.417 12.363 -28.848 1.00 40.09 633 TYR A C 1
ATOM 5132 O O . TYR A 1 633 ? -2.101 11.526 -28.262 1.00 40.09 633 TYR A O 1
ATOM 5140 N N . SER A 1 634 ? -1.967 13.368 -29.536 1.00 39.44 634 SER A N 1
ATOM 5141 C CA . SER A 1 634 ? -3.404 13.689 -29.517 1.00 39.44 634 SER A CA 1
ATOM 5142 C C . SER A 1 634 ? -4.280 12.573 -30.095 1.00 39.44 634 SER A C 1
ATOM 5144 O O . SER A 1 634 ? -5.321 12.242 -29.529 1.00 39.44 634 SER A O 1
ATOM 5146 N N . ARG A 1 635 ? -3.848 11.928 -31.191 1.00 41.44 635 ARG A N 1
ATOM 5147 C CA . ARG A 1 635 ? -4.563 10.768 -31.759 1.00 41.44 635 ARG A CA 1
ATOM 5148 C C . ARG A 1 635 ? -4.612 9.591 -30.790 1.00 41.44 635 ARG A C 1
ATOM 5150 O O . ARG A 1 635 ? -5.618 8.896 -30.719 1.00 41.44 635 ARG A O 1
ATOM 5157 N N . HIS A 1 636 ? -3.555 9.390 -30.013 1.00 40.81 636 HIS A N 1
ATOM 5158 C CA . HIS A 1 636 ? -3.472 8.248 -29.115 1.00 40.81 636 HIS A CA 1
ATOM 5159 C C . HIS A 1 636 ? -4.178 8.477 -27.772 1.00 40.81 636 HIS A C 1
ATOM 5161 O O . HIS A 1 636 ? -4.724 7.529 -27.212 1.00 40.81 636 HIS A O 1
ATOM 5167 N N . VAL A 1 637 ? -4.244 9.723 -27.284 1.00 38.84 637 VAL A N 1
ATOM 5168 C CA . VAL A 1 637 ? -5.146 10.106 -26.181 1.00 38.84 637 VAL A CA 1
ATOM 5169 C C . VAL A 1 637 ? -6.594 9.809 -26.571 1.00 38.84 637 VAL A C 1
ATOM 5171 O O . VAL A 1 637 ? -7.310 9.189 -25.790 1.00 38.84 637 VAL A O 1
ATOM 5174 N N . ALA A 1 638 ? -6.994 10.137 -27.804 1.00 36.62 638 ALA A N 1
ATOM 5175 C CA . ALA A 1 638 ? -8.317 9.790 -28.320 1.00 36.62 638 ALA A CA 1
ATOM 5176 C C . ALA A 1 638 ? -8.538 8.264 -28.398 1.00 36.62 638 ALA A C 1
ATOM 5178 O O . ALA A 1 638 ? -9.569 7.775 -27.944 1.00 36.62 638 ALA A O 1
ATOM 5179 N N . ASP A 1 639 ? -7.563 7.486 -28.883 1.00 39.12 639 ASP A N 1
ATOM 5180 C CA . ASP A 1 639 ? -7.662 6.016 -28.921 1.00 39.12 639 ASP A CA 1
ATOM 5181 C C . ASP A 1 639 ? -7.734 5.384 -27.520 1.00 39.12 639 ASP A C 1
ATOM 5183 O O . ASP A 1 639 ? -8.479 4.427 -27.303 1.00 39.12 639 ASP A O 1
ATOM 5187 N N . ARG A 1 640 ? -6.988 5.925 -26.549 1.00 37.75 640 ARG A N 1
ATOM 5188 C CA . ARG A 1 640 ? -6.988 5.465 -25.153 1.00 37.75 640 ARG A CA 1
ATOM 5189 C C . ARG A 1 640 ? -8.289 5.834 -24.447 1.00 37.75 640 ARG A C 1
ATOM 5191 O O . ARG A 1 640 ? -8.824 5.000 -23.725 1.00 37.75 640 ARG A O 1
ATOM 5198 N N . TYR A 1 641 ? -8.816 7.031 -24.694 1.00 37.56 641 TYR A N 1
ATOM 5199 C CA . TYR A 1 641 ? -10.129 7.451 -24.213 1.00 37.56 641 TYR A CA 1
ATOM 5200 C C . TYR A 1 641 ? -11.225 6.537 -24.775 1.00 37.56 641 TYR A C 1
ATOM 5202 O O . TYR A 1 641 ? -12.016 6.006 -24.007 1.00 37.56 641 TYR A O 1
ATOM 5210 N N . ASN A 1 642 ? -11.176 6.217 -26.074 1.00 38.59 642 ASN A N 1
ATOM 5211 C CA . ASN A 1 642 ? -12.093 5.274 -26.722 1.00 38.59 642 ASN A CA 1
ATOM 5212 C C . ASN A 1 642 ? -11.960 3.834 -26.193 1.00 38.59 642 ASN A C 1
ATOM 5214 O O . ASN A 1 642 ? -12.956 3.121 -26.091 1.00 38.59 642 ASN A O 1
ATOM 5218 N N . PHE A 1 643 ? -10.748 3.384 -25.850 1.00 36.00 643 PHE A N 1
ATOM 5219 C CA . PHE A 1 643 ? -10.521 2.076 -25.224 1.00 36.00 643 PHE A CA 1
ATOM 5220 C C . PHE A 1 643 ? -11.056 2.029 -23.785 1.00 36.00 643 PHE A C 1
ATOM 5222 O O . PHE A 1 643 ? -11.681 1.045 -23.397 1.00 36.00 643 PHE A O 1
ATOM 5229 N N . ILE A 1 644 ? -10.851 3.098 -23.007 1.00 35.88 644 ILE A N 1
ATOM 5230 C CA . ILE A 1 644 ? -11.384 3.242 -21.645 1.00 35.88 644 ILE A CA 1
ATOM 5231 C C . ILE A 1 644 ? -12.914 3.334 -21.674 1.00 35.88 644 ILE A C 1
ATOM 5233 O O . ILE A 1 644 ? -13.556 2.688 -20.856 1.00 35.88 644 ILE A O 1
ATOM 5237 N N . GLN A 1 645 ? -13.500 4.054 -22.635 1.00 35.00 645 GLN A N 1
ATOM 5238 C CA . GLN A 1 645 ? -14.949 4.095 -22.849 1.00 35.00 645 GLN A CA 1
ATOM 5239 C C . GLN A 1 645 ? -15.501 2.722 -23.231 1.00 35.00 645 GLN A C 1
ATOM 5241 O O . GLN A 1 645 ? -16.419 2.250 -22.578 1.00 35.00 645 GLN A O 1
ATOM 5246 N N . LYS A 1 646 ? -14.864 2.007 -24.168 1.00 38.22 646 LYS A N 1
ATOM 5247 C CA . LYS A 1 646 ? -15.248 0.623 -24.502 1.00 38.22 646 LYS A CA 1
ATOM 5248 C C . LYS A 1 646 ? -15.176 -0.341 -23.319 1.00 38.22 646 LYS A C 1
ATOM 5250 O O . LYS A 1 646 ? -15.978 -1.261 -23.253 1.00 38.22 646 LYS A O 1
ATOM 5255 N N . ALA A 1 647 ? -14.213 -0.156 -22.416 1.00 35.84 647 ALA A N 1
ATOM 5256 C CA . ALA A 1 647 ? -14.093 -0.951 -21.195 1.00 35.84 647 ALA A CA 1
ATOM 5257 C C . ALA A 1 647 ? -15.069 -0.505 -20.087 1.00 35.84 647 ALA A C 1
ATOM 5259 O O . ALA A 1 647 ? -15.363 -1.290 -19.193 1.00 35.84 647 ALA A O 1
ATOM 5260 N N . ALA A 1 648 ? -15.553 0.740 -20.130 1.00 35.03 648 ALA A N 1
ATOM 5261 C CA . ALA A 1 648 ? -16.587 1.272 -19.240 1.00 35.03 648 ALA A CA 1
ATOM 5262 C C . ALA A 1 648 ? -18.015 0.941 -19.719 1.00 35.03 648 ALA A C 1
ATOM 5264 O O . ALA A 1 648 ? -18.935 0.924 -18.907 1.00 35.03 648 ALA A O 1
ATOM 5265 N N . ASP A 1 649 ? -18.184 0.649 -21.013 1.00 34.00 649 ASP A N 1
ATOM 5266 C CA . ASP A 1 649 ? -19.434 0.180 -21.622 1.00 34.00 649 ASP A CA 1
ATOM 5267 C C . ASP A 1 649 ? -19.709 -1.318 -21.348 1.00 34.00 649 ASP A C 1
ATOM 5269 O O . ASP A 1 649 ? -20.789 -1.820 -21.672 1.00 34.00 649 ASP A O 1
ATOM 5273 N N . GLU A 1 650 ? -18.768 -2.050 -20.734 1.00 39.09 650 GLU A N 1
ATOM 5274 C CA . GLU A 1 650 ? -19.030 -3.381 -20.173 1.00 39.09 650 GLU A CA 1
ATOM 5275 C C . GLU A 1 650 ? -19.762 -3.242 -18.824 1.00 39.09 650 GLU A C 1
ATOM 5277 O O . GLU A 1 650 ? -19.337 -2.464 -17.965 1.00 39.09 650 GLU A O 1
ATOM 5282 N N . PRO A 1 651 ? -20.876 -3.966 -18.605 1.00 32.22 651 PRO A N 1
ATOM 5283 C CA . PRO A 1 651 ? -21.727 -3.738 -17.446 1.00 32.22 651 PRO A CA 1
ATOM 5284 C C . PRO A 1 651 ? -20.983 -4.021 -16.127 1.00 32.22 651 PRO A C 1
ATOM 5286 O O . PRO A 1 651 ? -20.247 -5.008 -16.033 1.00 32.22 651 PRO A O 1
ATOM 5289 N N . PRO A 1 652 ? -21.204 -3.211 -15.074 1.00 39.12 652 PRO A N 1
ATOM 5290 C CA . PRO A 1 652 ? -20.648 -3.478 -13.755 1.00 39.12 652 PRO A CA 1
ATOM 5291 C C . PRO A 1 652 ? -21.131 -4.834 -13.213 1.00 39.12 652 PRO A C 1
ATOM 5293 O O . PRO A 1 652 ? -22.252 -5.271 -13.478 1.00 39.12 652 PRO A O 1
ATOM 5296 N N . LEU A 1 653 ? -20.271 -5.465 -12.405 1.00 41.06 653 LEU A N 1
ATOM 5297 C CA . LEU A 1 653 ? -20.393 -6.797 -11.783 1.00 41.06 653 LEU A CA 1
ATOM 5298 C C . LEU A 1 653 ? -21.758 -7.146 -11.149 1.00 41.06 653 LEU A C 1
ATOM 5300 O O . LEU A 1 653 ? -22.031 -8.329 -10.952 1.00 41.06 653 LEU A O 1
ATOM 5304 N N . LEU A 1 654 ? -22.634 -6.172 -10.872 1.00 39.16 654 LEU A N 1
ATOM 5305 C CA . LEU A 1 654 ? -23.990 -6.428 -10.373 1.00 39.16 654 LEU A CA 1
ATOM 5306 C C . LEU A 1 654 ? -24.821 -7.319 -11.317 1.00 39.16 654 LEU A C 1
ATOM 5308 O O . LEU A 1 654 ? -25.502 -8.223 -10.842 1.00 39.16 654 LEU A O 1
ATOM 5312 N N . ASN A 1 655 ? -24.696 -7.160 -12.640 1.00 37.31 655 ASN A N 1
ATOM 5313 C CA . ASN A 1 655 ? -25.502 -7.941 -13.595 1.00 37.31 655 ASN A CA 1
ATOM 5314 C C . ASN A 1 655 ? -25.058 -9.416 -13.721 1.00 37.31 655 ASN A C 1
ATOM 5316 O O . ASN A 1 655 ? -25.823 -10.267 -14.181 1.00 37.31 655 ASN A O 1
ATOM 5320 N N . LEU A 1 656 ? -23.829 -9.743 -13.307 1.00 38.88 656 LEU A N 1
ATOM 5321 C CA . LEU A 1 656 ? -23.302 -11.114 -13.330 1.00 38.88 656 LEU A CA 1
ATOM 5322 C C . LEU A 1 656 ? -23.606 -11.884 -12.038 1.00 38.88 656 LEU A C 1
ATOM 5324 O O . LEU A 1 656 ? -23.703 -13.106 -12.077 1.00 38.88 656 LEU A O 1
ATOM 5328 N N . MET A 1 657 ? -23.806 -11.192 -10.911 1.00 35.19 657 MET A N 1
ATOM 5329 C CA . MET A 1 657 ? -24.180 -11.850 -9.654 1.00 35.19 657 MET A CA 1
ATOM 5330 C C . MET A 1 657 ? -25.685 -12.146 -9.566 1.00 35.19 657 MET A C 1
ATOM 5332 O O . MET A 1 657 ? -26.053 -13.180 -9.019 1.00 35.19 657 MET A O 1
ATOM 5336 N N . GLU A 1 658 ? -26.560 -11.328 -10.163 1.00 36.34 658 GLU A N 1
ATOM 5337 C CA . GLU A 1 658 ? -28.005 -11.632 -10.213 1.00 36.34 658 GLU A CA 1
ATOM 5338 C C . GLU A 1 658 ? -28.346 -12.809 -11.145 1.00 36.34 658 GLU A C 1
ATOM 5340 O O . GLU A 1 658 ? -29.323 -13.521 -10.916 1.00 36.34 658 GLU A O 1
ATOM 5345 N N . SER A 1 659 ? -27.520 -13.076 -12.163 1.00 34.59 659 SER A N 1
ATOM 5346 C CA . SER A 1 659 ? -27.748 -14.175 -13.113 1.00 34.59 659 SER A CA 1
ATOM 5347 C C . SER A 1 659 ? -27.276 -15.548 -12.616 1.00 34.59 659 SER A C 1
ATOM 5349 O O . SER A 1 659 ? -27.697 -16.558 -13.172 1.00 34.59 659 SER A O 1
ATOM 5351 N N . GLN A 1 660 ? -26.471 -15.615 -11.549 1.00 34.78 660 GLN A N 1
ATOM 5352 C CA . GLN A 1 660 ? -25.992 -16.882 -10.972 1.00 34.78 660 GLN A CA 1
ATOM 5353 C C . GLN A 1 660 ? -26.808 -17.383 -9.768 1.00 34.78 660 GLN A C 1
ATOM 5355 O O . GLN A 1 660 ? -26.560 -18.485 -9.291 1.00 34.78 660 GLN A O 1
ATOM 5360 N N . VAL A 1 661 ? -27.807 -16.627 -9.297 1.00 35.25 661 VAL A N 1
ATOM 5361 C CA . VAL A 1 661 ? -28.639 -17.001 -8.131 1.00 35.25 661 VAL A CA 1
ATOM 5362 C C . VAL A 1 661 ? -29.997 -17.614 -8.537 1.00 35.25 661 VAL A C 1
ATOM 5364 O O . VAL A 1 661 ? -30.779 -18.012 -7.683 1.00 35.25 661 VAL A O 1
ATOM 5367 N N . MET A 1 662 ? -30.291 -17.753 -9.837 1.00 31.17 662 MET A N 1
ATOM 5368 C CA . MET A 1 662 ? -31.620 -18.168 -10.335 1.00 31.17 662 MET A CA 1
ATOM 5369 C C . MET A 1 662 ? -31.678 -19.540 -11.042 1.00 31.17 662 MET A C 1
ATOM 5371 O O . MET A 1 662 ? -32.722 -19.879 -11.597 1.00 31.17 662 MET A O 1
ATOM 5375 N N . GLU A 1 663 ? -30.622 -20.360 -11.010 1.00 33.88 663 GLU A N 1
ATOM 5376 C CA . GLU A 1 663 ? -30.627 -21.709 -11.617 1.00 33.88 663 GLU A CA 1
ATOM 5377 C C . GLU A 1 663 ? -30.180 -22.824 -10.654 1.00 33.88 663 GLU A C 1
ATOM 5379 O O . GLU A 1 663 ? -29.285 -23.600 -10.957 1.00 33.88 663 GLU A O 1
ATOM 5384 N N . GLU A 1 664 ? -30.855 -22.979 -9.515 1.00 35.19 664 GLU A N 1
ATOM 5385 C CA . GLU A 1 664 ? -30.913 -24.270 -8.811 1.00 35.19 664 GLU A CA 1
ATOM 5386 C C . GLU A 1 664 ? -32.336 -24.497 -8.287 1.00 35.19 664 GLU A C 1
ATOM 5388 O O . GLU A 1 664 ? -32.712 -23.970 -7.250 1.00 35.19 664 GLU A O 1
ATOM 5393 N N . ASP A 1 665 ? -33.154 -25.203 -9.078 1.00 37.91 665 ASP A N 1
ATOM 5394 C CA . ASP A 1 665 ? -34.145 -26.191 -8.613 1.00 37.91 665 ASP A CA 1
ATOM 5395 C C . ASP A 1 665 ? -35.029 -26.653 -9.785 1.00 37.91 665 ASP A C 1
ATOM 5397 O O . ASP A 1 665 ? -36.122 -26.142 -10.047 1.00 37.91 665 ASP A O 1
ATOM 5401 N N . LYS A 1 666 ? -34.572 -27.688 -10.497 1.00 30.22 666 LYS A N 1
ATOM 5402 C CA . LYS A 1 666 ? -35.478 -28.616 -11.185 1.00 30.22 666 LYS A CA 1
ATOM 5403 C C . LYS A 1 666 ? -35.050 -30.049 -10.878 1.00 30.22 666 LYS A C 1
ATOM 5405 O O . LYS A 1 666 ? -33.936 -30.428 -11.239 1.00 30.22 666 LYS A O 1
ATOM 5410 N N . PRO A 1 667 ? -35.908 -30.860 -10.237 1.00 30.53 667 PRO A N 1
ATOM 5411 C CA . PRO A 1 667 ? -35.610 -32.261 -10.004 1.00 30.53 667 PRO A CA 1
ATOM 5412 C C . PRO A 1 667 ? -35.665 -33.018 -11.333 1.00 30.53 667 PRO A C 1
ATOM 5414 O O . PRO A 1 667 ? -36.603 -32.870 -12.118 1.00 30.53 667 PRO A O 1
ATOM 5417 N N . VAL A 1 668 ? -34.637 -33.826 -11.573 1.00 38.09 668 VAL A N 1
ATOM 5418 C CA . VAL A 1 668 ? -34.587 -34.779 -12.680 1.00 38.09 668 VAL A CA 1
ATOM 5419 C C . VAL A 1 668 ? -35.590 -35.899 -12.390 1.00 38.09 668 VAL A C 1
ATOM 5421 O O . VAL A 1 668 ? -35.488 -36.565 -11.359 1.00 38.09 668 VAL A O 1
ATOM 5424 N N . LEU A 1 669 ? -36.557 -36.071 -13.295 1.00 35.53 669 LEU A N 1
ATOM 5425 C CA . LEU A 1 669 ? -37.357 -37.289 -13.462 1.00 35.53 669 LEU A CA 1
ATOM 5426 C C . LEU A 1 669 ? -36.714 -38.176 -14.526 1.00 35.53 669 LEU A C 1
ATOM 5428 O O . LEU A 1 669 ? -36.293 -37.610 -15.563 1.00 35.53 669 LEU A O 1
#

Sequence (669 aa):
MDPTKFETDLIPDRNVDTFYNRTFDWQSYAEKCGVYPCTDQRLFRHVDFVEQTVLERICSDHVHIIVYTGGDHRVAKVLSCVGGNVLVEFVEKPYDSLWLTVRDVVTKRDVYEKFVSNMSDQDAKKYPLLSIEVLEQYQNQLPVKLNDLIQIGQFFEVQDPSCPNIVSFGEVKANMGGLILFQYFGTDRVGSIHILDPFCHEVGWKETHKSEQTAKYHERYALQDLWRCRQNPLCPLLFDKIRLKEHNVSVGMILEVRDQGMGRGFFPGHVSKILSPYFFEVKTRSLDNEDIITLVAHSNSDYIFPVGYSEKNKYCLIPLKWDDFESLSYDDTFWENYARSDDIIDVRHKLTDAHLCSPCPRPRIHPFQYVEVFCHMRGCMFSALITAATDRCIWVLPGQESNTCCTRCYSIGSLSIFPCGYAARYNIPLVGEAIVPTLRATTDRFNLSKYYSPTPGAVFSKRKGVRSRFFLSRVWLTGDHWMPVVYINLGCYHARYPTFESYRKQSYPSGPMFSIIQMIAMDFYSSVCVSFRQELRELFNCSSDVPNVVAKYRWRSEHTLLRVPVCEQVAQFPAWLMILLRALGCCPNFLSLKKVSVCAGHCQMNHVMDIGLKSRAINAPGPRTIEEAQNLYSRHVADRYNFIQKAADEPPLLNLMESQVMEEDKPVL

Secondary structure (DSSP, 8-state):
--TT---------S--S-TTSS---HHHHHHHHT-EE---TTT-HHHHHHTSBHHHHHS-TT-EEEEEETTEEEEEEEEEEETTEEEEEETTSTT-EEEEEGGGB---HHHHHHHHTTS-HHHHHHS-BPPHHHHHHTTTTTTSBGGGG--TT-EEEEEETTEEEEEEEEEEEEEETTEEEEEETTSS-EEEEETTSTTEE-TTHHHHTGGG---EE-TT--HHHHHHHHHSBPPGGGTSS-PPPPP---TT-EEEEE-TTTSS-EEEEEEEEE-SSSEEEEEE--SS-SSPEEEEEETT-TTEE-TTHHHHTTPPBPPSSGGGGG-----HHHHHHHHHHTT-S-TT-B--TTTSPPPPPSSPPPSSEEEEEEETTTTEEEEEEEEEE-SSEEEEEETT-S-TT-PEEEETT-TTEE-TTHHHHTT--EE-PPPPP-PPP---SS-GGGTEESSPPPTT----SS--PEE--GGGGSS--EE--EEE-TTS--TTS--GGG----EEPSEEHHHHHHHHHHHHHHHS-GGGHHHHHHHH---TTS-EEEEEEEETTEEEEEEEE--SSGGGHHHHHHHHHHHTT--TTSEESS--SS-TT-THHHHHHHHHHHTTSS-----SSHHHHHHHHHHHHHHHHHHHHHHHSSPPTHHHHHTTSS-------

pLDDT: mean 75.25, std 18.98, range [24.75, 96.94]

Foldseek 3Di:
DDLPPPDFPFDDPPDPDPPPPDADDPVVVCVLFVFAAFPPCLQVVLLVQQQDFLQQLQQDAQAWFWFADPNDIFIWGFHHADLQWTWTAGPVHGPDTDIDGLVRTDQDPVVVVVVVVPDDPVVCVVHVHRDSVSSNVCVVRRNPGNLNLDDAQAKWWFADQQQNLEIFIWGFHDRQSQFTWTDGPPDNDIFTDRCQPQRIAWLCPCVVVVVQVRHDYDPPDDPVNSVSNVVGHGDRSSHPPDDADFFPDDFLAKWWFAAPPQAQEIEIKTFHADRTSFKTKIWTDHPLGLDIDIGIDGLQDQGIGWPCPCVVVVGDHDASDLVVVPDPDCDPVSQVVVCVVVVRPDSPHTDDCVRHPHFADDDWRAFSHWWWFADRVAQAIFIWGFLDTDSFWTWTHGAPQLALRRTHIGTSHDPGIGIPCSCVVRVGHYDYHDDFGFGDFDAAPPQLVQQADCDDDDPPDDDPDDNPRHHDHPLLNGGHQKDAKKAAAPQWFQPQFADPVLPPDGIDHIDRNLVSVLVVLQSSLVRGDPVCNVVSQSNAADDPVADWHWRWDDDDPDTDIGGGHDRSGRRNVLSNQLSVCSSSSTNSSSIHSDHDPHRPSPRLLVCLVVCSVCVVPDDDDHDPDPVVSVVVVVVVSVVVVVVVVVVVVPDPPPVVVVVVVPPDDDDDD